Protein AF-A0A938KBR2-F1 (afdb_monomer)

Structure (mmCIF, N/CA/C/O backbone):
data_AF-A0A938KBR2-F1
#
_entry.id   AF-A0A938KBR2-F1
#
loop_
_atom_site.group_PDB
_atom_site.id
_atom_site.type_symbol
_atom_site.label_atom_id
_atom_site.label_alt_id
_atom_site.label_comp_id
_atom_site.label_asym_id
_atom_site.label_entity_id
_atom_site.label_seq_id
_atom_site.pdbx_PDB_ins_code
_atom_site.Cartn_x
_atom_site.Cartn_y
_atom_site.Cartn_z
_atom_site.occupancy
_atom_site.B_iso_or_equiv
_atom_site.auth_seq_id
_atom_site.auth_comp_id
_atom_site.auth_asym_id
_atom_site.auth_atom_id
_atom_site.pdbx_PDB_model_num
ATOM 1 N N . MET A 1 1 ? -11.190 -9.489 -4.290 1.00 81.94 1 MET A N 1
ATOM 2 C CA . MET A 1 1 ? -10.291 -8.836 -3.306 1.00 81.94 1 MET A CA 1
ATOM 3 C C . MET A 1 1 ? -9.855 -7.432 -3.728 1.00 81.94 1 MET A C 1
ATOM 5 O O . MET A 1 1 ? -10.262 -6.499 -3.055 1.00 81.94 1 MET A O 1
ATOM 9 N N . LYS A 1 2 ? -9.140 -7.229 -4.853 1.00 85.88 2 LYS A N 1
ATOM 10 C CA . LYS A 1 2 ? -8.720 -5.879 -5.318 1.00 85.88 2 LYS A CA 1
ATOM 11 C C . LYS A 1 2 ? -9.867 -4.854 -5.422 1.00 85.88 2 LYS A C 1
ATOM 13 O O . LYS A 1 2 ? -9.695 -3.704 -5.046 1.00 85.88 2 LYS A O 1
ATOM 18 N N . ALA A 1 3 ? -11.050 -5.271 -5.877 1.00 89.06 3 ALA A N 1
ATOM 19 C CA . ALA A 1 3 ? -12.226 -4.396 -5.931 1.00 89.06 3 ALA A CA 1
ATOM 20 C C . ALA A 1 3 ? -12.726 -3.950 -4.541 1.00 89.06 3 ALA A C 1
ATOM 22 O O . ALA A 1 3 ? -13.256 -2.853 -4.403 1.00 89.06 3 ALA A O 1
ATOM 23 N N . LEU A 1 4 ? -12.537 -4.774 -3.505 1.00 90.69 4 LEU A N 1
ATOM 24 C CA . LEU A 1 4 ? -13.002 -4.472 -2.149 1.00 90.69 4 LEU A CA 1
ATOM 25 C C . LEU A 1 4 ? -12.155 -3.380 -1.497 1.00 90.69 4 LEU A C 1
ATOM 27 O O . LEU A 1 4 ? -12.711 -2.442 -0.938 1.00 90.69 4 LEU A O 1
ATOM 31 N N . VAL A 1 5 ? -10.828 -3.463 -1.626 1.00 91.81 5 VAL A N 1
ATOM 32 C CA . VAL A 1 5 ? -9.897 -2.480 -1.039 1.00 91.81 5 VAL A CA 1
ATOM 33 C C . VAL A 1 5 ? -9.903 -1.127 -1.763 1.00 91.81 5 VAL A C 1
ATOM 35 O O . VAL A 1 5 ? -9.287 -0.176 -1.302 1.00 91.81 5 VAL A O 1
ATOM 38 N N . ARG A 1 6 ? -10.601 -1.036 -2.900 1.00 92.62 6 ARG A N 1
ATOM 39 C CA . ARG A 1 6 ? -10.798 0.196 -3.679 1.00 92.62 6 ARG A CA 1
ATOM 40 C C . ARG A 1 6 ? -12.183 0.814 -3.465 1.00 92.62 6 ARG A C 1
ATOM 42 O O . ARG A 1 6 ? -12.505 1.824 -4.086 1.00 92.62 6 ARG A O 1
ATOM 49 N N . ASN A 1 7 ? -13.025 0.202 -2.630 1.00 92.88 7 ASN A N 1
ATOM 50 C CA . ASN A 1 7 ? -14.381 0.676 -2.392 1.00 92.88 7 ASN A CA 1
ATOM 51 C C . ASN A 1 7 ? -14.413 1.700 -1.249 1.00 92.88 7 ASN A C 1
ATOM 53 O O . ASN A 1 7 ? -14.478 1.341 -0.076 1.00 92.88 7 ASN A O 1
ATOM 57 N N . PHE A 1 8 ? -14.414 2.978 -1.624 1.00 93.75 8 PHE A N 1
ATOM 58 C CA . PHE A 1 8 ? -14.500 4.119 -0.709 1.00 93.75 8 PHE A CA 1
ATOM 59 C C . PHE A 1 8 ? -15.910 4.725 -0.615 1.00 93.75 8 PHE A C 1
ATOM 61 O O . PHE A 1 8 ? -16.053 5.869 -0.187 1.00 93.75 8 PHE A O 1
ATOM 68 N N . ALA A 1 9 ? -16.950 4.005 -1.059 1.00 92.12 9 ALA A N 1
ATOM 69 C CA . ALA A 1 9 ? -18.306 4.550 -1.154 1.00 92.12 9 ALA A CA 1
ATOM 70 C C . ALA A 1 9 ? -18.891 4.912 0.220 1.00 92.12 9 ALA A C 1
ATOM 72 O O . ALA A 1 9 ? -19.486 5.976 0.371 1.00 92.12 9 ALA A O 1
ATOM 73 N N . THR A 1 10 ? -18.691 4.045 1.216 1.00 95.12 10 THR A N 1
ATOM 74 C CA . THR A 1 10 ? -19.177 4.270 2.585 1.00 95.12 10 THR A CA 1
ATOM 75 C C . THR A 1 10 ? -18.139 4.985 3.445 1.00 95.12 10 THR A C 1
ATOM 77 O O . THR A 1 10 ? -18.454 5.966 4.114 1.00 95.12 10 THR A O 1
ATOM 80 N N . ASN A 1 11 ? -16.885 4.527 3.396 1.00 95.38 11 ASN A N 1
ATOM 81 C CA . ASN A 1 11 ? -15.791 5.063 4.203 1.00 95.38 11 ASN A CA 1
ATOM 82 C C . ASN A 1 11 ? -14.730 5.687 3.273 1.00 95.38 11 ASN A C 1
ATOM 84 O O . ASN A 1 11 ? -14.099 4.959 2.503 1.00 95.38 11 ASN A O 1
ATOM 88 N N . PRO A 1 12 ? -14.505 7.015 3.313 1.00 93.50 12 PRO A N 1
ATOM 89 C CA . PRO A 1 12 ? -13.745 7.716 2.274 1.00 93.50 12 PRO A CA 1
ATOM 90 C C . PRO A 1 12 ? -12.225 7.495 2.329 1.00 93.50 12 PRO A C 1
ATOM 92 O O . PRO A 1 12 ? -11.551 7.765 1.335 1.00 93.50 12 PRO A O 1
ATOM 95 N N . LEU A 1 13 ? -11.693 7.005 3.455 1.00 94.44 13 LEU A N 1
ATOM 96 C CA . LEU A 1 13 ? -10.253 6.817 3.693 1.00 94.44 13 LEU A CA 1
ATOM 97 C C . LEU A 1 13 ? -9.847 5.378 4.030 1.00 94.44 13 LEU A C 1
ATOM 99 O O . LEU A 1 13 ? -8.670 5.045 4.004 1.00 94.44 13 LEU A O 1
ATOM 103 N N . MET A 1 14 ? -10.781 4.512 4.409 1.00 95.56 14 MET A N 1
ATOM 104 C CA . MET A 1 14 ? -10.458 3.126 4.737 1.00 95.56 14 MET A CA 1
ATOM 105 C C . MET A 1 14 ? -11.677 2.252 4.476 1.00 95.56 14 MET A C 1
ATOM 107 O O . MET A 1 14 ? -12.660 2.376 5.203 1.00 95.56 14 MET A O 1
ATOM 111 N N . PRO A 1 15 ? -11.641 1.362 3.472 1.00 96.69 15 PRO A N 1
ATOM 112 C CA . PRO A 1 15 ? -12.743 0.448 3.213 1.00 96.69 15 PRO A CA 1
ATOM 113 C C . PRO A 1 15 ? -13.053 -0.399 4.450 1.00 96.69 15 PRO A C 1
ATOM 115 O O . PRO A 1 15 ? -12.143 -0.847 5.154 1.00 96.69 15 PRO A O 1
ATOM 118 N N . GLY A 1 16 ? -14.337 -0.661 4.696 1.00 95.81 16 GLY A N 1
ATOM 119 C CA . GLY A 1 16 ? -14.774 -1.406 5.879 1.00 95.81 16 GLY A CA 1
ATOM 120 C C . GLY A 1 16 ? -14.168 -2.809 5.961 1.00 95.81 16 GLY A C 1
ATOM 121 O O . GLY A 1 16 ? -13.840 -3.280 7.044 1.00 95.81 16 GLY A O 1
ATOM 122 N N . CYS A 1 17 ? -13.910 -3.449 4.818 1.00 94.19 17 CYS A N 1
ATOM 123 C CA . CYS A 1 17 ? -13.224 -4.735 4.758 1.00 94.19 17 CYS A CA 1
ATOM 124 C C . CYS A 1 17 ? -11.788 -4.672 5.306 1.00 94.19 17 CYS A C 1
ATOM 126 O O . CYS A 1 17 ? -11.341 -5.613 5.961 1.00 94.19 17 CYS A O 1
ATOM 128 N N . VAL A 1 18 ? -11.069 -3.570 5.057 1.00 94.44 18 VAL A N 1
ATOM 129 C CA . VAL A 1 18 ? -9.707 -3.350 5.570 1.00 94.44 18 VAL A CA 1
ATOM 130 C C . VAL A 1 18 ? -9.764 -3.129 7.076 1.00 94.44 18 VAL A C 1
ATOM 132 O O . VAL A 1 18 ? -9.005 -3.764 7.801 1.00 94.44 18 VAL A O 1
ATOM 135 N N . LEU A 1 19 ? -10.709 -2.302 7.540 1.00 94.44 19 LEU A N 1
ATOM 136 C CA . LEU A 1 19 ? -10.930 -2.063 8.964 1.00 94.44 19 LEU A CA 1
ATOM 137 C C . LEU A 1 19 ? -11.244 -3.365 9.709 1.00 94.44 19 LEU A C 1
ATOM 139 O O . LEU A 1 19 ? -10.589 -3.672 10.694 1.00 94.44 19 LEU A O 1
ATOM 143 N N . ALA A 1 20 ? -12.189 -4.162 9.214 1.00 92.31 20 ALA A N 1
ATOM 144 C CA . ALA A 1 20 ? -12.547 -5.442 9.820 1.00 92.31 20 ALA A CA 1
ATOM 145 C C . ALA A 1 20 ? -11.363 -6.422 9.869 1.00 92.31 20 ALA A C 1
ATOM 147 O O . ALA A 1 20 ? -11.201 -7.150 10.843 1.00 92.31 20 ALA A O 1
ATOM 148 N N . SER A 1 21 ? -10.495 -6.403 8.852 1.00 90.38 21 SER A N 1
ATOM 149 C CA . SER A 1 21 ? -9.325 -7.289 8.789 1.00 90.38 21 SER A CA 1
ATOM 150 C C . SER A 1 21 ? -8.256 -6.962 9.833 1.00 90.38 21 SER A C 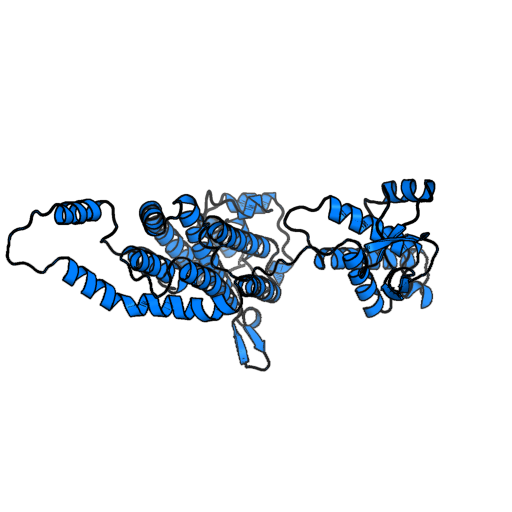1
ATOM 152 O O . SER A 1 21 ? -7.450 -7.828 10.158 1.00 90.38 21 SER A O 1
ATOM 154 N N . ILE A 1 22 ? -8.223 -5.732 10.353 1.00 89.19 22 ILE A N 1
ATOM 155 C CA . ILE A 1 22 ? -7.279 -5.333 11.404 1.00 89.19 22 ILE A CA 1
ATOM 156 C C . ILE A 1 22 ? -7.879 -5.410 12.812 1.00 89.19 22 ILE A C 1
ATOM 158 O O . ILE A 1 22 ? -7.191 -5.034 13.746 1.00 89.19 22 ILE A O 1
ATOM 162 N N . MET A 1 23 ? -9.115 -5.880 12.999 1.00 88.25 23 MET A N 1
ATOM 163 C CA . MET A 1 23 ? -9.754 -6.000 14.321 1.00 88.25 23 MET A CA 1
ATOM 164 C C . MET A 1 23 ? -9.470 -7.361 14.980 1.00 88.25 23 MET A C 1
ATOM 166 O O . MET A 1 23 ? -9.170 -8.333 14.296 1.00 88.25 23 MET A O 1
ATOM 170 N N . GLY A 1 24 ? -9.568 -7.462 16.312 1.00 76.06 24 GLY A N 1
ATOM 171 C CA . GLY A 1 24 ? -9.407 -8.731 17.055 1.00 76.06 24 GLY A CA 1
ATOM 172 C C . GLY A 1 24 ? -7.994 -9.002 17.564 1.00 76.06 24 GLY A C 1
ATOM 173 O O . GLY A 1 24 ? -7.214 -8.074 17.688 1.00 76.06 24 GLY A O 1
ATOM 174 N N . ASP A 1 25 ? -7.623 -10.240 17.880 1.00 73.31 25 ASP A N 1
ATOM 175 C CA . ASP A 1 25 ? -6.269 -10.531 18.381 1.00 73.31 25 ASP A CA 1
ATOM 176 C C . ASP A 1 25 ? -5.235 -10.555 17.230 1.00 73.31 25 ASP A C 1
ATOM 178 O O . ASP A 1 25 ? -5.401 -11.349 16.300 1.00 73.31 25 ASP A O 1
ATOM 182 N N . PRO A 1 26 ? -4.154 -9.751 17.274 1.00 70.00 26 PRO A N 1
ATOM 183 C CA . PRO A 1 26 ? -3.124 -9.700 16.232 1.00 70.00 26 PRO A CA 1
ATOM 184 C C . PRO A 1 26 ? -2.527 -11.049 15.822 1.00 70.00 26 PRO A C 1
ATOM 186 O O . PRO A 1 26 ? -2.170 -11.209 14.655 1.00 70.00 26 PRO A O 1
ATOM 189 N N . GLN A 1 27 ? -2.424 -12.022 16.737 1.00 65.88 27 GLN A N 1
ATOM 190 C CA . GLN A 1 27 ? -1.916 -13.354 16.392 1.00 65.88 27 GLN A CA 1
ATOM 191 C C . GLN A 1 27 ? -2.951 -14.161 15.597 1.00 65.88 27 GLN A C 1
ATOM 193 O O . GLN A 1 27 ? -2.607 -14.802 14.603 1.00 65.88 27 GLN A O 1
ATOM 198 N N . SER A 1 28 ? -4.226 -14.076 15.981 1.00 64.25 28 SER A N 1
ATOM 199 C CA . SER A 1 28 ? -5.342 -14.722 15.280 1.00 64.25 28 SER A CA 1
ATOM 200 C C . SER A 1 28 ? -5.707 -14.078 13.930 1.00 64.25 28 SER A C 1
ATOM 202 O O . SER A 1 28 ? -6.143 -14.786 13.020 1.00 64.25 28 SER A O 1
ATOM 204 N N . ARG A 1 29 ? -5.465 -12.768 13.744 1.00 71.56 29 ARG A N 1
ATOM 205 C CA . ARG A 1 29 ? -5.791 -12.016 12.507 1.00 71.56 29 ARG A CA 1
ATOM 206 C C . ARG A 1 29 ? -5.117 -12.575 11.249 1.00 71.56 29 ARG A C 1
ATOM 208 O O . ARG A 1 29 ? -5.659 -12.456 10.156 1.00 71.56 29 ARG A O 1
ATOM 215 N N . LEU A 1 30 ? -3.948 -13.200 11.393 1.00 65.00 30 LEU A N 1
ATOM 216 C CA . LEU A 1 30 ? -3.223 -13.855 10.296 1.00 65.00 30 LEU A CA 1
ATOM 217 C C . LEU A 1 30 ? -3.910 -15.126 9.789 1.00 65.00 30 LEU A C 1
ATOM 219 O O . LEU A 1 30 ? -3.816 -15.447 8.606 1.00 65.00 30 LEU A O 1
ATOM 223 N N . ALA A 1 31 ? -4.577 -15.849 10.689 1.00 60.66 31 ALA A N 1
ATOM 224 C CA . ALA A 1 31 ? -5.290 -17.086 10.388 1.00 60.66 31 ALA A CA 1
ATOM 225 C C . ALA A 1 31 ? -6.759 -16.836 10.012 1.00 60.66 31 ALA A C 1
ATOM 227 O O . ALA A 1 31 ? -7.436 -17.732 9.505 1.00 60.66 31 ALA A O 1
ATOM 228 N N . GLN A 1 32 ? -7.261 -15.623 10.257 1.00 63.75 32 GLN A N 1
ATOM 229 C CA . GLN A 1 32 ? -8.649 -15.267 10.020 1.00 63.75 32 GLN A CA 1
ATOM 230 C C . GLN A 1 32 ? -8.909 -15.095 8.518 1.00 63.75 32 GLN A C 1
ATOM 232 O O . GLN A 1 32 ? -8.565 -14.084 7.905 1.00 63.75 32 GLN A O 1
ATOM 237 N N . SER A 1 33 ? -9.526 -16.111 7.917 1.00 64.69 33 SER A N 1
ATOM 238 C CA . SER A 1 33 ? -9.989 -16.053 6.534 1.00 64.69 33 SER A CA 1
ATOM 239 C C . SER A 1 33 ? -11.448 -15.623 6.504 1.00 64.69 33 SER A C 1
ATOM 241 O O . SER A 1 33 ? -12.336 -16.352 6.942 1.00 64.69 33 SER A O 1
ATOM 243 N N . TRP A 1 34 ? -11.689 -14.414 6.008 1.00 82.00 34 TRP A N 1
ATOM 244 C CA . TRP A 1 34 ? -13.032 -13.913 5.749 1.00 82.00 34 TRP A CA 1
ATOM 245 C C . TRP A 1 34 ? -13.429 -14.251 4.317 1.00 82.00 34 TRP A C 1
ATOM 247 O O . TRP A 1 34 ? -12.655 -14.023 3.381 1.00 82.00 34 TRP A O 1
ATOM 257 N N . ASP A 1 35 ? -14.648 -14.750 4.129 1.00 88.56 35 ASP A N 1
ATOM 258 C CA . ASP A 1 35 ? -15.176 -14.931 2.785 1.00 88.56 35 ASP A CA 1
ATOM 259 C C . ASP A 1 35 ? -15.450 -13.577 2.100 1.00 88.56 35 ASP A C 1
ATOM 261 O O . ASP A 1 35 ? -15.535 -12.506 2.715 1.00 88.56 35 ASP A O 1
ATOM 265 N N . TYR A 1 36 ? -15.570 -13.613 0.773 1.00 89.75 36 TYR A N 1
ATOM 266 C CA . TYR A 1 36 ? -15.789 -12.401 -0.011 1.00 89.75 36 TYR A CA 1
ATOM 267 C C . TYR A 1 36 ? -17.094 -11.687 0.370 1.00 89.75 36 TYR A C 1
ATOM 269 O O . TYR A 1 36 ? -17.137 -10.456 0.375 1.00 89.75 36 TYR A O 1
ATOM 277 N N . ALA A 1 37 ? -18.153 -12.444 0.675 1.00 92.50 37 ALA A N 1
ATOM 278 C CA . ALA A 1 37 ? -19.470 -11.900 0.988 1.00 92.50 37 ALA A CA 1
ATOM 279 C C . ALA A 1 37 ? -19.444 -11.076 2.282 1.00 92.50 37 ALA A C 1
ATOM 281 O O . ALA A 1 37 ? -19.975 -9.966 2.314 1.00 92.50 37 ALA A O 1
ATOM 282 N N . THR A 1 38 ? -18.753 -11.572 3.305 1.00 91.81 38 THR A N 1
ATOM 283 C CA . THR A 1 38 ? -18.582 -10.905 4.595 1.00 91.81 38 THR A CA 1
ATOM 284 C C . THR A 1 38 ? -17.748 -9.637 4.450 1.00 91.81 38 THR A C 1
ATOM 286 O O . THR A 1 38 ? -18.146 -8.569 4.910 1.00 91.81 38 THR A O 1
ATOM 289 N N . LEU A 1 39 ? -16.637 -9.695 3.711 1.00 92.44 39 LEU A N 1
ATOM 290 C CA . LEU A 1 39 ? -15.830 -8.502 3.435 1.00 92.44 39 LEU A CA 1
ATOM 291 C C . LEU A 1 39 ? -16.607 -7.450 2.626 1.00 92.44 39 LEU A C 1
ATOM 293 O O . LEU A 1 39 ? -16.523 -6.252 2.901 1.00 92.44 39 LEU A O 1
ATOM 297 N N . ALA A 1 40 ? -17.396 -7.883 1.640 1.00 94.38 40 ALA A N 1
ATOM 298 C CA . ALA A 1 40 ? -18.270 -6.997 0.880 1.00 94.38 40 ALA A CA 1
ATOM 299 C C . ALA A 1 40 ? -19.386 -6.393 1.747 1.00 94.38 40 ALA A C 1
ATOM 301 O O . ALA A 1 40 ? -19.796 -5.259 1.497 1.00 94.38 40 ALA A O 1
ATOM 302 N N . HIS A 1 41 ? -19.862 -7.123 2.758 1.00 95.88 41 HIS A N 1
ATOM 303 C CA . HIS A 1 41 ? -20.823 -6.626 3.734 1.00 95.88 41 HIS A CA 1
ATOM 304 C C . HIS A 1 41 ? -20.215 -5.519 4.602 1.00 95.88 41 HIS A C 1
ATOM 306 O O . HIS A 1 41 ? -20.800 -4.441 4.685 1.00 95.88 41 HIS A O 1
ATOM 312 N N . PHE A 1 42 ? -19.008 -5.717 5.143 1.00 95.56 42 PHE A N 1
ATOM 313 C CA . PHE A 1 42 ? -18.311 -4.679 5.912 1.00 95.56 42 PHE A CA 1
ATOM 314 C C . PHE A 1 42 ? -18.077 -3.398 5.106 1.00 95.56 42 PHE A C 1
ATOM 316 O O . PHE A 1 42 ? -18.194 -2.302 5.640 1.00 95.56 42 PHE A O 1
ATOM 323 N N . ASN A 1 43 ? -17.830 -3.493 3.798 1.00 96.06 43 ASN A N 1
ATOM 324 C CA . ASN A 1 43 ? -17.706 -2.306 2.946 1.00 96.06 43 ASN A CA 1
ATOM 325 C C . ASN A 1 43 ? -18.981 -1.455 2.841 1.00 96.06 43 ASN A C 1
ATOM 327 O O . ASN A 1 43 ? -18.894 -0.309 2.410 1.00 96.06 43 ASN A O 1
ATOM 331 N N . LYS A 1 44 ? -20.147 -1.992 3.210 1.00 96.56 44 LYS A N 1
ATOM 332 C CA . LYS A 1 44 ? -21.418 -1.256 3.232 1.00 96.56 44 LYS A CA 1
ATOM 333 C C . LYS A 1 44 ? -21.709 -0.613 4.590 1.00 96.56 44 LYS A C 1
ATOM 335 O O . LYS A 1 44 ? -22.668 0.144 4.681 1.00 96.56 44 LYS A O 1
ATOM 340 N N . GLN A 1 45 ? -20.906 -0.898 5.611 1.00 96.94 45 GLN A N 1
ATOM 341 C CA . GLN A 1 45 ? -21.093 -0.417 6.977 1.00 96.94 45 GLN A CA 1
ATOM 342 C C . GLN A 1 45 ? -20.188 0.781 7.279 1.00 96.94 45 GLN A C 1
ATOM 344 O O . GLN A 1 45 ? -19.076 0.884 6.749 1.00 96.94 45 GLN A O 1
ATOM 349 N N . GLY A 1 46 ? -20.662 1.695 8.126 1.00 96.12 46 GLY A N 1
ATOM 350 C CA . GLY A 1 46 ? -19.834 2.793 8.621 1.00 96.12 46 GLY A CA 1
ATOM 351 C C . GLY A 1 46 ? -18.819 2.305 9.655 1.00 96.12 46 GLY A C 1
ATOM 352 O O . GLY A 1 46 ? -19.003 1.255 10.270 1.00 96.12 46 GLY A O 1
ATOM 353 N N . THR A 1 47 ? -17.763 3.088 9.892 1.00 95.44 47 THR A N 1
ATOM 354 C CA . THR A 1 47 ? -16.759 2.789 10.931 1.00 95.44 47 THR A CA 1
ATOM 355 C C . THR A 1 47 ? -17.395 2.470 12.287 1.00 95.44 47 THR A C 1
ATOM 357 O O . THR A 1 47 ? -16.974 1.516 12.934 1.00 95.44 47 THR A O 1
ATOM 360 N N . LEU A 1 48 ? -18.416 3.230 12.702 1.00 96.19 48 LEU A N 1
ATOM 361 C CA . LEU A 1 48 ? -19.098 3.027 13.983 1.00 96.19 48 LEU A CA 1
ATOM 362 C C . LEU A 1 48 ? -19.723 1.630 14.081 1.00 96.19 48 LEU A C 1
ATOM 364 O O . LEU A 1 48 ? -19.459 0.923 15.046 1.00 96.19 48 LEU A O 1
ATOM 368 N N . ASP A 1 49 ? -20.480 1.213 13.064 1.00 96.75 49 ASP A N 1
ATOM 369 C CA . ASP A 1 49 ? -21.165 -0.085 13.051 1.00 96.75 49 ASP A CA 1
ATOM 370 C C . ASP A 1 49 ? -20.163 -1.244 13.112 1.00 96.75 49 ASP A C 1
ATOM 372 O O . ASP A 1 49 ? -20.348 -2.205 13.861 1.00 96.75 49 ASP A O 1
ATOM 376 N N . ILE A 1 50 ? -19.065 -1.125 12.357 1.00 95.88 50 ILE A N 1
ATOM 377 C CA . ILE A 1 50 ? -17.990 -2.118 12.341 1.00 95.88 50 ILE A CA 1
ATOM 378 C C . ILE A 1 50 ? -17.345 -2.195 13.728 1.00 95.88 50 ILE A C 1
ATOM 380 O O . ILE A 1 50 ? -17.224 -3.279 14.291 1.00 95.88 50 ILE A O 1
ATOM 384 N N . VAL A 1 51 ? -16.958 -1.058 14.311 1.00 95.88 51 VAL A N 1
ATOM 385 C CA . VAL A 1 51 ? -16.333 -1.018 15.642 1.00 95.88 51 VAL A CA 1
ATOM 386 C C . VAL A 1 51 ? -17.270 -1.603 16.700 1.00 95.88 51 VAL A C 1
ATOM 388 O O . VAL A 1 51 ? -16.840 -2.456 17.474 1.00 95.88 51 VAL A O 1
ATOM 391 N N . SER A 1 52 ? -18.553 -1.233 16.694 1.00 95.50 52 SER A N 1
ATOM 392 C CA . SER A 1 52 ? -19.550 -1.776 17.622 1.00 95.50 52 SER A CA 1
ATOM 393 C C . SER A 1 52 ? -19.728 -3.287 17.475 1.00 95.50 52 SER A C 1
ATOM 395 O O . SER A 1 52 ? -19.841 -3.985 18.482 1.00 95.50 52 SER A O 1
ATOM 397 N N . HIS A 1 53 ? -19.690 -3.820 16.248 1.00 93.88 53 HIS A N 1
ATOM 398 C CA . HIS A 1 53 ? -19.721 -5.263 16.014 1.00 93.88 53 HIS A CA 1
ATOM 399 C C . HIS A 1 53 ? -18.554 -5.974 16.721 1.00 93.88 53 HIS A C 1
ATOM 401 O O . HIS A 1 53 ? -18.782 -6.892 17.510 1.00 93.88 53 HIS A O 1
ATOM 407 N N . PHE A 1 54 ? -17.316 -5.515 16.518 1.00 92.75 54 PHE A N 1
ATOM 408 C CA . PHE A 1 54 ? -16.132 -6.129 17.135 1.00 92.75 54 PHE A CA 1
ATOM 409 C C . PHE A 1 54 ? -16.054 -5.908 18.653 1.00 92.75 54 PHE A C 1
ATOM 411 O O . PHE A 1 54 ? -15.606 -6.796 19.379 1.00 92.75 54 PHE A O 1
ATOM 418 N N . GLN A 1 55 ? -16.534 -4.766 19.147 1.00 93.12 55 GLN A N 1
ATOM 419 C CA . GLN A 1 55 ? -16.640 -4.484 20.579 1.00 93.12 55 GLN A CA 1
ATOM 420 C C . GLN A 1 55 ? -17.641 -5.432 21.253 1.00 93.12 55 GLN A C 1
ATOM 422 O O . GLN A 1 55 ? -17.324 -6.041 22.271 1.00 93.12 55 GLN A O 1
ATOM 427 N N . SER A 1 56 ? -18.819 -5.637 20.649 1.00 93.06 56 SER A N 1
ATOM 428 C CA . SER A 1 56 ? -19.837 -6.564 21.171 1.00 93.06 56 SER A CA 1
ATOM 429 C C . SER A 1 56 ? -19.368 -8.023 21.198 1.00 93.06 56 SER A C 1
ATOM 431 O O . SER A 1 56 ? -19.790 -8.795 22.056 1.00 93.06 56 SER A O 1
ATOM 433 N N . ALA A 1 57 ? -18.451 -8.386 20.298 1.00 90.12 57 ALA A N 1
ATOM 434 C CA . ALA A 1 57 ? -17.816 -9.699 20.252 1.00 90.12 57 ALA A CA 1
ATOM 435 C C . ALA A 1 57 ? -16.662 -9.862 21.265 1.00 90.12 57 ALA A C 1
ATOM 437 O O . ALA A 1 57 ? -16.050 -10.927 21.315 1.00 90.12 57 ALA A O 1
ATOM 438 N N . GLY A 1 58 ? -16.331 -8.826 22.047 1.00 88.94 58 GLY A N 1
ATOM 439 C CA . GLY A 1 58 ? -15.222 -8.845 23.008 1.00 88.94 58 GLY A CA 1
ATOM 440 C C . GLY A 1 58 ? -13.833 -8.872 22.361 1.00 88.94 58 GLY A C 1
ATOM 441 O O . GLY A 1 58 ? -12.856 -9.228 23.013 1.00 88.94 58 GLY A O 1
ATOM 442 N N . LEU A 1 59 ? -13.739 -8.521 21.075 1.00 88.94 59 LEU A N 1
ATOM 443 C CA . LEU A 1 59 ? -12.502 -8.577 20.290 1.00 88.94 59 LEU A CA 1
ATOM 444 C C . LEU A 1 59 ? -11.655 -7.301 20.406 1.00 88.94 59 LEU A C 1
ATOM 446 O O . LEU A 1 59 ? -10.472 -7.319 20.068 1.00 88.94 59 LEU A O 1
ATOM 450 N N . ILE A 1 60 ? -12.258 -6.209 20.874 1.00 91.25 60 ILE A N 1
ATOM 451 C CA . ILE A 1 60 ? -11.606 -4.941 21.217 1.00 91.25 60 ILE A CA 1
ATOM 452 C C . ILE A 1 60 ? -12.245 -4.384 22.492 1.00 91.25 60 ILE A C 1
ATOM 454 O O . ILE A 1 60 ? -13.420 -4.639 22.757 1.00 91.25 60 ILE A O 1
ATOM 458 N N . ASN A 1 61 ? -11.484 -3.619 23.272 1.00 92.56 61 ASN A N 1
ATOM 459 C CA . ASN A 1 61 ? -11.996 -2.964 24.479 1.00 92.56 61 ASN A CA 1
ATOM 460 C C . ASN A 1 61 ? -12.551 -1.552 24.193 1.00 92.56 61 ASN A C 1
ATOM 462 O O . ASN A 1 61 ? -12.362 -0.999 23.106 1.00 92.56 61 ASN A O 1
ATOM 466 N N . ASP A 1 62 ? -13.216 -0.957 25.186 1.00 93.88 62 ASP A N 1
ATOM 467 C CA . ASP A 1 62 ? -13.853 0.364 25.067 1.00 93.88 62 ASP A CA 1
ATOM 468 C C . ASP A 1 62 ? -12.857 1.483 24.732 1.00 93.88 62 ASP A C 1
ATOM 470 O O . ASP A 1 62 ? -13.168 2.390 23.958 1.00 93.88 62 ASP A O 1
ATOM 474 N N . GLU A 1 63 ? -11.638 1.408 25.271 1.00 94.12 63 GLU A N 1
ATOM 475 C CA . GLU A 1 63 ? -10.584 2.389 25.006 1.00 94.12 63 GLU A CA 1
ATOM 476 C C . GLU A 1 63 ? -10.120 2.323 23.543 1.00 94.12 63 GLU A C 1
ATOM 478 O O . GLU A 1 63 ? -10.009 3.351 22.872 1.00 94.12 63 GLU A O 1
ATOM 483 N N . GLN A 1 64 ? -9.887 1.117 23.023 1.00 93.44 64 GLN A N 1
ATOM 484 C CA . GLN A 1 64 ? -9.524 0.886 21.627 1.00 93.44 64 GLN A CA 1
ATOM 485 C C . GLN A 1 64 ? -10.641 1.346 20.692 1.00 93.44 64 GLN A C 1
ATOM 487 O O . GLN A 1 64 ? -10.371 2.068 19.733 1.00 93.44 64 GLN A O 1
ATOM 492 N N . ALA A 1 65 ? -11.893 0.985 20.990 1.00 94.75 65 ALA A N 1
ATOM 493 C CA . ALA A 1 65 ? -13.054 1.404 20.213 1.00 94.75 65 ALA A CA 1
ATOM 494 C C . ALA A 1 65 ? -13.155 2.938 20.133 1.00 94.75 65 ALA A C 1
ATOM 496 O O . ALA A 1 65 ? -13.254 3.495 19.036 1.00 94.75 65 ALA A O 1
ATOM 497 N N . ALA A 1 66 ? -13.043 3.629 21.274 1.00 95.50 66 ALA A N 1
ATOM 498 C CA . ALA A 1 66 ? -13.085 5.087 21.336 1.00 95.50 66 ALA A CA 1
ATOM 499 C C . ALA A 1 66 ? -11.944 5.743 20.539 1.00 95.50 66 ALA A C 1
ATOM 501 O O . ALA A 1 66 ? -12.192 6.672 19.768 1.00 95.50 66 ALA A O 1
ATOM 502 N N . LYS A 1 67 ? -10.707 5.240 20.665 1.00 94.81 67 LYS A N 1
ATOM 503 C CA . LYS A 1 67 ? -9.549 5.758 19.915 1.00 94.81 67 LYS A CA 1
ATOM 504 C C . LYS A 1 67 ? -9.702 5.562 18.406 1.00 94.81 67 LYS A C 1
ATOM 506 O O . LYS A 1 67 ? -9.425 6.488 17.647 1.00 94.81 67 LYS A O 1
ATOM 511 N N . ILE A 1 68 ? -10.187 4.399 17.965 1.00 95.06 68 ILE A N 1
ATOM 512 C CA . ILE A 1 68 ? -10.398 4.104 16.539 1.00 95.06 68 ILE A CA 1
ATOM 513 C C . ILE A 1 68 ? -11.458 5.030 15.942 1.00 95.06 68 ILE A C 1
ATOM 515 O O . ILE A 1 68 ? -11.236 5.590 14.869 1.00 95.06 68 ILE A O 1
ATOM 519 N N . ILE A 1 69 ? -12.592 5.209 16.627 1.00 95.75 69 ILE A N 1
ATOM 520 C CA . ILE A 1 69 ? -13.670 6.103 16.177 1.00 95.75 69 ILE A CA 1
ATOM 521 C C . ILE A 1 69 ? -13.190 7.560 16.161 1.00 95.75 69 ILE A C 1
ATOM 523 O O . ILE A 1 69 ? -13.480 8.291 15.212 1.00 95.75 69 ILE A O 1
ATOM 527 N N . GLY A 1 70 ? -12.445 7.977 17.190 1.00 93.56 70 GLY A N 1
ATOM 528 C CA . GLY A 1 70 ? -11.874 9.318 17.295 1.00 93.56 70 GLY A CA 1
ATOM 529 C C . GLY A 1 70 ? -10.921 9.633 16.143 1.00 93.56 70 GLY A C 1
ATOM 530 O O . GLY A 1 70 ? -11.141 10.612 15.430 1.00 93.56 70 GLY A O 1
ATOM 531 N N . SER A 1 71 ? -9.929 8.766 15.914 1.00 91.69 71 SER A N 1
ATOM 532 C CA . SER A 1 71 ? -8.981 8.886 14.797 1.00 91.69 71 SER A CA 1
ATOM 533 C C . SER A 1 71 ? -9.713 8.894 13.447 1.00 91.69 71 SER A C 1
ATOM 535 O O . SER A 1 71 ? -9.540 9.813 12.648 1.00 91.69 71 SER A O 1
ATOM 537 N N . ASP A 1 72 ? -10.645 7.965 13.208 1.00 93.94 72 ASP A N 1
ATOM 538 C CA . ASP A 1 72 ? -11.410 7.928 11.954 1.00 93.94 72 ASP A CA 1
ATOM 539 C C . ASP A 1 72 ? -12.191 9.224 11.704 1.00 93.94 72 ASP A C 1
ATOM 541 O O . ASP A 1 72 ? -12.082 9.828 10.636 1.00 93.94 72 ASP A O 1
ATOM 545 N N . THR A 1 73 ? -12.910 9.709 12.718 1.00 93.12 73 THR A N 1
ATOM 546 C CA . THR A 1 73 ? -13.680 10.957 12.640 1.00 93.12 73 THR A CA 1
ATOM 547 C C . THR A 1 73 ? -12.776 12.140 12.323 1.00 93.12 73 THR A C 1
ATOM 549 O O . THR A 1 73 ? -13.102 12.963 11.462 1.00 93.12 73 THR A O 1
ATOM 552 N N . GLN A 1 74 ? -11.630 12.217 12.995 1.00 90.38 74 GLN A N 1
ATOM 553 C CA . GLN A 1 74 ? -10.657 13.284 12.838 1.00 90.38 74 GLN A CA 1
ATOM 554 C C . GLN A 1 74 ? -10.101 13.325 11.401 1.00 90.38 74 GLN A C 1
ATOM 556 O O . GLN A 1 74 ? -10.163 14.364 10.734 1.00 90.38 74 GLN A O 1
ATOM 561 N N . PHE A 1 75 ? -9.640 12.185 10.885 1.00 90.25 75 PHE A N 1
ATOM 562 C CA . PHE A 1 75 ? -9.079 12.071 9.537 1.00 90.25 75 PHE A CA 1
ATOM 563 C C . PHE A 1 75 ? -10.123 12.285 8.442 1.00 90.25 75 PHE A C 1
ATOM 565 O O . PHE A 1 75 ? -9.878 13.026 7.487 1.00 90.25 75 PHE A O 1
ATOM 572 N N . VAL A 1 76 ? -11.306 11.681 8.576 1.00 91.75 76 VAL A N 1
ATOM 573 C CA . VAL A 1 76 ? -12.394 11.825 7.600 1.00 91.75 76 VAL A CA 1
ATOM 574 C C . VAL A 1 76 ? -12.880 13.270 7.539 1.00 91.75 76 VAL A C 1
ATOM 576 O O . VAL A 1 76 ? -13.124 13.789 6.448 1.00 91.75 76 VAL A O 1
ATOM 579 N N . THR A 1 77 ? -12.998 13.942 8.686 1.00 89.69 77 THR A N 1
ATOM 580 C CA . THR A 1 77 ? -13.381 15.360 8.740 1.00 89.69 77 THR A CA 1
ATOM 581 C C . THR A 1 77 ? -12.346 16.227 8.036 1.00 89.69 77 THR A C 1
ATOM 583 O O . THR A 1 77 ? -12.708 17.042 7.187 1.00 89.69 77 THR A O 1
ATOM 586 N N . ALA A 1 78 ? -11.062 16.012 8.318 1.00 85.69 78 ALA A N 1
ATOM 587 C CA . ALA A 1 78 ? -9.992 16.761 7.678 1.00 85.69 78 ALA A CA 1
ATOM 588 C C . ALA A 1 78 ? -9.927 16.523 6.164 1.00 85.69 78 ALA A C 1
ATOM 590 O O . ALA A 1 78 ? -9.847 17.477 5.391 1.00 85.69 78 ALA A O 1
ATOM 5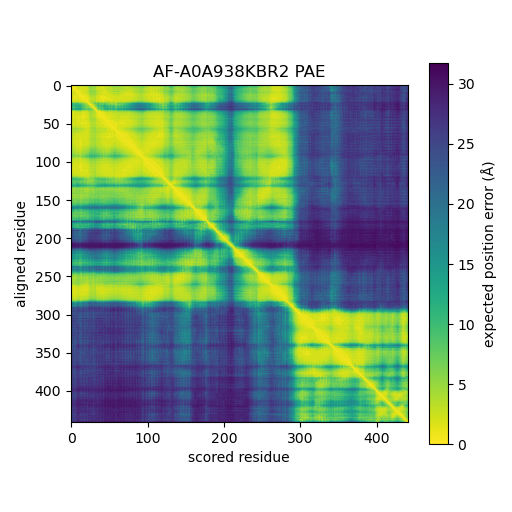91 N N . PHE A 1 79 ? -10.071 15.275 5.715 1.00 88.62 79 PHE A N 1
ATOM 592 C CA . PHE A 1 79 ? -10.128 14.966 4.288 1.00 88.62 79 PHE A CA 1
ATOM 593 C C . PHE A 1 79 ? -11.321 15.653 3.606 1.00 88.62 79 PHE A C 1
ATOM 595 O O . PHE A 1 79 ? -11.156 16.290 2.567 1.00 88.62 79 PHE A O 1
ATOM 602 N N . LYS A 1 80 ? -12.512 15.633 4.221 1.00 89.19 80 LYS A N 1
ATOM 603 C CA . LYS A 1 80 ? -13.698 16.346 3.707 1.00 89.19 80 LYS A CA 1
ATOM 604 C C . LYS A 1 80 ? -13.496 17.862 3.625 1.00 89.19 80 LYS A C 1
ATOM 606 O O . LYS A 1 80 ? -14.025 18.488 2.713 1.00 89.19 80 LYS A O 1
ATOM 611 N N . GLN A 1 81 ? -12.738 18.455 4.546 1.00 84.38 81 GLN A N 1
ATOM 612 C CA . GLN A 1 81 ? -12.394 19.882 4.510 1.00 84.38 81 GLN A CA 1
ATOM 613 C C . GLN A 1 81 ? -11.311 20.210 3.470 1.00 84.38 81 GLN A C 1
ATOM 615 O O . GLN A 1 81 ? -11.246 21.343 2.983 1.00 84.38 81 GLN A O 1
ATOM 620 N N . LEU A 1 82 ? -10.466 19.236 3.126 1.00 83.44 82 LEU A N 1
ATOM 621 C CA . LEU A 1 82 ? -9.441 19.365 2.097 1.00 83.44 82 LEU A CA 1
ATOM 622 C C . LEU A 1 82 ? -10.023 19.254 0.683 1.00 83.44 82 LEU A C 1
ATOM 624 O O . LEU A 1 82 ? -9.627 20.035 -0.178 1.00 83.44 82 LEU A O 1
ATOM 628 N N . VAL A 1 83 ? -10.969 18.338 0.444 1.00 86.56 83 VAL A N 1
ATOM 629 C CA . VAL A 1 83 ? -11.533 18.053 -0.893 1.00 86.56 83 VAL A CA 1
ATOM 630 C C . VAL A 1 83 ? -11.948 19.314 -1.675 1.00 86.56 83 VAL A C 1
ATOM 632 O O . VAL A 1 83 ? -11.513 19.464 -2.818 1.00 86.56 83 VAL A O 1
ATOM 635 N N . PRO A 1 84 ? -12.682 20.285 -1.095 1.00 85.50 84 PRO A N 1
ATOM 636 C CA . PRO A 1 84 ? -13.045 21.518 -1.799 1.00 85.50 84 PRO A CA 1
ATOM 637 C C . PRO A 1 84 ? -11.854 22.382 -2.244 1.00 85.50 84 PRO A C 1
ATOM 639 O O . PRO A 1 84 ? -12.007 23.210 -3.137 1.00 85.50 84 PRO A O 1
ATOM 642 N N . LYS A 1 85 ? -10.678 22.211 -1.626 1.00 80.56 85 LYS A N 1
ATOM 643 C CA . LYS A 1 85 ? -9.444 22.961 -1.919 1.00 80.56 85 LYS A CA 1
ATOM 644 C C . LYS A 1 85 ? -8.582 22.291 -2.992 1.00 80.56 85 LYS A C 1
ATOM 646 O O . LYS A 1 85 ? -7.682 22.928 -3.530 1.00 80.56 85 LYS A O 1
ATOM 651 N N . ILE A 1 86 ? -8.846 21.026 -3.324 1.00 83.50 86 ILE A N 1
ATOM 652 C CA . ILE A 1 86 ? -8.033 20.235 -4.259 1.00 83.50 86 ILE A CA 1
ATOM 653 C C . ILE A 1 86 ? -7.888 20.882 -5.646 1.00 83.50 86 ILE A C 1
ATOM 655 O O . ILE A 1 86 ? -6.776 20.859 -6.171 1.00 83.50 86 ILE A O 1
ATOM 659 N N . PRO A 1 87 ? -8.923 21.502 -6.251 1.00 83.75 87 PRO A N 1
ATOM 660 C CA . PRO A 1 87 ? -8.752 22.183 -7.535 1.00 83.75 87 PRO A CA 1
ATOM 661 C C . PRO A 1 87 ? -7.729 23.325 -7.487 1.00 83.75 87 PRO A C 1
ATOM 663 O O . PRO A 1 87 ? -6.974 23.513 -8.441 1.00 83.75 87 PRO A O 1
ATOM 666 N N . ASP A 1 88 ? -7.668 24.058 -6.371 1.00 74.38 88 ASP A N 1
ATOM 667 C CA . ASP A 1 88 ? -6.686 25.127 -6.173 1.00 74.38 88 ASP A CA 1
ATOM 668 C C . ASP A 1 88 ? -5.276 24.539 -5.990 1.00 74.38 88 ASP A C 1
ATOM 670 O O . ASP A 1 88 ? -4.316 25.060 -6.559 1.00 74.38 88 ASP A O 1
ATOM 674 N N . VAL A 1 89 ? -5.151 23.415 -5.270 1.00 73.75 89 VAL A N 1
ATOM 675 C CA . VAL A 1 89 ? -3.883 22.675 -5.128 1.00 73.75 89 VAL A CA 1
ATOM 676 C C . VAL A 1 89 ? -3.398 22.159 -6.483 1.00 73.75 89 VAL A C 1
ATOM 678 O O . VAL A 1 89 ? -2.236 22.364 -6.827 1.00 73.75 89 VAL A O 1
ATOM 681 N N . GLY A 1 90 ? -4.272 21.542 -7.282 1.00 75.50 90 GLY A N 1
ATOM 682 C CA . GLY A 1 90 ? -3.950 21.069 -8.631 1.00 75.50 90 GLY A CA 1
ATOM 683 C C . GLY A 1 90 ? -3.469 22.200 -9.536 1.00 75.50 90 GLY A C 1
ATOM 684 O O . GLY A 1 90 ? -2.408 22.106 -10.145 1.00 75.50 90 GLY A O 1
ATOM 685 N N . TYR A 1 91 ? -4.174 23.334 -9.527 1.00 74.31 91 TYR A N 1
ATOM 686 C CA . TYR A 1 91 ? -3.756 24.520 -10.274 1.00 74.31 91 TYR A CA 1
ATOM 687 C C . TYR A 1 91 ? -2.350 25.001 -9.885 1.00 74.31 91 TYR A C 1
ATOM 689 O O . TYR A 1 91 ? -1.534 25.290 -10.756 1.00 74.31 91 TYR A O 1
ATOM 697 N N . VAL A 1 92 ? -2.071 25.100 -8.582 1.00 67.06 92 VAL A N 1
ATOM 698 C CA . VAL A 1 92 ? -0.775 25.559 -8.058 1.00 67.06 92 VAL A CA 1
ATOM 699 C C . VAL A 1 92 ? 0.348 24.576 -8.386 1.00 67.06 92 VAL A C 1
ATOM 701 O O . VAL A 1 92 ? 1.461 24.990 -8.698 1.00 67.06 92 VAL A O 1
ATOM 704 N N . THR A 1 93 ? 0.053 23.281 -8.323 1.00 66.88 93 THR A N 1
ATOM 705 C CA . THR A 1 93 ? 1.031 22.210 -8.544 1.00 66.88 93 THR A CA 1
ATOM 706 C C . THR A 1 93 ? 1.205 21.828 -10.009 1.00 66.88 93 THR A C 1
ATOM 708 O O . THR A 1 93 ? 2.060 21.006 -10.322 1.00 66.88 93 THR A O 1
ATOM 711 N N . GLY A 1 94 ? 0.397 22.392 -10.912 1.00 72.31 94 GLY A N 1
ATOM 712 C CA . GLY A 1 94 ? 0.344 21.964 -12.310 1.00 72.31 94 GLY A CA 1
ATOM 713 C C . GLY A 1 94 ? -0.188 20.537 -12.494 1.00 72.31 94 GLY A C 1
ATOM 714 O O . GLY A 1 94 ? -0.068 19.984 -13.583 1.00 72.31 94 GLY A O 1
ATOM 715 N N . CYS A 1 95 ? -0.771 19.947 -11.449 1.00 75.69 95 CYS A N 1
ATOM 716 C CA . CYS A 1 95 ? -1.331 18.601 -11.452 1.00 75.69 95 CYS A CA 1
ATOM 717 C C . CYS A 1 95 ? -2.844 18.656 -11.699 1.00 75.69 95 CYS A C 1
ATOM 719 O O . CYS A 1 95 ? -3.530 19.587 -11.270 1.00 75.69 95 CYS A O 1
ATOM 721 N N . ASP A 1 96 ? -3.414 17.630 -12.330 1.00 84.38 96 ASP A N 1
ATOM 722 C CA . ASP A 1 96 ? -4.869 17.533 -12.400 1.00 84.38 96 ASP A CA 1
ATOM 723 C C . ASP A 1 96 ? -5.469 17.257 -11.009 1.00 84.38 96 ASP A C 1
ATOM 725 O O . ASP A 1 96 ? -4.905 16.536 -10.179 1.00 84.38 96 ASP A O 1
ATOM 729 N N . ALA A 1 97 ? -6.640 17.840 -10.749 1.00 85.50 97 ALA A N 1
ATOM 730 C CA . ALA A 1 97 ? -7.296 17.764 -9.445 1.00 85.50 97 ALA A CA 1
ATOM 731 C C . ALA A 1 97 ? -7.595 16.317 -9.014 1.00 85.50 97 ALA A C 1
ATOM 733 O O . ALA A 1 97 ? -7.505 15.998 -7.831 1.00 85.50 97 ALA A O 1
ATOM 734 N N . ALA A 1 98 ? -7.906 15.425 -9.960 1.00 89.06 98 ALA A N 1
ATOM 735 C CA . ALA A 1 98 ? -8.196 14.034 -9.640 1.00 89.06 98 ALA A CA 1
ATOM 736 C C . ALA A 1 98 ? -6.938 13.298 -9.156 1.00 89.06 98 ALA A C 1
ATOM 738 O O . ALA A 1 98 ? -7.020 12.511 -8.215 1.00 89.06 98 ALA A O 1
ATOM 739 N N . SER A 1 99 ? -5.773 13.553 -9.754 1.00 85.62 99 SER A N 1
ATOM 740 C CA . SER A 1 99 ? -4.493 12.996 -9.304 1.00 85.62 99 SER A CA 1
ATOM 741 C C . SER A 1 99 ? -4.098 13.510 -7.924 1.00 85.62 99 SER A C 1
ATOM 743 O O . SER A 1 99 ? -3.693 12.713 -7.076 1.00 85.62 99 SER A O 1
ATOM 745 N N . VAL A 1 100 ? -4.297 14.805 -7.655 1.00 84.00 100 VAL A N 1
ATOM 746 C CA . VAL A 1 100 ? -4.070 15.377 -6.318 1.00 84.00 100 VAL A CA 1
ATOM 747 C C . VAL A 1 100 ? -4.997 14.743 -5.279 1.00 84.00 100 VAL A C 1
ATOM 749 O O . VAL A 1 100 ? -4.539 14.390 -4.194 1.00 84.00 100 VAL A O 1
ATOM 752 N N . GLU A 1 101 ? -6.279 14.537 -5.596 1.00 89.56 101 GLU A N 1
ATOM 753 C CA . GLU A 1 101 ? -7.212 13.873 -4.679 1.00 89.56 101 GLU A CA 1
ATOM 754 C C . GLU A 1 101 ? -6.832 12.427 -4.391 1.00 89.56 101 GLU A C 1
ATOM 756 O O . GLU A 1 101 ? -6.882 12.003 -3.235 1.00 89.56 101 GLU A O 1
ATOM 761 N N . ARG A 1 102 ? -6.441 11.665 -5.418 1.00 89.75 102 ARG A N 1
ATOM 762 C CA . ARG A 1 102 ? -6.018 10.272 -5.241 1.00 89.75 102 ARG A CA 1
ATOM 763 C C . ARG A 1 102 ? -4.799 10.175 -4.333 1.00 89.75 102 ARG A C 1
A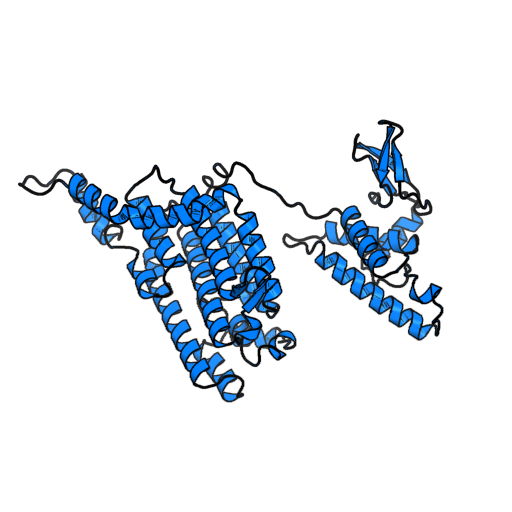TOM 765 O O . ARG A 1 102 ? -4.810 9.368 -3.405 1.00 89.75 102 ARG A O 1
ATOM 772 N N . LEU A 1 103 ? -3.806 11.044 -4.527 1.00 86.50 103 LEU A N 1
ATOM 773 C CA . LEU A 1 103 ? -2.631 11.081 -3.661 1.00 86.50 103 LEU A CA 1
ATOM 774 C C . LEU A 1 103 ? -2.978 11.533 -2.236 1.00 86.50 103 LEU A C 1
ATOM 776 O O . LEU A 1 103 ? -2.577 10.880 -1.274 1.00 86.50 103 LEU A O 1
ATOM 780 N N . ALA A 1 104 ? -3.777 12.592 -2.078 1.00 86.38 104 ALA A N 1
ATOM 781 C CA . ALA A 1 104 ? -4.241 13.033 -0.763 1.00 86.38 104 ALA A CA 1
ATOM 782 C C . ALA A 1 104 ? -4.965 11.900 -0.024 1.00 86.38 104 ALA A C 1
ATOM 784 O O . ALA A 1 104 ? -4.654 11.602 1.127 1.00 86.38 104 ALA A O 1
ATOM 785 N N . ARG A 1 105 ? -5.881 11.204 -0.707 1.00 91.50 105 ARG A N 1
ATOM 786 C CA . ARG A 1 105 ? -6.579 10.042 -0.155 1.00 91.50 105 ARG A CA 1
ATOM 787 C C . ARG A 1 105 ? -5.591 8.958 0.239 1.00 91.50 105 ARG A C 1
ATOM 789 O O . ARG A 1 105 ? -5.714 8.440 1.342 1.00 91.50 105 ARG A O 1
ATOM 796 N N . ALA A 1 106 ? -4.612 8.640 -0.608 1.00 89.56 106 ALA A N 1
ATOM 797 C CA . ALA A 1 106 ? -3.630 7.602 -0.324 1.00 89.56 106 ALA A CA 1
ATOM 798 C C . ALA A 1 106 ? -2.810 7.905 0.943 1.00 89.56 106 ALA A C 1
ATOM 800 O O . ALA A 1 106 ? -2.658 7.035 1.798 1.00 89.56 106 ALA A O 1
ATOM 801 N N . LEU A 1 107 ? -2.359 9.153 1.111 1.00 85.06 107 LEU A N 1
ATOM 802 C CA . LEU A 1 107 ? -1.587 9.587 2.281 1.00 85.06 107 LEU A CA 1
ATOM 803 C C . LEU A 1 107 ? -2.422 9.590 3.564 1.00 85.06 107 LEU A C 1
ATOM 805 O O . LEU A 1 107 ? -1.995 9.038 4.578 1.00 85.06 107 LEU A O 1
ATOM 809 N N . PHE A 1 108 ? -3.638 10.140 3.514 1.00 88.19 108 PHE A N 1
ATOM 810 C CA . PHE A 1 108 ? -4.561 10.108 4.653 1.00 88.19 108 PHE A CA 1
ATOM 811 C C . PHE A 1 108 ? -4.927 8.671 5.040 1.00 88.19 108 PHE A C 1
ATOM 813 O O . PHE A 1 108 ? -4.986 8.344 6.220 1.00 88.19 108 PHE A O 1
ATOM 820 N N . SER A 1 109 ? -5.138 7.804 4.049 1.00 91.56 109 SER A N 1
ATOM 821 C CA . SER A 1 109 ? -5.469 6.391 4.247 1.00 91.56 109 SER A CA 1
ATOM 822 C C . SER A 1 109 ? -4.325 5.610 4.887 1.00 91.56 109 SER A C 1
ATOM 824 O O . SER A 1 109 ? -4.560 4.841 5.817 1.00 91.56 109 SER A O 1
ATOM 826 N N . ALA A 1 110 ? -3.092 5.809 4.403 1.00 87.56 110 ALA A N 1
ATOM 827 C CA . ALA A 1 110 ? -1.896 5.177 4.956 1.00 87.56 110 ALA A CA 1
ATOM 828 C C . ALA A 1 110 ? -1.703 5.574 6.423 1.00 87.56 110 ALA A C 1
ATOM 830 O O . ALA A 1 110 ? -1.460 4.719 7.273 1.00 87.56 110 ALA A O 1
ATOM 831 N N . LYS A 1 111 ? -1.887 6.862 6.730 1.00 84.69 111 LYS A N 1
ATOM 832 C CA . LYS A 1 111 ? -1.738 7.387 8.084 1.00 84.69 111 LYS A CA 1
ATOM 833 C C . LYS A 1 111 ? -2.828 6.901 9.036 1.00 84.69 111 LYS A C 1
ATOM 835 O O . LYS A 1 111 ? -2.520 6.425 10.122 1.00 84.69 111 LYS A O 1
ATOM 840 N N . LEU A 1 112 ? -4.084 6.936 8.597 1.00 90.12 112 LEU A N 1
ATOM 841 C CA . LEU A 1 112 ? -5.203 6.396 9.366 1.00 90.12 112 LEU A CA 1
ATOM 842 C C . LEU A 1 112 ? -5.021 4.897 9.649 1.00 90.12 112 LEU A C 1
ATOM 844 O O . LEU A 1 112 ? -5.366 4.414 10.724 1.00 90.12 112 LEU A O 1
ATOM 848 N N . LEU A 1 113 ? -4.478 4.144 8.689 1.00 90.75 113 LEU A N 1
ATOM 849 C CA . LEU A 1 113 ? -4.149 2.737 8.893 1.00 90.75 113 LEU A CA 1
ATOM 850 C C . LEU A 1 113 ? -3.034 2.542 9.914 1.00 90.75 113 LEU A C 1
ATOM 852 O O . LEU A 1 113 ? -3.177 1.675 10.771 1.00 90.75 113 LEU A O 1
ATOM 856 N N . ALA A 1 114 ? -1.969 3.337 9.849 1.00 85.38 114 ALA A N 1
ATOM 857 C CA . ALA A 1 114 ? -0.888 3.281 10.825 1.00 85.38 114 ALA A CA 1
ATOM 858 C C . ALA A 1 114 ? -1.400 3.554 12.249 1.00 85.38 114 ALA A C 1
ATOM 860 O O . ALA A 1 114 ? -1.156 2.735 13.129 1.00 85.38 114 ALA A O 1
ATOM 861 N N . GLU A 1 115 ? -2.200 4.607 12.457 1.00 87.19 115 GLU A N 1
ATOM 862 C CA . GLU A 1 115 ? -2.775 4.916 13.778 1.00 87.19 115 GLU A CA 1
ATOM 863 C C . GLU A 1 115 ? -3.675 3.791 14.295 1.00 87.19 115 GLU A C 1
ATOM 865 O O . GLU A 1 115 ? -3.585 3.382 15.453 1.00 87.19 115 GLU A O 1
ATOM 870 N N . LYS A 1 116 ? -4.532 3.227 13.434 1.00 91.06 116 LYS A N 1
ATOM 871 C CA . LYS A 1 116 ? -5.379 2.098 13.837 1.00 91.06 116 LYS A CA 1
ATOM 872 C C . LYS A 1 116 ? -4.554 0.855 14.152 1.00 91.06 116 LYS A C 1
ATOM 874 O O . LYS A 1 116 ? -4.882 0.153 15.103 1.00 91.06 116 LYS A O 1
ATOM 879 N N . LEU A 1 117 ? -3.492 0.583 13.395 1.00 89.00 117 LEU A N 1
ATOM 880 C CA . LEU A 1 117 ? -2.571 -0.511 13.697 1.00 89.00 117 LEU A CA 1
ATOM 881 C C . LEU A 1 117 ? -1.843 -0.273 15.019 1.00 89.00 117 LEU A C 1
ATOM 883 O O . LEU A 1 117 ? -1.726 -1.222 15.779 1.00 89.00 117 LEU A O 1
ATOM 887 N N . GLU A 1 118 ? -1.426 0.950 15.332 1.00 86.94 118 GLU A N 1
ATOM 888 C CA . GLU A 1 118 ? -0.780 1.294 16.604 1.00 86.94 118 GLU A CA 1
ATOM 889 C C . GLU A 1 118 ? -1.716 1.067 17.803 1.00 86.94 118 GLU A C 1
ATOM 891 O O . GLU A 1 118 ? -1.320 0.470 18.801 1.00 86.94 118 GLU A O 1
ATOM 896 N N . ILE A 1 119 ? -2.997 1.435 17.680 1.00 89.38 119 ILE A N 1
ATOM 897 C CA . ILE A 1 119 ? -4.020 1.171 18.711 1.00 89.38 119 ILE A CA 1
ATOM 898 C C . ILE A 1 119 ? -4.240 -0.338 18.924 1.00 89.38 119 ILE A C 1
ATOM 900 O O . ILE A 1 119 ? -4.532 -0.802 20.032 1.00 89.38 119 ILE A O 1
ATOM 904 N N . LEU A 1 120 ? -4.164 -1.104 17.837 1.00 87.56 120 LEU A N 1
ATOM 905 C CA . LEU A 1 120 ? -4.598 -2.496 17.774 1.00 87.56 120 LEU A CA 1
ATOM 906 C C . LEU A 1 120 ? -3.453 -3.508 17.865 1.00 87.56 120 LEU A C 1
ATOM 908 O O . LEU A 1 120 ? -3.739 -4.705 17.942 1.00 87.56 120 LEU A O 1
ATOM 912 N N . THR A 1 121 ? -2.197 -3.067 17.818 1.00 82.25 121 THR A N 1
ATOM 913 C CA . THR A 1 121 ? -1.010 -3.927 17.750 1.00 82.25 121 THR A CA 1
ATOM 914 C C . THR A 1 121 ? -0.133 -3.686 18.974 1.00 82.25 121 THR A C 1
ATOM 916 O O . THR A 1 121 ? 0.305 -2.562 19.203 1.00 82.25 121 THR A O 1
ATOM 919 N N . PRO A 1 122 ? 0.159 -4.721 19.774 1.00 78.81 122 PRO A N 1
ATOM 920 C CA . PRO A 1 122 ? 1.017 -4.574 20.935 1.00 78.81 122 PRO A CA 1
ATOM 921 C C . PRO A 1 122 ? 2.471 -4.290 20.507 1.00 78.81 122 PRO A C 1
ATOM 923 O O . PRO A 1 122 ? 2.907 -4.796 19.465 1.00 78.81 122 PRO A O 1
ATOM 926 N N . PRO A 1 123 ? 3.264 -3.563 21.324 1.00 76.19 123 PRO A N 1
ATOM 927 C CA . PRO A 1 123 ? 4.634 -3.167 20.979 1.00 76.19 123 PRO A CA 1
ATOM 928 C C . PRO A 1 123 ? 5.543 -4.330 20.545 1.00 76.19 123 PRO A C 1
ATOM 930 O O . PRO A 1 123 ? 6.418 -4.196 19.700 1.00 76.19 123 PRO A O 1
ATOM 933 N N . GLN A 1 124 ? 5.332 -5.534 21.067 1.00 77.12 124 GLN A N 1
ATOM 934 C CA . GLN A 1 124 ? 6.152 -6.697 20.718 1.00 77.12 124 GLN A CA 1
ATOM 935 C C . GLN A 1 124 ? 6.019 -7.120 19.242 1.00 77.12 124 GLN A C 1
ATOM 937 O O . GLN A 1 124 ? 6.863 -7.870 18.757 1.00 77.12 124 GLN A O 1
ATOM 942 N N . LEU A 1 125 ? 4.968 -6.672 18.545 1.00 77.56 125 LEU A N 1
ATOM 943 C CA . LEU A 1 125 ? 4.708 -6.969 17.134 1.00 77.56 125 LEU A CA 1
ATOM 944 C C . LEU A 1 125 ? 4.981 -5.778 16.204 1.00 77.56 125 LEU A C 1
ATOM 946 O O . LEU A 1 125 ? 5.128 -5.982 15.001 1.00 77.56 125 LEU A O 1
ATOM 950 N N . SER A 1 126 ? 5.069 -4.557 16.740 1.00 79.75 126 SER A N 1
ATOM 951 C CA . SER A 1 126 ? 5.390 -3.346 15.974 1.00 79.75 126 SER A CA 1
ATOM 952 C C . SER A 1 126 ? 6.860 -2.924 16.074 1.00 79.75 126 SER A C 1
ATOM 954 O O . SER A 1 126 ? 7.297 -2.111 15.266 1.00 79.75 126 SER A O 1
ATOM 956 N N . TYR A 1 127 ? 7.646 -3.496 16.993 1.00 83.88 127 TYR A N 1
ATOM 957 C CA . TYR A 1 127 ? 9.071 -3.187 17.148 1.00 83.88 127 TYR A CA 1
ATOM 958 C C . TYR A 1 127 ? 9.982 -4.364 16.769 1.00 83.88 127 TYR A C 1
ATOM 960 O O . TYR A 1 127 ? 9.772 -5.506 17.178 1.00 83.88 127 TYR A O 1
ATOM 968 N N . GLU A 1 128 ? 11.062 -4.071 16.045 1.00 84.38 128 GLU A N 1
ATOM 969 C CA . GLU A 1 128 ? 12.108 -5.027 15.675 1.00 84.38 128 GLU A CA 1
ATOM 970 C C . GLU A 1 128 ? 13.412 -4.717 16.421 1.00 84.38 128 GLU A C 1
ATOM 972 O O . GLU A 1 128 ? 13.911 -3.591 16.407 1.00 84.38 128 GLU A O 1
ATOM 977 N N . LYS A 1 129 ? 14.015 -5.729 17.057 1.00 83.81 129 LYS A N 1
ATOM 978 C CA . LYS A 1 129 ? 15.361 -5.596 17.631 1.00 83.81 129 LYS A CA 1
ATOM 979 C C . LYS A 1 129 ? 16.408 -5.805 16.544 1.00 83.81 129 LYS A C 1
ATOM 981 O O . LYS A 1 129 ? 16.516 -6.893 15.986 1.00 83.81 129 LYS A O 1
ATOM 986 N N . THR A 1 130 ? 17.224 -4.787 16.301 1.00 82.94 130 THR A N 1
ATOM 987 C CA . THR A 1 130 ? 18.358 -4.841 15.372 1.00 82.94 130 THR A CA 1
ATOM 988 C C . THR A 1 130 ? 19.682 -4.667 16.125 1.00 82.94 130 THR A C 1
ATOM 990 O O . THR A 1 130 ? 19.687 -4.154 17.247 1.00 82.94 130 THR A O 1
ATOM 993 N N . PRO A 1 131 ? 20.837 -5.015 15.522 1.00 80.00 131 PRO A N 1
ATOM 994 C CA . PRO A 1 131 ? 22.147 -4.750 16.125 1.00 80.00 131 PRO A CA 1
ATOM 995 C C . PRO A 1 131 ? 22.413 -3.265 16.428 1.00 80.00 131 PRO A C 1
ATOM 997 O O . PRO A 1 131 ? 23.272 -2.956 17.246 1.00 80.00 131 PRO A O 1
ATOM 1000 N N . LYS A 1 132 ? 21.692 -2.347 15.765 1.00 79.25 132 LYS A N 1
ATOM 1001 C CA . LYS A 1 132 ? 21.824 -0.890 15.924 1.00 79.25 132 LYS A CA 1
ATOM 1002 C C . LYS A 1 132 ? 20.806 -0.282 16.899 1.00 79.25 132 LYS A C 1
ATOM 1004 O O . LYS A 1 132 ? 20.840 0.923 17.117 1.00 79.25 132 LYS A O 1
ATOM 1009 N N . GLY A 1 133 ? 19.914 -1.092 17.473 1.00 86.44 133 GLY A N 1
ATOM 1010 C CA . GLY A 1 133 ? 18.860 -0.644 18.383 1.00 86.44 133 GLY A CA 1
ATOM 1011 C C . GLY A 1 133 ? 17.485 -1.206 18.029 1.00 86.44 133 GLY A C 1
ATOM 1012 O O . GLY A 1 133 ? 17.344 -2.079 17.169 1.00 86.44 133 GLY A O 1
ATOM 1013 N N . THR A 1 134 ? 16.461 -0.706 18.713 1.00 85.38 134 THR A N 1
ATOM 1014 C CA . THR A 1 134 ? 15.064 -1.068 18.457 1.00 85.38 134 THR A CA 1
ATOM 1015 C C . THR A 1 134 ? 14.495 -0.166 17.367 1.00 85.38 134 THR A C 1
ATOM 1017 O O . THR A 1 134 ? 14.596 1.054 17.467 1.00 85.38 134 THR A O 1
ATOM 1020 N N . VAL A 1 135 ? 13.904 -0.766 16.340 1.00 85.44 135 VAL A N 1
ATOM 1021 C CA . VAL A 1 135 ? 13.279 -0.071 15.212 1.00 85.44 135 VAL A CA 1
ATOM 1022 C C . VAL A 1 135 ? 11.767 -0.182 15.341 1.00 85.44 135 VAL A C 1
ATOM 1024 O O . VAL A 1 135 ? 11.249 -1.284 15.511 1.00 85.44 135 VAL A O 1
ATOM 1027 N N . ASP A 1 136 ? 11.069 0.946 15.252 1.00 87.94 136 ASP A N 1
ATOM 1028 C CA . ASP A 1 136 ? 9.613 0.985 15.129 1.00 87.94 136 ASP A CA 1
ATOM 1029 C C . ASP A 1 136 ? 9.227 0.731 13.667 1.00 87.94 136 ASP A C 1
ATOM 1031 O O . ASP A 1 136 ? 9.575 1.506 12.770 1.00 87.94 136 ASP A O 1
ATOM 1035 N N . LEU A 1 137 ? 8.555 -0.387 13.406 1.00 85.94 137 LEU A N 1
ATOM 1036 C CA . LEU A 1 137 ? 8.157 -0.781 12.059 1.00 85.94 137 LEU A CA 1
ATOM 1037 C C . LEU A 1 137 ? 7.015 0.093 11.528 1.00 85.94 137 LEU A C 1
ATOM 1039 O O . LEU A 1 137 ? 6.972 0.343 10.326 1.00 85.94 137 LEU A O 1
ATOM 1043 N N . LEU A 1 138 ? 6.108 0.578 12.381 1.00 83.31 138 LEU A N 1
ATOM 1044 C CA . LEU A 1 138 ? 5.017 1.450 11.936 1.00 83.31 138 LEU A CA 1
ATOM 1045 C C . LEU A 1 138 ? 5.554 2.838 11.567 1.00 83.31 138 LEU A C 1
ATOM 1047 O O . LEU A 1 138 ? 5.202 3.353 10.504 1.00 83.31 138 LEU A O 1
ATOM 1051 N N . GLU A 1 139 ? 6.482 3.387 12.356 1.00 82.62 139 GLU A N 1
ATOM 1052 C CA . GLU A 1 139 ? 7.155 4.645 11.994 1.00 82.62 139 GLU A CA 1
ATOM 1053 C C . GLU A 1 139 ? 8.042 4.468 10.755 1.00 82.62 139 GLU A C 1
ATOM 1055 O O . GLU A 1 139 ? 8.034 5.314 9.867 1.00 82.62 139 GLU A O 1
ATOM 1060 N N . SER A 1 140 ? 8.735 3.330 10.614 1.00 83.62 140 SER A N 1
ATOM 1061 C CA . SER A 1 140 ? 9.536 3.039 9.412 1.00 83.62 140 SER A CA 1
ATOM 1062 C C . SER A 1 140 ? 8.684 3.007 8.139 1.00 83.62 140 SER A C 1
ATOM 1064 O O . SER A 1 140 ? 9.114 3.471 7.081 1.00 83.62 140 SER A O 1
ATOM 1066 N N . LEU A 1 141 ? 7.467 2.462 8.234 1.00 82.25 141 LEU A N 1
ATOM 1067 C CA . LEU A 1 141 ? 6.510 2.447 7.132 1.00 82.25 141 LEU A CA 1
ATOM 1068 C C . LEU A 1 141 ? 6.072 3.865 6.764 1.00 82.25 141 LEU A C 1
ATOM 1070 O O . LEU A 1 141 ? 5.998 4.216 5.586 1.00 82.25 141 LEU A O 1
ATOM 1074 N N . TYR A 1 142 ? 5.808 4.688 7.777 1.00 77.25 142 TYR A N 1
ATOM 1075 C CA . TYR A 1 142 ? 5.427 6.078 7.587 1.00 77.25 142 TYR A CA 1
ATOM 1076 C C . TYR A 1 142 ? 6.561 6.914 6.988 1.00 77.25 142 TYR A C 1
ATOM 1078 O O . TYR A 1 142 ? 6.339 7.675 6.045 1.00 77.25 142 TYR A O 1
ATOM 1086 N N . ASP A 1 143 ? 7.788 6.708 7.454 1.00 79.00 143 ASP A N 1
ATOM 1087 C CA . ASP A 1 143 ? 8.980 7.325 6.888 1.00 79.00 143 ASP A CA 1
ATOM 1088 C C . ASP A 1 143 ? 9.163 6.955 5.421 1.00 79.00 143 ASP A C 1
ATOM 1090 O O . ASP A 1 143 ? 9.484 7.823 4.613 1.00 79.00 143 ASP A O 1
ATOM 1094 N N . ALA A 1 144 ? 8.897 5.708 5.032 1.00 80.06 144 ALA A N 1
ATOM 1095 C CA . ALA A 1 144 ? 8.946 5.315 3.629 1.00 80.06 144 ALA A CA 1
ATOM 1096 C C . ALA A 1 144 ? 7.940 6.107 2.768 1.00 80.06 144 ALA A C 1
ATOM 1098 O O . ALA A 1 144 ? 8.299 6.611 1.701 1.00 80.06 144 ALA A O 1
ATOM 1099 N N . PHE A 1 145 ? 6.717 6.325 3.260 1.00 77.69 145 PHE A N 1
ATOM 1100 C CA . PHE A 1 145 ? 5.742 7.191 2.590 1.00 77.69 145 PHE A CA 1
ATOM 1101 C C . PHE A 1 145 ? 6.177 8.663 2.542 1.00 77.69 145 PHE A C 1
ATOM 1103 O O . PHE A 1 145 ? 6.063 9.298 1.489 1.00 77.69 145 PHE A O 1
ATOM 1110 N N . ARG A 1 146 ? 6.732 9.204 3.637 1.00 77.12 146 ARG A N 1
ATOM 1111 C CA . ARG A 1 146 ? 7.292 10.567 3.664 1.00 77.12 146 ARG A CA 1
ATOM 1112 C C . ARG A 1 146 ? 8.404 10.744 2.636 1.00 77.12 146 ARG A C 1
ATOM 1114 O O . ARG A 1 146 ? 8.413 11.752 1.933 1.00 77.12 146 ARG A O 1
ATOM 1121 N N . LYS A 1 147 ? 9.297 9.759 2.512 1.00 77.88 147 LYS A N 1
ATOM 1122 C CA . LYS A 1 147 ? 10.393 9.755 1.532 1.00 77.88 147 LYS A CA 1
ATOM 1123 C C . LYS A 1 147 ? 9.876 9.800 0.099 1.00 77.88 147 LYS A C 1
ATOM 1125 O O . LYS A 1 147 ? 10.410 10.562 -0.703 1.00 77.88 147 LYS A O 1
ATOM 1130 N N . ILE A 1 148 ? 8.828 9.036 -0.223 1.00 76.69 148 ILE A N 1
ATOM 1131 C CA . ILE A 1 148 ? 8.245 9.019 -1.575 1.00 76.69 148 ILE A CA 1
ATOM 1132 C C . ILE A 1 148 ? 7.736 10.408 -1.955 1.00 76.69 148 ILE A C 1
ATOM 1134 O O . ILE A 1 148 ? 8.099 10.945 -3.000 1.00 76.69 148 ILE A O 1
ATOM 1138 N N . VAL A 1 149 ? 6.928 11.021 -1.091 1.00 74.81 149 VAL A N 1
ATOM 1139 C CA . VAL A 1 149 ? 6.331 12.332 -1.375 1.00 74.81 149 VAL A CA 1
ATOM 1140 C C . VAL A 1 149 ? 7.367 13.450 -1.304 1.00 74.81 149 VAL A C 1
ATOM 1142 O O . VAL A 1 149 ? 7.347 14.330 -2.155 1.00 74.81 149 VAL A O 1
ATOM 1145 N N . GLY A 1 150 ? 8.279 13.432 -0.328 1.00 75.38 150 GLY A N 1
ATOM 1146 C CA . GLY A 1 150 ? 9.346 14.430 -0.201 1.00 75.38 150 GLY A CA 1
ATOM 1147 C C . GLY A 1 150 ? 10.310 14.386 -1.386 1.00 75.38 150 GLY A C 1
ATOM 1148 O O . GLY A 1 150 ? 10.608 15.419 -1.988 1.00 75.38 150 GLY A O 1
ATOM 1149 N N . GLY A 1 151 ? 10.719 13.179 -1.789 1.00 74.81 151 GLY A N 1
ATOM 1150 C CA . GLY A 1 151 ? 11.494 12.951 -3.005 1.00 74.81 151 GLY A CA 1
ATOM 1151 C C . GLY A 1 151 ? 10.749 13.459 -4.234 1.00 74.81 151 GLY A C 1
ATOM 1152 O O . GLY A 1 151 ? 11.303 14.244 -5.004 1.00 74.81 151 GLY A O 1
ATOM 1153 N N . ALA A 1 152 ? 9.467 13.110 -4.369 1.00 73.81 152 ALA A N 1
ATOM 1154 C CA . ALA A 1 152 ? 8.669 13.555 -5.497 1.00 73.81 152 ALA A CA 1
ATOM 1155 C C . ALA A 1 152 ? 8.517 15.084 -5.556 1.00 73.81 152 ALA A C 1
ATOM 1157 O O . ALA A 1 152 ? 8.705 15.710 -6.600 1.00 73.81 152 ALA A O 1
ATOM 1158 N N . TRP A 1 153 ? 8.236 15.700 -4.412 1.00 77.19 153 TRP A N 1
ATOM 1159 C CA . TRP A 1 153 ? 8.078 17.138 -4.284 1.00 77.19 153 TRP A CA 1
ATOM 1160 C C . TRP A 1 153 ? 9.358 17.897 -4.632 1.00 77.19 153 TRP A C 1
ATOM 1162 O O . TRP A 1 153 ? 9.309 18.838 -5.421 1.00 77.19 153 TRP A O 1
ATOM 1172 N N . SER A 1 154 ? 10.508 17.443 -4.122 1.00 73.44 154 SER A N 1
ATOM 1173 C CA . SER A 1 154 ? 11.808 18.064 -4.403 1.00 73.44 154 SER A CA 1
ATOM 1174 C C . SER A 1 154 ? 12.171 18.060 -5.893 1.00 73.44 154 SER A C 1
ATOM 1176 O O . SER A 1 154 ? 12.936 18.908 -6.356 1.00 73.44 154 SER A O 1
ATOM 1178 N N . VAL A 1 155 ? 11.595 17.123 -6.652 1.00 71.81 155 VAL A N 1
ATOM 1179 C CA . VAL A 1 155 ? 11.738 17.042 -8.105 1.00 71.81 155 VAL A CA 1
ATOM 1180 C C . VAL A 1 155 ? 10.791 17.992 -8.822 1.00 71.81 155 VAL A C 1
ATOM 1182 O O . VAL A 1 155 ? 11.209 18.604 -9.805 1.00 71.81 155 VAL A O 1
ATOM 1185 N N . PHE A 1 156 ? 9.554 18.162 -8.351 1.00 70.00 156 PHE A N 1
ATOM 1186 C CA . PHE A 1 156 ? 8.623 19.142 -8.919 1.00 70.00 156 PHE A CA 1
ATOM 1187 C C . PHE A 1 156 ? 9.079 20.580 -8.678 1.00 70.00 156 PHE A C 1
ATOM 1189 O O . PHE A 1 156 ? 9.037 21.395 -9.599 1.00 70.00 156 PHE A O 1
ATOM 1196 N N . PHE A 1 157 ? 9.595 20.863 -7.484 1.00 72.19 157 PHE A N 1
ATOM 1197 C CA . PHE A 1 157 ? 9.974 22.204 -7.058 1.00 72.19 157 PHE A CA 1
ATOM 1198 C C . PHE A 1 157 ? 11.410 22.208 -6.542 1.00 72.19 157 PHE A C 1
ATOM 1200 O O . PHE A 1 157 ? 11.622 21.868 -5.388 1.00 72.19 157 PHE A O 1
ATOM 1207 N N . PRO A 1 158 ? 12.416 22.551 -7.362 1.00 69.75 158 PRO A N 1
ATOM 1208 C CA . PRO A 1 158 ? 13.802 22.651 -6.914 1.00 69.75 158 PRO A CA 1
ATOM 1209 C C . PRO A 1 158 ? 13.999 23.791 -5.909 1.00 69.75 158 PRO A C 1
ATOM 1211 O O . PRO A 1 158 ? 13.345 24.823 -6.015 1.00 69.75 158 PRO A O 1
ATOM 1214 N N . LEU A 1 159 ? 15.020 23.682 -5.047 1.00 67.94 159 LEU A N 1
ATOM 1215 C CA . LEU A 1 159 ? 15.405 24.724 -4.071 1.00 67.94 159 LEU A CA 1
ATOM 1216 C C . LEU A 1 159 ? 15.639 26.111 -4.687 1.00 67.94 159 LEU A C 1
ATOM 1218 O O . LEU A 1 159 ? 15.597 27.117 -3.992 1.00 67.94 159 LEU A O 1
ATOM 1222 N N . GLN A 1 160 ? 15.956 26.161 -5.978 1.00 66.94 160 GLN A N 1
ATOM 1223 C CA . GLN A 1 160 ? 16.244 27.392 -6.713 1.00 66.94 160 GLN A CA 1
ATOM 1224 C C . GLN A 1 160 ? 14.962 28.096 -7.192 1.00 66.94 160 GLN A C 1
ATOM 1226 O O . GLN A 1 160 ? 15.018 29.257 -7.585 1.00 66.94 160 GLN A O 1
ATOM 1231 N N . ASP A 1 161 ? 13.817 27.408 -7.148 1.00 65.38 161 ASP A N 1
ATOM 1232 C CA . ASP A 1 161 ? 12.522 27.869 -7.644 1.00 65.38 161 ASP A CA 1
ATOM 1233 C C . ASP A 1 161 ? 11.593 28.250 -6.480 1.00 65.38 161 ASP A C 1
ATOM 1235 O O . ASP A 1 161 ? 10.568 27.618 -6.205 1.00 65.38 161 ASP A O 1
ATOM 1239 N N . PHE A 1 162 ? 11.988 29.289 -5.739 1.00 65.75 162 PHE A N 1
ATOM 1240 C CA . PHE A 1 162 ? 11.152 29.864 -4.688 1.00 65.75 162 PHE A CA 1
ATOM 1241 C C . PHE A 1 162 ? 10.070 30.744 -5.303 1.00 65.75 162 PHE A C 1
ATOM 1243 O O . PHE A 1 162 ? 10.301 31.892 -5.687 1.00 65.75 162 PHE A O 1
ATOM 1250 N N . SER A 1 163 ? 8.860 30.200 -5.354 1.00 65.69 163 SER A N 1
ATOM 1251 C CA . SER A 1 163 ? 7.678 30.906 -5.818 1.00 65.69 163 SER A CA 1
ATOM 1252 C C . SER A 1 163 ? 6.530 30.768 -4.824 1.00 65.69 163 SER A C 1
ATOM 1254 O O . SER A 1 163 ? 6.490 29.871 -3.982 1.00 65.69 163 SER A O 1
ATOM 1256 N N . LEU A 1 164 ? 5.543 31.646 -4.975 1.00 61.59 164 LEU A N 1
ATOM 1257 C CA . LEU A 1 164 ? 4.251 31.547 -4.301 1.00 61.59 164 LEU A CA 1
ATOM 1258 C C . LEU A 1 164 ? 3.582 30.175 -4.524 1.00 61.59 164 LEU A C 1
ATOM 1260 O O . LEU A 1 164 ? 2.966 29.632 -3.611 1.00 61.59 164 LEU A O 1
ATOM 1264 N N . ALA A 1 165 ? 3.737 29.590 -5.714 1.00 64.25 165 ALA A N 1
ATOM 1265 C CA . ALA A 1 165 ? 3.200 28.267 -6.011 1.00 64.25 165 ALA A CA 1
ATOM 1266 C C . ALA A 1 165 ? 3.977 27.149 -5.294 1.00 64.25 165 ALA A C 1
ATOM 1268 O O . ALA A 1 165 ? 3.375 26.231 -4.735 1.00 64.25 165 ALA A O 1
ATOM 1269 N N . THR A 1 166 ? 5.304 27.270 -5.254 1.00 67.62 166 THR A N 1
ATOM 1270 C CA . THR A 1 166 ? 6.196 26.358 -4.532 1.00 67.62 166 THR A CA 1
ATOM 1271 C C . THR A 1 166 ? 5.866 26.321 -3.042 1.00 67.62 166 THR A C 1
ATOM 1273 O O . THR A 1 166 ? 5.743 25.241 -2.472 1.00 67.62 166 THR A O 1
ATOM 1276 N N . ASP A 1 167 ? 5.649 27.481 -2.418 1.00 67.44 167 ASP A N 1
ATOM 1277 C CA . ASP A 1 167 ? 5.275 27.581 -1.004 1.00 67.44 167 ASP A CA 1
ATOM 1278 C C . ASP A 1 167 ? 3.878 27.009 -0.714 1.00 67.44 167 ASP A C 1
ATOM 1280 O O . ASP A 1 167 ? 3.722 26.186 0.186 1.00 67.44 167 ASP A O 1
ATOM 1284 N N . ALA A 1 168 ? 2.867 27.344 -1.518 1.00 66.31 168 ALA A N 1
ATOM 1285 C CA . ALA A 1 168 ? 1.528 26.772 -1.359 1.00 66.31 168 ALA A CA 1
ATOM 1286 C C . ALA A 1 168 ? 1.513 25.243 -1.533 1.00 66.31 168 ALA A C 1
ATOM 1288 O O . ALA A 1 168 ? 0.805 24.533 -0.813 1.00 66.31 168 ALA A O 1
ATOM 1289 N N . SER A 1 169 ? 2.325 24.719 -2.455 1.00 71.50 169 SER A N 1
ATOM 1290 C CA . SER A 1 169 ? 2.531 23.281 -2.588 1.00 71.50 169 SER A CA 1
ATOM 1291 C C . SER A 1 169 ? 3.259 22.699 -1.374 1.00 71.50 169 SER A C 1
ATOM 1293 O O . SER A 1 169 ? 2.799 21.697 -0.832 1.00 71.50 169 SER A O 1
ATOM 1295 N N . ALA A 1 170 ? 4.354 23.316 -0.924 1.00 70.00 170 ALA A N 1
ATOM 1296 C CA . ALA A 1 170 ? 5.117 22.876 0.243 1.00 70.00 170 ALA A CA 1
ATOM 1297 C C . ALA A 1 170 ? 4.233 22.803 1.489 1.00 70.00 170 ALA A C 1
ATOM 1299 O O . ALA A 1 170 ? 4.258 21.822 2.223 1.00 70.00 170 ALA A O 1
ATOM 1300 N N . GLN A 1 171 ? 3.390 23.810 1.696 1.00 68.69 171 GLN A N 1
ATOM 1301 C CA . GLN A 1 171 ? 2.423 23.849 2.780 1.00 68.69 171 GLN A CA 1
ATOM 1302 C C . GLN A 1 171 ? 1.443 22.675 2.732 1.00 68.69 171 GLN A C 1
ATOM 1304 O O . GLN A 1 171 ? 1.213 22.044 3.762 1.00 68.69 171 GLN A O 1
ATOM 1309 N N . PHE A 1 172 ? 0.911 22.350 1.551 1.00 73.50 172 PHE A N 1
ATOM 1310 C CA . PHE A 1 172 ? 0.026 21.203 1.350 1.00 73.50 172 PHE A CA 1
ATOM 1311 C C . PHE A 1 172 ? 0.721 19.859 1.631 1.00 73.50 172 PHE A C 1
ATOM 1313 O O . PHE A 1 172 ? 0.171 19.012 2.338 1.00 73.50 172 PHE A O 1
ATOM 1320 N N . TRP A 1 173 ? 1.943 19.662 1.130 1.00 72.75 173 TRP A N 1
ATOM 1321 C CA . TRP A 1 173 ? 2.683 18.419 1.356 1.00 72.75 173 TRP A CA 1
ATOM 1322 C C . TRP A 1 173 ? 3.185 18.291 2.790 1.00 72.75 173 TRP A C 1
ATOM 1324 O O . TRP A 1 173 ? 3.072 17.213 3.361 1.00 72.75 173 TRP A O 1
ATOM 1334 N N . MET A 1 174 ? 3.656 19.374 3.417 1.00 69.88 174 MET A N 1
ATOM 1335 C CA . MET A 1 174 ? 4.038 19.380 4.835 1.00 69.88 174 MET A CA 1
ATOM 1336 C C . MET A 1 174 ? 2.874 18.967 5.729 1.00 69.88 174 MET A C 1
ATOM 1338 O O . MET A 1 174 ? 3.047 18.145 6.628 1.00 69.88 174 MET A O 1
ATOM 1342 N N . ALA A 1 175 ? 1.692 19.510 5.437 1.00 67.00 175 ALA A N 1
ATOM 1343 C CA . ALA A 1 175 ? 0.432 19.096 6.030 1.00 67.00 175 ALA A CA 1
ATOM 1344 C C . ALA A 1 175 ? 0.239 17.579 5.887 1.00 67.00 175 ALA A C 1
ATOM 1346 O O . ALA A 1 175 ? 0.103 16.865 6.873 1.00 67.00 175 ALA A O 1
ATOM 1347 N N . CYS A 1 176 ? 0.308 17.050 4.666 1.00 67.94 176 CYS A N 1
ATOM 1348 C CA . CYS A 1 176 ? 0.102 15.620 4.441 1.00 67.94 176 CYS A CA 1
ATOM 1349 C C . CYS A 1 176 ? 1.184 14.723 5.082 1.00 67.94 176 CYS A C 1
ATOM 1351 O O . CYS A 1 176 ? 0.887 13.580 5.426 1.00 67.94 176 CYS A O 1
ATOM 1353 N N . LEU A 1 177 ? 2.417 15.218 5.250 1.00 65.62 177 LEU A N 1
ATOM 1354 C CA . LEU A 1 177 ? 3.589 14.415 5.615 1.00 65.62 177 LEU A CA 1
ATOM 1355 C C . LEU A 1 177 ? 4.017 14.473 7.079 1.00 65.62 177 LEU A C 1
ATOM 1357 O O . LEU A 1 177 ? 4.545 13.485 7.596 1.00 65.62 177 LEU A O 1
ATOM 1361 N N . TYR A 1 178 ? 3.827 15.591 7.773 1.00 61.81 178 TYR A N 1
ATOM 1362 C CA . TYR A 1 178 ? 4.466 15.792 9.081 1.00 61.81 178 TYR A CA 1
ATOM 1363 C C . TYR A 1 178 ? 3.498 15.950 10.237 1.00 61.81 178 TYR A C 1
ATOM 1365 O O . TYR A 1 178 ? 3.901 15.773 11.383 1.00 61.81 178 TYR A O 1
ATOM 1373 N N . THR A 1 179 ? 2.222 16.228 9.986 1.00 54.97 179 THR A N 1
ATOM 1374 C CA . THR A 1 179 ? 1.326 16.620 11.072 1.00 54.97 179 THR A CA 1
ATOM 1375 C C . THR A 1 179 ? 0.470 15.435 11.502 1.00 54.97 179 THR A C 1
ATOM 1377 O O . THR A 1 179 ? -0.426 15.017 10.775 1.00 54.97 179 THR A O 1
ATOM 1380 N N . GLY A 1 180 ? 0.716 14.867 12.692 1.00 53.84 180 GLY A N 1
A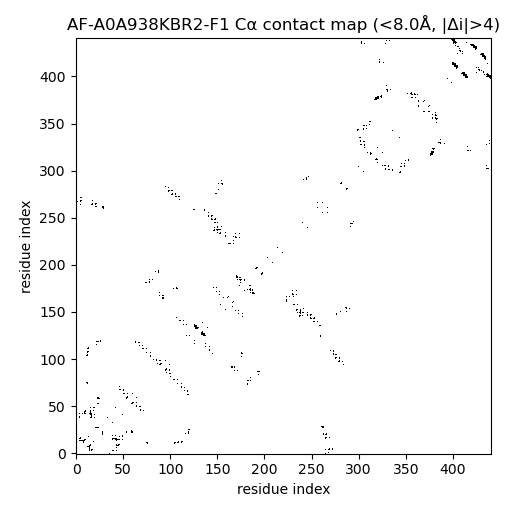TOM 1381 C CA . GLY A 1 180 ? -0.285 14.043 13.414 1.00 53.84 180 GLY A CA 1
ATOM 1382 C C . GLY A 1 180 ? -1.548 14.841 13.784 1.00 53.84 180 GLY A C 1
ATOM 1383 O O . GLY A 1 180 ? -2.568 14.301 14.188 1.00 53.84 180 GLY A O 1
ATOM 1384 N N . ARG A 1 181 ? -1.475 16.160 13.601 1.00 58.12 181 ARG A N 1
ATOM 1385 C CA . ARG A 1 181 ? -2.529 17.145 13.775 1.00 58.12 181 ARG A CA 1
ATOM 1386 C C . ARG A 1 181 ? -3.262 17.389 12.462 1.00 58.12 181 ARG A C 1
ATOM 1388 O O . ARG A 1 181 ? -2.759 18.040 11.550 1.00 58.12 181 ARG A O 1
ATOM 1395 N N . THR A 1 182 ? -4.458 16.833 12.348 1.00 60.09 182 THR A N 1
ATOM 1396 C CA . THR A 1 182 ? -5.298 16.927 11.145 1.00 60.09 182 THR A CA 1
ATOM 1397 C C . THR A 1 182 ? -5.789 18.344 10.835 1.00 60.09 182 THR A C 1
ATOM 1399 O O . THR A 1 182 ? -6.118 18.649 9.693 1.00 60.09 182 THR A O 1
ATOM 1402 N N . ASP A 1 183 ? -5.838 19.227 11.830 1.00 59.75 183 ASP A N 1
ATOM 1403 C CA . ASP A 1 183 ? -6.144 20.649 11.672 1.00 59.75 183 ASP A CA 1
ATOM 1404 C C . ASP A 1 183 ? -5.062 21.378 10.869 1.00 59.75 183 ASP A C 1
ATOM 1406 O O . ASP A 1 183 ? -5.386 22.188 10.001 1.00 59.75 183 ASP A O 1
ATOM 1410 N N . GLU A 1 184 ? -3.788 21.038 11.067 1.00 62.22 184 GLU A N 1
ATOM 1411 C CA . GLU A 1 184 ? -2.692 21.557 10.244 1.00 62.22 184 GLU A CA 1
ATOM 1412 C C . GLU A 1 184 ? -2.758 21.009 8.815 1.00 62.22 184 GLU A C 1
ATOM 1414 O O . GLU A 1 184 ? -2.446 21.739 7.875 1.00 62.22 184 GLU A O 1
ATOM 1419 N N . MET A 1 185 ? -3.262 19.781 8.626 1.00 61.09 185 MET A N 1
ATOM 1420 C CA . MET A 1 185 ? -3.474 19.208 7.289 1.00 61.09 185 MET A CA 1
ATOM 1421 C C . MET A 1 185 ? -4.460 20.033 6.453 1.00 61.09 185 MET A C 1
ATOM 1423 O O . MET A 1 185 ? -4.316 20.175 5.239 1.00 61.09 185 MET A O 1
ATOM 1427 N N . VAL A 1 186 ? -5.469 20.597 7.118 1.00 57.47 186 VAL A N 1
ATOM 1428 C CA . VAL A 1 186 ? -6.512 21.410 6.489 1.00 57.47 186 VAL A CA 1
ATOM 1429 C C . VAL A 1 186 ? -6.084 22.865 6.376 1.00 57.47 186 VAL A C 1
ATOM 1431 O O . VAL A 1 186 ? -6.312 23.495 5.340 1.00 57.47 186 VAL A O 1
ATOM 1434 N N . ASN A 1 187 ? -5.510 23.422 7.439 1.00 60.03 187 ASN A N 1
ATOM 1435 C CA . ASN A 1 187 ? -5.206 24.848 7.550 1.00 60.03 187 ASN A CA 1
ATOM 1436 C C . ASN A 1 187 ? -3.846 25.222 6.961 1.00 60.03 187 ASN A C 1
ATOM 1438 O O . ASN A 1 187 ? -3.622 26.399 6.688 1.00 60.03 187 ASN A O 1
ATOM 1442 N N . GLY A 1 188 ? -2.982 24.234 6.710 1.00 54.53 188 GLY A N 1
ATOM 1443 C CA . GLY A 1 188 ? -1.677 24.415 6.086 1.00 54.53 188 GLY A CA 1
ATOM 1444 C C . GLY A 1 188 ? -1.773 25.131 4.744 1.00 54.53 188 GLY A C 1
ATOM 1445 O O . GLY A 1 188 ? -0.945 25.982 4.479 1.00 54.53 188 GLY A O 1
ATOM 1446 N N . PHE A 1 189 ? -2.822 24.892 3.948 1.00 54.28 189 PHE A N 1
ATOM 1447 C CA . PHE A 1 189 ? -3.070 25.642 2.712 1.00 54.28 189 PHE A CA 1
ATOM 1448 C C . PHE A 1 189 ? -3.649 27.038 3.026 1.00 54.28 189 PHE A C 1
ATOM 1450 O O . PHE A 1 189 ? -4.874 27.226 3.097 1.00 54.28 189 PHE A O 1
ATOM 1457 N N . VAL A 1 190 ? -2.769 28.018 3.268 1.00 55.09 190 VAL A N 1
ATOM 1458 C CA . VAL A 1 190 ? -3.150 29.365 3.721 1.00 55.09 190 VAL A CA 1
ATOM 1459 C C . VAL A 1 190 ? -3.673 30.232 2.567 1.00 55.09 190 VAL A C 1
ATOM 1461 O O . VAL A 1 190 ? -2.946 30.631 1.664 1.00 55.09 190 VAL A O 1
ATOM 1464 N N . GLY A 1 191 ? -4.962 30.577 2.666 1.00 43.25 191 GLY A N 1
ATOM 1465 C CA . GLY A 1 191 ? -5.608 31.856 2.316 1.00 43.25 191 GLY A CA 1
ATOM 1466 C C . GLY A 1 191 ? -5.383 32.505 0.943 1.00 43.25 191 GLY A C 1
ATOM 1467 O O . GLY A 1 191 ? -6.346 32.707 0.208 1.00 43.25 191 GLY A O 1
ATOM 1468 N N . LEU A 1 192 ? -4.150 32.877 0.592 1.00 45.62 192 LEU A N 1
ATOM 1469 C CA . LEU A 1 192 ? -3.851 33.757 -0.552 1.00 45.62 192 LEU A CA 1
ATOM 1470 C C . LEU A 1 192 ? -4.225 33.147 -1.914 1.00 45.62 192 LEU A C 1
ATOM 1472 O O . LEU A 1 192 ? -4.474 33.882 -2.869 1.00 45.62 192 LEU A O 1
ATOM 1476 N N . PHE A 1 193 ? -4.322 31.818 -1.991 1.00 49.69 193 PHE A N 1
ATOM 1477 C CA . PHE A 1 193 ? -4.586 31.072 -3.227 1.00 49.69 193 PHE A CA 1
ATOM 1478 C C . PHE A 1 193 ? -6.028 30.602 -3.389 1.00 49.69 193 PHE A C 1
ATOM 1480 O O . PHE A 1 193 ? -6.361 30.050 -4.438 1.00 49.69 193 PHE A O 1
ATOM 1487 N N . ARG A 1 194 ? -6.904 30.851 -2.406 1.00 49.66 194 ARG A N 1
ATOM 1488 C CA . ARG A 1 194 ? -8.330 30.572 -2.592 1.00 49.66 194 ARG A CA 1
ATOM 1489 C C . ARG A 1 194 ? -8.893 31.493 -3.669 1.00 49.66 194 ARG A C 1
ATOM 1491 O O . ARG A 1 194 ? -8.535 32.673 -3.757 1.00 49.66 194 ARG A O 1
ATOM 1498 N N . ARG A 1 195 ? -9.820 30.965 -4.469 1.00 48.19 195 ARG A N 1
ATOM 1499 C CA . ARG A 1 195 ? -10.484 31.672 -5.584 1.00 48.19 195 ARG A CA 1
ATOM 1500 C C . ARG A 1 195 ? -10.997 33.077 -5.210 1.00 48.19 195 ARG A C 1
ATOM 1502 O O . ARG A 1 195 ? -10.939 33.987 -6.033 1.00 48.19 195 ARG A O 1
ATOM 1509 N N . GLU A 1 196 ? -11.423 33.261 -3.961 1.00 44.72 196 GLU A N 1
ATOM 1510 C CA . GLU A 1 196 ? -11.895 34.524 -3.369 1.00 44.72 196 GLU A CA 1
ATOM 1511 C C . GLU A 1 196 ? -10.789 35.589 -3.165 1.00 44.72 196 GLU A C 1
ATOM 1513 O O . GLU A 1 196 ? -11.016 36.773 -3.417 1.00 44.72 196 GLU A O 1
ATOM 1518 N N . HIS A 1 197 ? -9.559 35.193 -2.815 1.00 47.19 197 HIS A N 1
ATOM 1519 C CA . HIS A 1 197 ? -8.406 36.097 -2.658 1.00 47.19 197 HIS A CA 1
ATOM 1520 C C . HIS A 1 197 ? -7.695 36.381 -3.995 1.00 47.19 197 HIS A C 1
ATOM 1522 O O . HIS A 1 197 ? -7.090 37.443 -4.169 1.00 47.19 197 HIS A O 1
ATOM 1528 N N . ARG A 1 198 ? -7.844 35.480 -4.979 1.00 50.88 198 ARG A N 1
ATOM 1529 C CA . ARG A 1 198 ? -7.292 35.603 -6.340 1.00 50.88 198 ARG A CA 1
ATOM 1530 C C . ARG A 1 198 ? -7.786 36.857 -7.067 1.00 50.88 198 ARG A C 1
ATOM 1532 O O . ARG A 1 198 ? -6.994 37.525 -7.726 1.00 50.88 198 ARG A O 1
ATOM 1539 N N . VAL A 1 199 ? -9.073 37.197 -6.952 1.00 45.56 199 VAL A N 1
ATOM 1540 C CA . VAL A 1 199 ? -9.651 38.395 -7.596 1.00 45.56 199 VAL A CA 1
ATOM 1541 C C . VAL A 1 199 ? -9.027 39.671 -7.028 1.00 45.56 199 VAL A C 1
ATOM 1543 O O . VAL A 1 199 ? -8.708 40.586 -7.781 1.00 45.56 199 VAL A O 1
ATOM 1546 N N . ARG A 1 200 ? -8.774 39.700 -5.715 1.00 43.00 200 ARG A N 1
ATOM 1547 C CA . ARG A 1 200 ? -8.142 40.828 -5.020 1.00 43.00 200 ARG A CA 1
ATOM 1548 C C . ARG A 1 200 ? -6.669 40.990 -5.422 1.00 43.00 200 ARG A C 1
ATOM 1550 O O . ARG A 1 200 ? -6.244 42.101 -5.713 1.00 43.00 200 ARG A O 1
ATOM 1557 N N . LEU A 1 201 ? -5.926 39.886 -5.538 1.00 45.06 201 LEU A N 1
ATOM 1558 C CA . LEU A 1 201 ? -4.540 39.852 -6.037 1.00 45.06 201 LEU A CA 1
ATOM 1559 C C . LEU A 1 201 ? -4.422 40.249 -7.520 1.00 45.06 201 LEU A C 1
ATOM 1561 O O . LEU A 1 201 ? -3.553 41.038 -7.886 1.00 45.06 201 LEU A O 1
ATOM 1565 N N . LEU A 1 202 ? -5.319 39.757 -8.381 1.00 43.75 202 LEU A N 1
ATOM 1566 C CA . LEU A 1 202 ? -5.355 40.117 -9.804 1.00 43.75 202 LEU A CA 1
ATOM 1567 C C . LEU A 1 202 ? -5.785 41.574 -10.030 1.00 43.75 202 LEU A C 1
ATOM 1569 O O . LEU A 1 202 ? -5.274 42.215 -10.946 1.00 43.75 202 LEU A O 1
ATOM 1573 N N . ALA A 1 203 ? -6.690 42.108 -9.204 1.00 42.44 203 ALA A N 1
ATOM 1574 C CA . ALA A 1 203 ? -7.082 43.517 -9.239 1.00 42.44 203 ALA A CA 1
ATOM 1575 C C . ALA A 1 203 ? -5.922 44.450 -8.842 1.00 42.44 203 ALA A C 1
ATOM 1577 O O . ALA A 1 203 ? -5.734 45.486 -9.477 1.00 42.44 203 ALA A O 1
ATOM 1578 N N . LEU A 1 204 ? -5.094 44.050 -7.870 1.00 40.88 204 LEU A N 1
ATOM 1579 C CA . LEU A 1 204 ? -3.883 44.780 -7.471 1.00 40.88 204 LEU A CA 1
ATOM 1580 C C . LEU A 1 204 ? -2.800 44.774 -8.571 1.00 40.88 204 LEU A C 1
ATOM 1582 O O . LEU A 1 204 ? -2.151 45.793 -8.796 1.00 40.88 204 LEU A O 1
ATOM 1586 N N . ASN A 1 205 ? -2.664 43.677 -9.328 1.00 39.59 205 ASN A N 1
ATOM 1587 C CA . ASN A 1 205 ? -1.758 43.586 -10.486 1.00 39.59 205 ASN A CA 1
ATOM 1588 C C . ASN A 1 205 ? -2.193 44.438 -11.698 1.00 39.59 205 ASN A C 1
ATOM 1590 O O . ASN A 1 205 ? -1.385 44.683 -12.590 1.00 39.59 205 ASN A O 1
ATOM 1594 N N . ARG A 1 206 ? -3.446 44.918 -11.746 1.00 40.12 206 ARG A N 1
ATOM 1595 C CA . ARG A 1 206 ? -3.958 45.813 -12.808 1.00 40.12 206 ARG A CA 1
ATOM 1596 C C . ARG A 1 206 ? -3.686 47.304 -12.545 1.00 40.12 206 ARG A C 1
ATOM 1598 O O . ARG A 1 206 ? -4.259 48.163 -13.210 1.00 40.12 206 ARG A O 1
ATOM 1605 N N . GLY A 1 207 ? -2.795 47.624 -11.604 1.00 39.16 207 GLY A N 1
ATOM 1606 C CA . GLY A 1 207 ? -2.193 48.955 -11.488 1.00 39.16 207 GLY A CA 1
ATOM 1607 C C . GLY A 1 207 ? -3.063 50.039 -10.845 1.00 39.16 207 GLY A C 1
ATOM 1608 O O . GLY A 1 207 ? -2.768 51.217 -11.016 1.00 39.16 207 GLY A O 1
ATOM 1609 N N . HIS A 1 208 ? -4.113 49.687 -10.100 1.00 43.41 208 HIS A N 1
ATOM 1610 C CA . HIS A 1 208 ? -4.900 50.661 -9.335 1.00 43.41 208 HIS A CA 1
ATOM 1611 C C . HIS A 1 208 ? -4.742 50.453 -7.831 1.00 43.41 208 HIS A C 1
ATOM 1613 O O . HIS A 1 208 ? -5.626 49.894 -7.198 1.00 43.41 208 HIS A O 1
ATOM 1619 N N . VAL A 1 209 ? -3.636 50.958 -7.272 1.00 44.06 209 VAL A N 1
ATOM 1620 C CA . VAL A 1 209 ? -3.650 51.727 -6.014 1.00 44.06 209 VAL A CA 1
ATOM 1621 C C . VAL A 1 209 ? -2.527 52.766 -6.100 1.00 44.06 209 VAL A C 1
ATOM 1623 O O . VAL A 1 209 ? -1.351 52.454 -5.933 1.00 44.06 209 VAL A O 1
ATOM 1626 N N . LYS A 1 210 ? -2.892 54.019 -6.388 1.00 48.47 210 LYS A N 1
ATOM 1627 C CA . LYS A 1 210 ? -2.107 55.181 -5.966 1.00 48.47 210 LYS A CA 1
ATOM 1628 C C . LYS A 1 210 ? -2.512 55.456 -4.525 1.00 48.47 210 LYS A C 1
ATOM 1630 O O . LYS A 1 210 ? -3.602 55.967 -4.330 1.00 48.47 210 LYS A O 1
ATOM 1635 N N . GLU A 1 211 ? -1.664 55.121 -3.561 1.00 44.19 211 GLU A N 1
ATOM 1636 C CA . GLU A 1 211 ? -1.536 55.819 -2.274 1.00 44.19 211 GLU A CA 1
ATOM 1637 C C . GLU A 1 211 ? -0.411 55.178 -1.456 1.00 44.19 211 GLU A C 1
ATOM 1639 O O . GLU A 1 211 ? -0.099 54.005 -1.639 1.00 44.19 211 GLU A O 1
ATOM 1644 N N . LYS A 1 212 ? 0.239 55.979 -0.603 1.00 50.06 212 LYS A N 1
ATOM 1645 C CA . LYS A 1 212 ? 1.363 55.585 0.260 1.00 50.06 212 LYS A CA 1
ATOM 1646 C C . LYS A 1 212 ? 1.030 54.296 1.027 1.00 50.06 212 LYS A C 1
ATOM 1648 O O . LYS A 1 212 ? 0.329 54.337 2.031 1.00 50.06 212 LYS A O 1
ATOM 1653 N N . GLY A 1 213 ? 1.541 53.166 0.560 1.00 49.50 213 GLY A N 1
ATOM 1654 C CA . GLY A 1 213 ? 1.269 51.846 1.112 1.00 49.50 213 GLY A CA 1
ATOM 1655 C C . GLY A 1 213 ? 2.298 50.850 0.595 1.00 49.50 213 GLY A C 1
ATOM 1656 O O . GLY A 1 213 ? 2.792 50.995 -0.522 1.00 49.50 213 GLY A O 1
ATOM 1657 N N . ILE A 1 214 ? 2.656 49.896 1.454 1.00 46.00 214 ILE A N 1
ATOM 1658 C CA . ILE A 1 214 ? 3.727 48.908 1.270 1.00 46.00 214 ILE A CA 1
ATOM 1659 C C . ILE A 1 214 ? 3.642 48.286 -0.134 1.00 46.00 214 ILE A C 1
ATOM 1661 O O . ILE A 1 214 ? 2.575 47.818 -0.542 1.00 46.00 214 ILE A O 1
ATOM 1665 N N . HIS A 1 215 ? 4.747 48.288 -0.888 1.00 50.59 215 HIS A N 1
ATOM 1666 C CA . HIS A 1 215 ? 4.773 47.670 -2.211 1.00 50.59 215 HIS A CA 1
ATOM 1667 C C . HIS A 1 215 ? 4.471 46.173 -2.072 1.00 50.59 215 HIS A C 1
ATOM 1669 O O . HIS A 1 215 ? 5.122 45.457 -1.319 1.00 50.59 215 HIS A O 1
ATOM 1675 N N . LEU A 1 216 ? 3.494 45.676 -2.834 1.00 48.50 216 LEU A N 1
ATOM 1676 C CA . LEU A 1 216 ? 3.050 44.275 -2.796 1.00 48.50 216 LEU A CA 1
ATOM 1677 C C . LEU A 1 216 ? 4.201 43.268 -2.974 1.00 48.50 216 LEU A C 1
ATOM 1679 O O . LEU A 1 216 ? 4.175 42.187 -2.394 1.00 48.50 216 LEU A O 1
ATOM 1683 N N . ARG A 1 217 ? 5.218 43.635 -3.763 1.00 51.19 217 ARG A N 1
ATOM 1684 C CA . ARG A 1 217 ? 6.434 42.835 -3.944 1.00 51.19 217 ARG A CA 1
ATOM 1685 C C . ARG A 1 217 ? 7.171 42.624 -2.620 1.00 51.19 217 ARG A C 1
ATOM 1687 O O . ARG A 1 217 ? 7.621 41.512 -2.373 1.00 51.19 217 ARG A O 1
ATOM 1694 N N . ASP A 1 218 ? 7.241 43.645 -1.778 1.00 51.28 218 ASP A N 1
ATOM 1695 C CA . ASP A 1 218 ? 7.961 43.601 -0.507 1.00 51.28 218 ASP A CA 1
ATOM 1696 C C . ASP A 1 218 ? 7.217 42.706 0.494 1.00 51.28 218 ASP A C 1
ATOM 1698 O O . ASP A 1 218 ? 7.832 41.845 1.110 1.00 51.28 218 ASP A O 1
ATOM 1702 N N . VAL A 1 219 ? 5.879 42.793 0.542 1.00 52.16 219 VAL A N 1
ATOM 1703 C CA . VAL A 1 219 ? 5.030 41.908 1.371 1.00 52.16 219 VAL A CA 1
ATOM 1704 C C . VAL A 1 219 ? 5.142 40.442 0.944 1.00 52.16 219 VAL A C 1
ATOM 1706 O O . VAL A 1 219 ? 5.234 39.550 1.784 1.00 52.16 219 VAL A O 1
ATOM 1709 N N . ILE A 1 220 ? 5.128 40.172 -0.366 1.00 54.25 220 ILE A N 1
ATOM 1710 C CA . ILE A 1 220 ? 5.289 38.808 -0.892 1.00 54.25 220 ILE A CA 1
ATOM 1711 C C . ILE A 1 220 ? 6.693 38.278 -0.582 1.00 54.25 220 ILE A C 1
ATOM 1713 O O . ILE A 1 220 ? 6.829 37.115 -0.213 1.00 54.25 220 ILE A O 1
ATOM 1717 N N . THR A 1 221 ? 7.720 39.120 -0.710 1.00 57.81 221 THR A N 1
ATOM 1718 C CA . THR A 1 221 ? 9.110 38.737 -0.427 1.00 57.81 221 THR A CA 1
ATOM 1719 C C . THR A 1 221 ? 9.289 38.410 1.055 1.00 57.81 221 THR A C 1
ATOM 1721 O O . THR A 1 221 ? 9.773 37.330 1.370 1.00 57.81 221 THR A O 1
A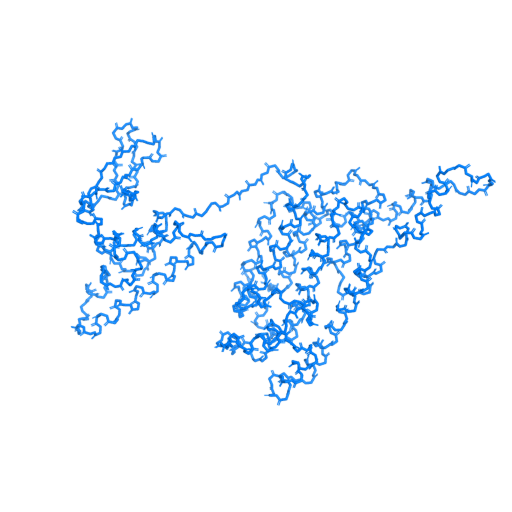TOM 1724 N N . GLU A 1 222 ? 8.794 39.260 1.960 1.00 56.12 222 GLU A N 1
ATOM 1725 C CA . GLU A 1 222 ? 8.823 39.026 3.411 1.00 56.12 222 GLU A CA 1
ATOM 1726 C C . GLU A 1 222 ? 8.064 37.745 3.811 1.00 56.12 222 GLU A C 1
ATOM 1728 O O . GLU A 1 222 ? 8.538 36.951 4.624 1.00 56.12 222 GLU A O 1
ATOM 1733 N N . TYR A 1 223 ? 6.899 37.489 3.208 1.00 60.44 223 TYR A N 1
ATOM 1734 C CA . TYR A 1 223 ? 6.134 36.259 3.439 1.00 60.44 223 TYR A CA 1
ATOM 1735 C C . TYR A 1 223 ? 6.879 34.994 2.981 1.00 60.44 223 TYR A C 1
ATOM 1737 O O . TYR A 1 223 ? 6.922 33.996 3.710 1.00 60.44 223 TYR A O 1
ATOM 1745 N N . LEU A 1 224 ? 7.460 35.026 1.778 1.00 60.78 224 LEU A N 1
ATOM 1746 C CA . LEU A 1 224 ? 8.227 33.904 1.237 1.00 60.78 224 LEU A CA 1
ATOM 1747 C C . LEU A 1 224 ? 9.502 33.663 2.048 1.00 60.78 224 LEU A C 1
ATOM 1749 O O . LEU A 1 224 ? 9.831 32.509 2.320 1.00 60.78 224 LEU A O 1
ATOM 1753 N N . ASP A 1 225 ? 10.175 34.726 2.492 1.00 65.00 225 ASP A N 1
ATOM 1754 C CA . ASP A 1 225 ? 11.357 34.637 3.348 1.00 65.00 225 ASP A CA 1
ATOM 1755 C C . ASP A 1 225 ? 11.042 33.947 4.680 1.00 65.00 225 ASP A C 1
ATOM 1757 O O . ASP A 1 225 ? 11.767 33.039 5.083 1.00 65.00 225 ASP A O 1
ATOM 1761 N N . ASN A 1 226 ? 9.904 34.272 5.299 1.00 63.94 226 ASN A N 1
ATOM 1762 C CA . ASN A 1 226 ? 9.428 33.607 6.518 1.00 63.94 226 ASN A CA 1
ATOM 1763 C C . ASN A 1 226 ? 8.987 32.146 6.298 1.00 63.94 226 ASN A C 1
ATOM 1765 O O . ASN A 1 226 ? 8.836 31.388 7.257 1.00 63.94 226 ASN A O 1
ATOM 1769 N N . SER A 1 227 ? 8.768 31.735 5.047 1.00 64.25 227 SER A N 1
ATOM 1770 C CA . SER A 1 227 ? 8.336 30.376 4.693 1.00 64.25 227 SER A CA 1
ATOM 1771 C C . SER A 1 227 ? 9.491 29.470 4.241 1.00 64.25 227 SER A C 1
ATOM 1773 O O . SER A 1 227 ? 9.293 28.262 4.074 1.00 64.25 227 SER A O 1
ATOM 1775 N N . LYS A 1 228 ? 10.713 30.014 4.117 1.00 67.56 228 LYS A N 1
ATOM 1776 C CA . LYS A 1 228 ? 11.923 29.283 3.696 1.00 67.56 228 LYS A CA 1
ATOM 1777 C C . LYS A 1 228 ? 12.202 28.039 4.528 1.00 67.56 228 LYS A C 1
ATOM 1779 O O . LYS A 1 228 ? 12.440 26.988 3.946 1.00 67.56 228 LYS A O 1
ATOM 1784 N N . ASP A 1 229 ? 12.082 28.109 5.851 1.00 68.81 229 ASP A N 1
ATOM 1785 C CA . ASP A 1 229 ? 12.363 26.968 6.735 1.00 68.81 229 ASP A CA 1
ATOM 1786 C C . ASP A 1 229 ? 11.491 25.740 6.433 1.00 68.81 229 ASP A C 1
ATOM 1788 O O . ASP A 1 229 ? 11.950 24.602 6.542 1.00 68.81 229 ASP A O 1
ATOM 1792 N N . LYS A 1 230 ? 10.229 25.945 6.030 1.00 66.44 230 LYS A N 1
ATOM 1793 C CA . LYS A 1 230 ? 9.317 24.844 5.672 1.00 66.44 230 LYS A CA 1
ATOM 1794 C C . LYS A 1 230 ? 9.752 24.168 4.376 1.00 66.44 230 LYS A C 1
ATOM 1796 O O . LYS A 1 230 ? 9.755 22.943 4.290 1.00 66.44 230 LYS A O 1
ATOM 1801 N N . ILE A 1 231 ? 10.129 24.976 3.389 1.00 70.06 231 ILE A N 1
ATOM 1802 C CA . ILE A 1 231 ? 10.601 24.511 2.085 1.00 70.06 231 ILE A CA 1
ATOM 1803 C C . ILE A 1 231 ? 11.940 23.782 2.229 1.00 70.06 231 ILE A C 1
ATOM 1805 O O . ILE A 1 231 ? 12.109 22.694 1.679 1.00 70.06 231 ILE A O 1
ATOM 1809 N N . THR A 1 232 ? 12.861 24.322 3.029 1.00 73.69 232 THR A N 1
ATOM 1810 C CA . THR A 1 232 ? 14.150 23.687 3.317 1.00 73.69 232 THR A CA 1
ATOM 1811 C C . THR A 1 232 ? 13.961 22.320 3.968 1.00 73.69 232 THR A C 1
ATOM 1813 O O . THR A 1 232 ? 14.539 21.355 3.484 1.00 73.69 232 THR A O 1
ATOM 1816 N N . LYS A 1 233 ? 13.080 22.183 4.971 1.00 71.50 233 LYS A N 1
ATOM 1817 C CA . LYS A 1 233 ? 12.783 20.881 5.603 1.00 71.50 233 LYS A CA 1
ATOM 1818 C C . LYS A 1 233 ? 12.257 19.836 4.617 1.00 71.50 233 LYS A C 1
ATOM 1820 O O . LYS A 1 233 ? 12.675 18.683 4.653 1.00 71.50 233 LYS A O 1
ATOM 1825 N N . LEU A 1 234 ? 11.355 20.223 3.714 1.00 69.44 234 LEU A N 1
ATOM 1826 C CA . LEU A 1 234 ? 10.874 19.335 2.647 1.00 69.44 234 LEU A CA 1
ATOM 1827 C C . LEU A 1 234 ? 12.007 18.886 1.724 1.00 69.44 234 LEU A C 1
ATOM 1829 O O . LEU A 1 234 ? 12.070 17.719 1.342 1.00 69.44 234 LEU A O 1
ATOM 1833 N N . HIS A 1 235 ? 12.910 19.803 1.385 1.00 71.44 235 HIS A N 1
ATOM 1834 C CA . HIS A 1 235 ? 14.076 19.508 0.566 1.00 71.44 235 HIS A CA 1
ATOM 1835 C C . HIS A 1 235 ? 15.134 18.674 1.271 1.00 71.44 235 HIS A C 1
ATOM 1837 O O . HIS A 1 235 ? 15.748 17.845 0.612 1.00 71.44 235 HIS A O 1
ATOM 1843 N N . GLU A 1 236 ? 15.342 18.841 2.573 1.00 71.44 236 GLU A N 1
ATOM 1844 C CA . GLU A 1 236 ? 16.204 17.967 3.373 1.00 71.44 236 GLU A CA 1
ATOM 1845 C C . GLU A 1 236 ? 15.662 16.535 3.350 1.00 71.44 236 GLU A C 1
ATOM 1847 O O . GLU A 1 236 ? 16.404 15.593 3.079 1.00 71.44 236 GLU A O 1
ATOM 1852 N N . VAL A 1 237 ? 14.343 16.375 3.502 1.00 65.19 237 VAL A N 1
ATOM 1853 C CA . VAL A 1 237 ? 13.696 15.058 3.419 1.00 65.19 237 VAL A CA 1
ATOM 1854 C C . VAL A 1 237 ? 13.541 14.543 1.987 1.00 65.19 237 VAL A C 1
ATOM 1856 O O . VAL A 1 237 ? 13.284 13.364 1.803 1.00 65.19 237 VAL A O 1
ATOM 1859 N N . GLY A 1 238 ? 13.733 15.358 0.951 1.00 60.91 238 GLY A N 1
ATOM 1860 C CA . GLY A 1 238 ? 13.822 14.885 -0.438 1.00 60.91 238 GLY A CA 1
ATOM 1861 C C . GLY A 1 238 ? 15.258 14.605 -0.903 1.00 60.91 238 GLY A C 1
ATOM 1862 O O . GLY A 1 238 ? 15.502 13.671 -1.667 1.00 60.91 238 GLY A O 1
ATOM 1863 N N . GLY A 1 239 ? 16.226 15.393 -0.434 1.00 59.25 239 GLY A N 1
ATOM 1864 C CA . GLY A 1 239 ? 17.556 15.548 -1.025 1.00 59.25 239 GLY A CA 1
ATOM 1865 C C . GLY A 1 239 ? 18.469 14.333 -0.885 1.00 59.25 239 GLY A C 1
ATOM 1866 O O . GLY A 1 239 ? 19.189 14.003 -1.830 1.00 59.25 239 GLY A O 1
ATOM 1867 N N . ASP A 1 240 ? 18.405 13.626 0.243 1.00 57.81 240 ASP A N 1
ATOM 1868 C CA . ASP A 1 240 ? 19.153 12.375 0.423 1.00 57.81 240 ASP A CA 1
ATOM 1869 C C . ASP A 1 240 ? 18.584 11.229 -0.429 1.00 57.81 240 ASP A C 1
ATOM 1871 O O . ASP A 1 240 ? 19.318 10.330 -0.843 1.00 57.81 240 ASP A O 1
ATOM 1875 N N . TYR A 1 241 ? 17.296 11.293 -0.775 1.00 59.44 241 TYR A N 1
ATOM 1876 C CA . TYR A 1 241 ? 16.579 10.203 -1.439 1.00 59.44 241 TYR A CA 1
ATOM 1877 C C . TYR A 1 241 ? 16.522 10.354 -2.951 1.00 59.44 241 TYR A C 1
ATOM 1879 O O . TYR A 1 241 ? 16.578 9.348 -3.650 1.00 59.44 241 TYR A O 1
ATOM 1887 N N . VAL A 1 242 ? 16.533 11.582 -3.483 1.00 56.84 242 VAL A N 1
ATOM 1888 C CA . VAL A 1 242 ? 16.774 11.806 -4.922 1.00 56.84 242 VAL A CA 1
ATOM 1889 C C . VAL A 1 242 ? 18.107 11.173 -5.354 1.00 56.84 242 VAL A C 1
ATOM 1891 O O . VAL A 1 242 ? 18.220 10.696 -6.480 1.00 56.84 242 VAL A O 1
ATOM 1894 N N . ARG A 1 243 ? 19.104 11.092 -4.455 1.00 53.09 243 ARG A N 1
ATOM 1895 C CA . ARG A 1 243 ? 20.384 10.409 -4.724 1.00 53.09 243 ARG A CA 1
ATOM 1896 C C . ARG A 1 243 ? 20.300 8.882 -4.686 1.00 53.09 243 ARG A C 1
ATOM 1898 O O . ARG A 1 243 ? 21.093 8.237 -5.367 1.00 53.09 243 ARG A O 1
ATOM 1905 N N . GLN A 1 244 ? 19.402 8.314 -3.880 1.00 58.00 244 GLN A N 1
ATOM 1906 C CA . GLN A 1 244 ? 19.246 6.862 -3.728 1.00 58.00 244 GLN A CA 1
ATOM 1907 C C . GLN A 1 244 ? 18.245 6.281 -4.741 1.00 58.00 244 GLN A C 1
ATOM 1909 O O . GLN A 1 244 ? 18.453 5.173 -5.213 1.00 58.00 244 GLN A O 1
ATOM 1914 N N . GLY A 1 245 ? 17.228 7.046 -5.145 1.00 64.06 245 GLY A N 1
ATOM 1915 C CA . GLY A 1 245 ? 16.142 6.614 -6.029 1.00 64.06 245 GLY A CA 1
ATOM 1916 C C . GLY A 1 245 ? 14.877 6.243 -5.247 1.00 64.06 245 GLY A C 1
ATOM 1917 O O . GLY A 1 245 ? 14.948 5.668 -4.161 1.00 64.06 245 GLY A O 1
ATOM 1918 N N . LEU A 1 246 ? 13.703 6.577 -5.797 1.00 69.19 246 LEU A N 1
ATOM 1919 C CA . LEU A 1 246 ? 12.399 6.322 -5.158 1.00 69.19 246 LEU A CA 1
ATOM 1920 C C . LEU A 1 246 ? 12.093 4.831 -4.979 1.00 69.19 246 LEU A C 1
ATOM 1922 O O . LEU A 1 246 ? 11.396 4.460 -4.035 1.00 69.19 246 LEU A O 1
ATOM 1926 N N . ASP A 1 247 ? 12.684 3.979 -5.817 1.00 71.00 247 ASP A N 1
ATOM 1927 C CA . ASP A 1 247 ? 12.561 2.520 -5.753 1.00 71.00 247 ASP A CA 1
ATOM 1928 C C . ASP A 1 247 ? 12.987 1.961 -4.389 1.00 71.00 247 ASP A C 1
ATOM 1930 O O . ASP A 1 247 ? 12.422 0.980 -3.905 1.00 71.00 247 ASP A O 1
ATOM 1934 N N . HIS A 1 248 ? 13.941 2.608 -3.709 1.00 75.25 248 HIS A N 1
ATOM 1935 C CA . HIS A 1 248 ? 14.330 2.213 -2.356 1.00 75.25 248 HIS A CA 1
ATOM 1936 C C . HIS A 1 248 ? 13.213 2.435 -1.339 1.00 75.25 248 HIS A C 1
ATOM 1938 O O . HIS A 1 248 ? 12.962 1.552 -0.526 1.00 75.25 248 HIS A O 1
ATOM 1944 N N . ALA A 1 249 ? 12.498 3.559 -1.405 1.00 76.75 249 ALA A N 1
ATOM 1945 C CA . ALA A 1 249 ? 11.403 3.831 -0.479 1.00 76.75 249 ALA A CA 1
ATOM 1946 C C . ALA A 1 249 ? 10.209 2.888 -0.719 1.00 76.75 249 ALA A C 1
ATOM 1948 O O . ALA A 1 249 ? 9.578 2.426 0.231 1.00 76.75 249 ALA A O 1
ATOM 1949 N N . PHE A 1 250 ? 9.940 2.523 -1.976 1.00 78.62 250 PHE A N 1
ATOM 1950 C CA . PHE A 1 250 ? 8.956 1.487 -2.297 1.00 78.62 250 PHE A CA 1
ATOM 1951 C C . PHE A 1 250 ? 9.369 0.107 -1.766 1.00 78.62 250 PHE A C 1
ATOM 1953 O O . PHE A 1 250 ? 8.553 -0.608 -1.182 1.00 78.62 250 PHE A O 1
ATOM 1960 N N . ASN A 1 251 ? 10.646 -0.252 -1.901 1.00 81.12 251 ASN A N 1
ATOM 1961 C CA . ASN A 1 251 ? 11.179 -1.492 -1.343 1.00 81.12 251 ASN A CA 1
ATOM 1962 C C . ASN A 1 251 ? 11.136 -1.511 0.193 1.00 81.12 251 ASN A C 1
ATOM 1964 O O . ASN A 1 251 ? 10.802 -2.550 0.766 1.00 81.12 251 ASN A O 1
ATOM 1968 N N . ASP A 1 252 ? 11.404 -0.383 0.857 1.00 83.44 252 ASP A N 1
ATOM 1969 C CA . ASP A 1 252 ? 11.284 -0.242 2.313 1.00 83.44 252 ASP A CA 1
ATOM 1970 C C . ASP A 1 252 ? 9.856 -0.579 2.773 1.00 83.44 252 ASP A C 1
ATOM 1972 O O . ASP A 1 252 ? 9.686 -1.376 3.697 1.00 83.44 252 ASP A O 1
ATOM 1976 N N . ILE A 1 253 ? 8.824 -0.070 2.081 1.00 83.50 253 ILE A N 1
ATOM 1977 C CA . ILE A 1 253 ? 7.415 -0.412 2.358 1.00 83.50 253 ILE A CA 1
ATOM 1978 C C . ILE A 1 253 ? 7.209 -1.925 2.282 1.00 83.50 253 ILE A C 1
ATOM 1980 O O . ILE A 1 253 ? 6.673 -2.521 3.215 1.00 83.50 253 ILE A O 1
ATOM 1984 N N . VAL A 1 254 ? 7.650 -2.564 1.195 1.00 81.88 254 VAL A N 1
ATOM 1985 C CA . VAL A 1 254 ? 7.475 -4.013 0.996 1.00 81.88 254 VAL A CA 1
ATOM 1986 C C . VAL A 1 254 ? 8.168 -4.811 2.101 1.00 81.88 254 VAL A C 1
ATOM 1988 O O . VAL A 1 254 ? 7.592 -5.771 2.622 1.00 81.88 254 VAL A O 1
ATOM 1991 N N . GLN A 1 255 ? 9.382 -4.416 2.490 1.00 84.12 255 GLN A N 1
ATOM 1992 C CA . GLN A 1 255 ? 10.121 -5.076 3.563 1.00 84.12 255 GLN A CA 1
ATOM 1993 C C . GLN A 1 255 ? 9.427 -4.912 4.915 1.00 84.12 255 GLN A C 1
ATOM 1995 O O . GLN A 1 255 ? 9.232 -5.899 5.626 1.00 84.12 255 GLN A O 1
ATOM 2000 N N . VAL A 1 256 ? 9.027 -3.689 5.265 1.00 84.31 256 VAL A N 1
ATOM 2001 C CA . VAL A 1 256 ? 8.378 -3.378 6.542 1.00 84.31 256 VAL A CA 1
ATOM 2002 C C . VAL A 1 256 ? 7.016 -4.068 6.649 1.00 84.31 256 VAL A C 1
ATOM 2004 O O . VAL A 1 256 ? 6.745 -4.740 7.644 1.00 84.31 256 VAL A O 1
ATOM 2007 N N . VAL A 1 257 ? 6.191 -4.009 5.599 1.00 83.31 257 VAL A N 1
ATOM 2008 C CA . VAL A 1 257 ? 4.904 -4.725 5.527 1.00 83.31 257 VAL A CA 1
ATOM 2009 C C . VAL A 1 257 ? 5.104 -6.237 5.670 1.00 83.31 257 VAL A C 1
ATOM 2011 O O . VAL A 1 257 ? 4.332 -6.897 6.366 1.00 83.31 257 VAL A O 1
ATOM 2014 N N . GLY A 1 258 ? 6.164 -6.790 5.070 1.00 80.31 258 GLY A N 1
ATOM 2015 C CA . GLY A 1 258 ? 6.531 -8.199 5.228 1.00 80.31 258 GLY A CA 1
ATOM 2016 C C . GLY A 1 258 ? 6.897 -8.582 6.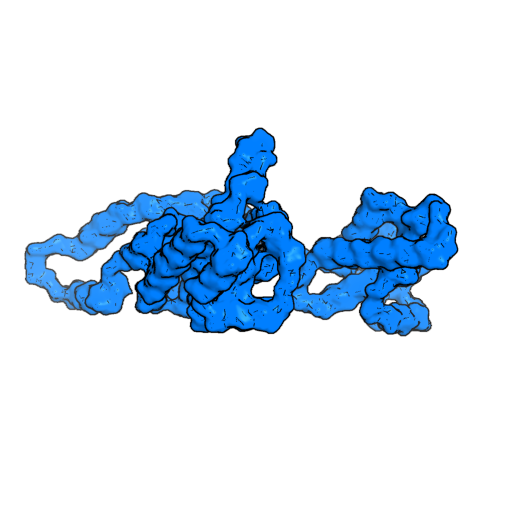668 1.00 80.31 258 GLY A C 1
ATOM 2017 O O . GLY A 1 258 ? 6.596 -9.696 7.098 1.00 80.31 258 GLY A O 1
ATOM 2018 N N . LYS A 1 259 ? 7.502 -7.664 7.431 1.00 83.69 259 LYS A N 1
ATOM 2019 C CA . LYS A 1 259 ? 7.872 -7.872 8.842 1.00 83.69 259 LYS A CA 1
ATOM 2020 C C . LYS A 1 259 ? 6.690 -7.749 9.799 1.00 83.69 259 LYS A C 1
ATOM 2022 O O . LYS A 1 259 ? 6.623 -8.508 10.761 1.00 83.69 259 LYS A O 1
ATOM 2027 N N . LEU A 1 260 ? 5.743 -6.856 9.509 1.00 79.88 260 LEU A N 1
ATOM 2028 C CA . LEU A 1 260 ? 4.556 -6.607 10.338 1.00 79.88 260 LEU A CA 1
ATOM 2029 C C . LEU A 1 260 ? 3.550 -7.773 10.357 1.00 79.88 260 LEU A C 1
ATOM 2031 O O . LEU A 1 260 ? 2.579 -7.714 11.106 1.00 79.88 260 LEU A O 1
ATOM 2035 N N . LYS A 1 261 ? 3.762 -8.824 9.544 1.00 78.56 261 LYS A N 1
ATOM 2036 C CA . LYS A 1 261 ? 2.879 -10.001 9.427 1.00 78.56 261 LYS A CA 1
ATOM 2037 C C . LYS A 1 261 ? 1.398 -9.594 9.360 1.00 78.56 261 LYS A C 1
ATOM 2039 O O . LYS A 1 261 ? 0.574 -10.017 10.167 1.00 78.56 261 LYS A O 1
ATOM 2044 N N . LEU A 1 262 ? 1.075 -8.723 8.408 1.00 83.19 262 LEU A N 1
ATOM 2045 C CA . LEU A 1 262 ? -0.275 -8.192 8.243 1.00 83.19 262 LEU A CA 1
ATOM 2046 C C . LEU A 1 262 ? -1.175 -9.157 7.451 1.00 83.19 262 LEU A C 1
ATOM 2048 O O . LEU A 1 262 ? -0.678 -9.902 6.600 1.00 83.19 262 LEU A O 1
ATOM 2052 N N . PRO A 1 263 ? -2.505 -9.115 7.659 1.00 85.06 263 PRO A N 1
ATOM 2053 C CA . PRO A 1 263 ? -3.451 -9.888 6.861 1.00 85.06 263 PRO A CA 1
ATOM 2054 C C . PRO A 1 263 ? -3.330 -9.583 5.356 1.00 85.06 263 PRO A C 1
ATOM 2056 O O . PRO A 1 263 ? -3.104 -8.424 4.985 1.00 85.06 263 PRO A O 1
ATOM 2059 N N . PRO A 1 264 ? -3.569 -10.561 4.459 1.00 85.06 264 PRO A N 1
ATOM 2060 C CA . PRO A 1 264 ? -3.406 -10.378 3.012 1.00 85.06 264 PRO A CA 1
ATOM 2061 C C . PRO A 1 264 ? -4.182 -9.189 2.430 1.00 85.06 264 PRO A C 1
ATOM 2063 O O . PRO A 1 264 ? -3.710 -8.527 1.508 1.00 85.06 264 PRO A O 1
ATOM 2066 N N . LEU A 1 265 ? -5.366 -8.885 2.973 1.00 88.19 265 LEU A N 1
ATOM 2067 C CA . LEU A 1 265 ? -6.176 -7.754 2.519 1.00 88.19 265 LEU A CA 1
ATOM 2068 C C . LEU A 1 265 ? -5.530 -6.398 2.845 1.00 88.19 265 LEU A C 1
ATOM 2070 O O . LEU A 1 265 ? -5.643 -5.464 2.056 1.00 88.19 265 LEU A O 1
ATOM 2074 N N . VAL A 1 266 ? -4.830 -6.300 3.976 1.00 88.81 266 VAL A N 1
ATOM 2075 C CA . VAL A 1 266 ? -4.110 -5.091 4.398 1.00 88.81 266 VAL A CA 1
ATOM 2076 C C . VAL A 1 266 ? -2.865 -4.897 3.536 1.00 88.81 266 VAL A C 1
ATOM 2078 O O . VAL A 1 266 ? -2.590 -3.782 3.105 1.00 88.81 266 VAL A O 1
ATOM 2081 N N . VAL A 1 267 ? -2.162 -5.984 3.200 1.00 87.88 267 VAL A N 1
ATOM 2082 C CA . VAL A 1 267 ? -1.041 -5.955 2.244 1.00 87.88 267 VAL A CA 1
ATOM 2083 C C . VAL A 1 267 ? -1.512 -5.470 0.869 1.00 87.88 267 VAL A C 1
ATOM 2085 O O . VAL A 1 267 ? -0.907 -4.565 0.301 1.00 87.88 267 VAL A O 1
ATOM 2088 N N . LEU A 1 268 ? -2.631 -6.005 0.365 1.00 89.38 268 LEU A N 1
ATOM 2089 C CA . LEU A 1 268 ? -3.248 -5.546 -0.888 1.00 89.38 268 LEU A CA 1
ATOM 2090 C C . LEU A 1 268 ? -3.676 -4.076 -0.831 1.00 89.38 268 LEU A C 1
ATOM 2092 O O . LEU A 1 268 ? -3.664 -3.390 -1.852 1.00 89.38 268 LEU A O 1
ATOM 2096 N N . TYR A 1 269 ? -4.092 -3.598 0.341 1.00 91.75 269 TYR A N 1
ATOM 2097 C CA . TYR A 1 269 ? -4.439 -2.198 0.523 1.00 91.75 269 TYR A CA 1
ATOM 2098 C C . TYR A 1 269 ? -3.200 -1.304 0.482 1.00 91.75 269 TYR A C 1
ATOM 2100 O O . TYR A 1 269 ? -3.207 -0.335 -0.266 1.00 91.75 269 TYR A O 1
ATOM 2108 N N . TYR A 1 270 ? -2.117 -1.662 1.181 1.00 88.69 270 TYR A N 1
ATOM 2109 C CA . TYR A 1 270 ? -0.842 -0.948 1.075 1.00 88.69 270 TYR A CA 1
ATOM 2110 C C . TYR A 1 270 ? -0.331 -0.906 -0.365 1.00 88.69 270 TYR A C 1
ATOM 2112 O O . TYR A 1 270 ? 0.009 0.167 -0.846 1.00 88.69 270 TYR A O 1
ATOM 2120 N N . GLU A 1 271 ? -0.376 -2.030 -1.083 1.00 86.19 271 GLU A N 1
ATOM 2121 C CA . GLU A 1 271 ? -0.014 -2.090 -2.504 1.00 86.19 271 GLU A CA 1
ATOM 2122 C C . GLU A 1 271 ? -0.845 -1.109 -3.349 1.00 86.19 271 GLU A C 1
ATOM 2124 O O . GLU A 1 271 ? -0.308 -0.403 -4.200 1.00 86.19 271 GLU A O 1
ATOM 2129 N N . PHE A 1 272 ? -2.154 -1.018 -3.093 1.00 90.50 272 PHE A N 1
ATOM 2130 C CA . PHE A 1 272 ? -3.017 -0.042 -3.755 1.00 90.50 272 PHE A CA 1
ATOM 2131 C C . PHE A 1 272 ? -2.621 1.407 -3.426 1.00 90.50 272 PHE A C 1
ATOM 2133 O O . PHE A 1 272 ? -2.522 2.222 -4.341 1.00 90.50 272 PHE A O 1
ATOM 2140 N N . LEU A 1 273 ? -2.373 1.734 -2.154 1.00 89.38 273 LEU A N 1
ATOM 2141 C CA . LEU A 1 273 ? -1.953 3.081 -1.747 1.00 89.38 273 LEU A CA 1
ATOM 2142 C C . LEU A 1 273 ? -0.634 3.470 -2.421 1.00 89.38 273 LEU A C 1
ATOM 2144 O O . LEU A 1 273 ? -0.512 4.574 -2.946 1.00 89.38 273 LEU A O 1
ATOM 2148 N N . THR A 1 274 ? 0.317 2.540 -2.468 1.00 85.50 274 THR A N 1
ATOM 2149 C CA . THR A 1 274 ? 1.600 2.691 -3.152 1.00 85.50 274 THR A CA 1
ATOM 2150 C C . THR A 1 274 ? 1.426 2.947 -4.653 1.00 85.50 274 THR A C 1
ATOM 2152 O O . THR A 1 274 ? 2.018 3.889 -5.178 1.00 85.50 274 THR A O 1
ATOM 2155 N N . GLN A 1 275 ? 0.556 2.188 -5.330 1.00 86.62 275 GLN A N 1
ATOM 2156 C CA . GLN A 1 275 ? 0.234 2.392 -6.750 1.00 86.62 275 GLN A CA 1
ATOM 2157 C C . GLN A 1 275 ? -0.369 3.777 -7.022 1.00 86.62 275 GLN A C 1
ATOM 2159 O O . GLN A 1 275 ? -0.091 4.373 -8.058 1.00 86.62 275 GLN A O 1
ATOM 2164 N N . GLU A 1 276 ? -1.190 4.320 -6.119 1.00 87.88 276 GLU A N 1
ATOM 2165 C CA . GLU A 1 276 ? -1.736 5.674 -6.290 1.00 87.88 276 GLU A CA 1
ATOM 2166 C C . GLU A 1 276 ? -0.652 6.758 -6.192 1.00 87.88 276 GLU A C 1
ATOM 2168 O O . GLU A 1 276 ? -0.706 7.746 -6.927 1.00 87.88 276 GLU A O 1
ATOM 2173 N N . MET A 1 277 ? 0.366 6.554 -5.351 1.00 83.56 277 MET A N 1
ATOM 2174 C CA . MET A 1 277 ? 1.518 7.460 -5.267 1.00 83.56 277 MET A CA 1
ATOM 2175 C C . MET A 1 277 ? 2.392 7.379 -6.518 1.00 83.56 277 MET A C 1
ATOM 2177 O O . MET A 1 277 ? 2.765 8.410 -7.073 1.00 83.56 277 MET A O 1
ATOM 2181 N N . GLU A 1 278 ? 2.656 6.168 -7.005 1.00 80.88 278 GLU A N 1
ATOM 2182 C CA . GLU A 1 278 ? 3.392 5.935 -8.249 1.00 80.88 278 GLU A CA 1
ATOM 2183 C C . GLU A 1 278 ? 2.669 6.543 -9.463 1.00 80.88 278 GLU A C 1
ATOM 2185 O O . GLU A 1 278 ? 3.276 7.218 -10.292 1.00 80.88 278 GLU A O 1
ATOM 2190 N N . ARG A 1 279 ? 1.342 6.394 -9.543 1.00 83.31 279 ARG A N 1
ATOM 2191 C CA . ARG A 1 279 ? 0.525 7.016 -10.598 1.00 83.31 279 ARG A CA 1
ATOM 2192 C C . ARG A 1 279 ? 0.623 8.534 -10.592 1.00 83.31 279 ARG A C 1
ATOM 2194 O O . ARG A 1 279 ? 0.718 9.123 -11.663 1.00 83.31 279 ARG A O 1
ATOM 2201 N N . PHE A 1 280 ? 0.584 9.161 -9.417 1.00 79.94 280 PHE A N 1
ATOM 2202 C CA . PHE A 1 280 ? 0.737 10.613 -9.292 1.00 79.94 280 PHE A CA 1
ATOM 2203 C C . PHE A 1 280 ? 2.122 11.087 -9.753 1.00 79.94 280 PHE A C 1
ATOM 2205 O O . PHE A 1 280 ? 2.269 12.108 -10.428 1.00 79.94 280 PHE A O 1
ATOM 2212 N N . ILE A 1 281 ? 3.146 10.321 -9.395 1.00 75.69 281 ILE A N 1
ATOM 2213 C CA . ILE A 1 281 ? 4.523 10.536 -9.825 1.00 75.69 281 ILE A CA 1
ATOM 2214 C C . ILE A 1 281 ? 4.620 10.477 -11.361 1.00 75.69 281 ILE A C 1
ATOM 2216 O O . ILE A 1 281 ? 5.094 11.426 -11.988 1.00 75.69 281 ILE A O 1
ATOM 2220 N N . ASN A 1 282 ? 4.081 9.419 -11.970 1.00 74.50 282 ASN A N 1
ATOM 2221 C CA . ASN A 1 282 ? 4.159 9.176 -13.412 1.00 74.50 282 ASN A CA 1
ATOM 2222 C C . ASN A 1 282 ? 3.243 10.096 -14.239 1.00 74.50 282 ASN A C 1
ATOM 2224 O O . ASN A 1 282 ? 3.504 10.326 -15.419 1.00 74.50 282 ASN A O 1
ATOM 2228 N N . SER A 1 283 ? 2.180 10.663 -13.652 1.00 71.19 283 SER A N 1
ATOM 2229 C CA . SER A 1 283 ? 1.279 11.587 -14.361 1.00 71.19 283 SER A CA 1
ATOM 2230 C C . SER A 1 283 ? 1.918 12.936 -14.699 1.00 71.19 283 SER A C 1
ATOM 2232 O O . SER A 1 283 ? 1.355 13.700 -15.481 1.00 71.19 283 SER A O 1
ATOM 2234 N N . ASN A 1 284 ? 3.088 13.243 -14.133 1.00 65.19 284 ASN A N 1
ATOM 2235 C CA . ASN A 1 284 ? 3.761 14.517 -14.326 1.00 65.19 284 ASN A CA 1
ATOM 2236 C C . ASN A 1 284 ? 5.038 14.346 -15.176 1.00 65.19 284 ASN A C 1
ATOM 2238 O O . ASN A 1 284 ? 6.058 13.877 -14.668 1.00 65.19 284 ASN A O 1
ATOM 2242 N N . PRO A 1 285 ? 5.054 14.774 -16.454 1.00 56.12 285 PRO A N 1
ATOM 2243 C CA . PRO A 1 285 ? 6.168 14.509 -17.377 1.00 56.12 285 PRO A CA 1
ATOM 2244 C C . PRO A 1 285 ? 7.511 15.128 -16.946 1.00 56.12 285 PRO A C 1
ATOM 2246 O O . PRO A 1 285 ? 8.573 14.620 -17.307 1.00 56.12 285 PRO A O 1
ATOM 2249 N N . GLY A 1 286 ? 7.487 16.186 -16.122 1.00 57.41 286 GLY A N 1
ATOM 2250 C CA . GLY A 1 286 ? 8.691 16.787 -15.534 1.00 57.41 286 GLY A CA 1
ATOM 2251 C C . GLY A 1 286 ? 9.452 15.848 -14.590 1.00 57.41 286 GLY A C 1
ATOM 2252 O O . GLY A 1 286 ? 10.659 16.009 -14.412 1.00 57.41 286 GLY A O 1
ATOM 2253 N N . PHE A 1 287 ? 8.777 14.836 -14.045 1.00 57.34 287 PHE A N 1
ATOM 2254 C CA . PHE A 1 287 ? 9.350 13.875 -13.114 1.00 57.34 287 PHE A CA 1
ATOM 2255 C C . PHE A 1 287 ? 10.367 12.955 -13.786 1.00 57.34 287 PHE A C 1
ATOM 2257 O O . PHE A 1 287 ? 11.539 12.948 -13.414 1.00 57.34 287 PHE A O 1
ATOM 2264 N N . HIS A 1 288 ? 9.955 12.260 -14.853 1.00 52.88 288 HIS A N 1
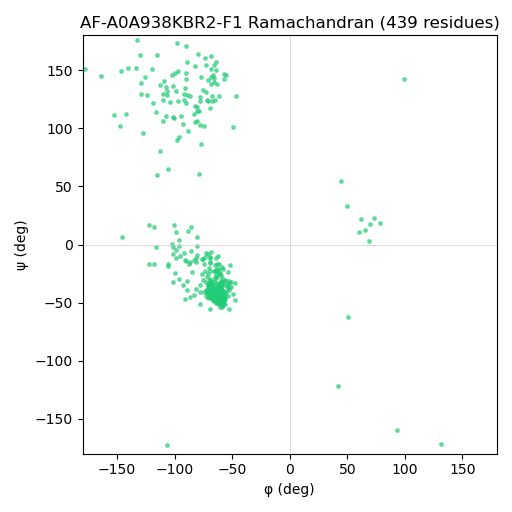ATOM 2265 C CA . HIS A 1 288 ? 10.820 11.330 -15.585 1.00 52.88 288 HIS A CA 1
ATOM 2266 C C . HIS A 1 288 ? 12.061 12.001 -16.177 1.00 52.88 288 HIS A C 1
ATOM 2268 O O . HIS A 1 288 ? 13.121 11.390 -16.238 1.00 52.88 288 HIS A O 1
ATOM 2274 N N . SER A 1 289 ? 11.960 13.279 -16.550 1.00 53.34 289 SER A N 1
ATOM 2275 C CA . SER A 1 289 ? 13.093 14.044 -17.084 1.00 53.34 289 SER A CA 1
ATOM 2276 C C . SER A 1 289 ? 14.184 14.370 -16.051 1.00 53.34 289 SER A C 1
ATOM 2278 O O . SER A 1 289 ? 15.313 14.673 -16.432 1.00 53.34 289 SER A O 1
ATOM 2280 N N . ARG A 1 290 ? 13.859 14.330 -14.749 1.00 53.75 290 ARG A N 1
ATOM 2281 C CA . ARG A 1 290 ? 14.736 14.773 -13.649 1.00 53.75 290 ARG A CA 1
ATOM 2282 C C . ARG A 1 290 ? 15.344 13.626 -12.841 1.00 53.75 290 ARG A C 1
ATOM 2284 O O . ARG A 1 290 ? 16.374 13.832 -12.200 1.00 53.75 290 ARG A O 1
ATOM 2291 N N . PHE A 1 291 ? 14.780 12.420 -12.911 1.00 48.34 291 PHE A N 1
ATOM 2292 C CA . PHE A 1 291 ? 15.461 11.214 -12.442 1.00 48.34 291 PHE A CA 1
ATOM 2293 C C . PHE A 1 291 ? 16.437 10.747 -13.520 1.00 48.34 291 PHE A C 1
ATOM 2295 O O . PHE A 1 291 ? 16.058 10.225 -14.560 1.00 48.34 291 PHE A O 1
ATOM 2302 N N . THR A 1 292 ? 17.728 10.952 -13.271 1.00 41.09 292 THR A N 1
ATOM 2303 C CA . THR A 1 292 ? 18.799 10.557 -14.201 1.00 41.09 292 THR A CA 1
ATOM 2304 C C . THR A 1 292 ? 19.041 9.047 -14.236 1.00 41.09 292 THR A C 1
ATOM 2306 O O . THR A 1 292 ? 19.782 8.571 -15.095 1.00 41.09 292 THR A O 1
ATOM 2309 N N . ARG A 1 293 ? 18.445 8.282 -13.310 1.00 40.53 293 ARG A N 1
ATOM 2310 C CA . ARG A 1 293 ? 18.572 6.825 -13.221 1.00 40.53 293 ARG A CA 1
ATOM 2311 C C . ARG A 1 293 ? 17.246 6.207 -12.800 1.00 40.53 293 ARG A C 1
ATOM 2313 O O . ARG A 1 293 ? 16.827 6.373 -11.661 1.00 40.53 293 ARG A O 1
ATOM 2320 N N . PHE A 1 294 ? 16.637 5.478 -13.723 1.00 40.50 294 PHE A N 1
ATOM 2321 C CA . PHE A 1 294 ? 15.614 4.483 -13.431 1.00 40.50 294 PHE A CA 1
ATOM 2322 C C . PHE A 1 294 ? 16.319 3.132 -13.389 1.00 40.50 294 PHE A C 1
ATOM 2324 O O . PHE A 1 294 ? 17.015 2.779 -14.343 1.00 40.50 294 PHE A O 1
ATOM 2331 N N . ILE A 1 295 ? 16.206 2.410 -12.276 1.00 42.09 295 ILE A N 1
ATOM 2332 C CA . ILE A 1 295 ? 16.643 1.016 -12.220 1.00 42.09 295 ILE A CA 1
ATOM 2333 C C . ILE A 1 295 ? 15.384 0.189 -12.432 1.00 42.09 295 ILE A C 1
ATOM 2335 O O . ILE A 1 295 ? 14.667 -0.132 -11.491 1.00 42.09 295 ILE A O 1
ATOM 2339 N N . GLU A 1 296 ? 15.087 -0.117 -13.692 1.00 42.41 296 GLU A N 1
ATOM 2340 C CA . GLU A 1 296 ? 14.034 -1.077 -13.999 1.00 42.41 296 GLU A CA 1
ATOM 2341 C C . GLU A 1 296 ? 14.464 -2.450 -13.477 1.00 42.41 296 GLU A C 1
ATOM 2343 O O . GLU A 1 296 ? 15.535 -2.956 -13.820 1.00 42.41 296 GLU A O 1
ATOM 2348 N N . PHE A 1 297 ? 13.627 -3.048 -12.633 1.00 52.12 297 PHE A N 1
ATOM 2349 C CA . PHE A 1 297 ? 13.769 -4.436 -12.214 1.00 52.12 297 PHE A CA 1
ATOM 2350 C C . PHE A 1 297 ? 12.855 -5.286 -13.098 1.00 52.12 297 PHE A C 1
ATOM 2352 O O . PHE A 1 297 ? 11.669 -5.410 -12.785 1.00 52.12 297 PHE A O 1
ATOM 2359 N N . PRO A 1 298 ? 13.353 -5.834 -14.222 1.00 59.59 298 PRO A N 1
ATOM 2360 C CA . PRO A 1 298 ? 12.533 -6.687 -15.065 1.00 59.59 298 PRO A CA 1
ATOM 2361 C C . PRO A 1 298 ? 12.132 -7.956 -14.308 1.00 59.59 298 PRO A C 1
ATOM 2363 O O . PRO A 1 298 ? 12.873 -8.455 -13.456 1.00 59.59 298 PRO A O 1
ATOM 2366 N N . ASP A 1 299 ? 10.968 -8.500 -14.660 1.00 68.38 299 ASP A N 1
ATOM 2367 C CA . ASP A 1 299 ? 10.572 -9.836 -14.221 1.00 68.38 299 ASP A CA 1
ATOM 2368 C C . ASP A 1 299 ? 11.635 -10.868 -14.603 1.00 68.38 299 ASP A C 1
ATOM 2370 O O . ASP A 1 299 ? 12.240 -10.796 -15.678 1.00 68.38 299 ASP A O 1
ATOM 2374 N N . TYR A 1 300 ? 11.801 -11.884 -13.757 1.00 76.00 300 TYR A N 1
ATOM 2375 C CA . TYR A 1 300 ? 12.659 -13.012 -14.094 1.00 76.00 300 TYR A CA 1
ATOM 2376 C C . TYR A 1 300 ? 12.114 -13.752 -15.316 1.00 76.00 300 TYR A C 1
ATOM 2378 O O . TYR A 1 300 ? 10.918 -14.047 -15.432 1.00 76.00 300 TYR A O 1
ATOM 2386 N N . THR A 1 301 ? 13.027 -14.123 -16.204 1.00 83.38 301 THR A N 1
ATOM 2387 C CA . THR A 1 301 ? 12.750 -15.021 -17.323 1.00 83.38 301 THR A CA 1
ATOM 2388 C C . THR A 1 301 ? 12.357 -16.418 -16.820 1.00 83.38 301 THR A C 1
ATOM 2390 O O . THR A 1 301 ? 12.756 -16.817 -15.720 1.00 83.38 301 THR A O 1
ATOM 2393 N N . PRO A 1 302 ? 11.628 -17.230 -17.611 1.00 88.69 302 PRO A N 1
ATOM 2394 C CA . PRO A 1 302 ? 11.304 -18.610 -17.238 1.00 88.69 302 PRO A CA 1
ATOM 2395 C C . PRO A 1 302 ? 12.523 -19.437 -16.806 1.00 88.69 302 PRO A C 1
ATOM 2397 O O . PRO A 1 302 ? 12.439 -20.221 -15.862 1.00 88.69 302 PRO A O 1
ATOM 2400 N N . GLN A 1 303 ? 13.675 -19.226 -17.446 1.00 85.12 303 GLN A N 1
ATOM 2401 C CA . GLN A 1 303 ? 14.930 -19.902 -17.124 1.00 85.12 303 GLN A CA 1
ATOM 2402 C C . GLN A 1 303 ? 15.478 -19.464 -15.761 1.00 85.12 303 GLN A C 1
ATOM 2404 O O . GLN A 1 303 ? 15.955 -20.293 -14.988 1.00 85.12 303 GLN A O 1
ATOM 2409 N N . GLU A 1 304 ? 15.393 -18.176 -15.430 1.00 78.19 304 GLU A N 1
ATOM 2410 C CA . GLU A 1 304 ? 15.783 -17.662 -14.114 1.00 78.19 304 GLU A CA 1
ATOM 2411 C C . GLU A 1 304 ? 14.849 -18.164 -13.009 1.00 78.19 304 GLU A C 1
ATOM 2413 O O . GLU A 1 304 ? 15.328 -18.579 -11.955 1.00 78.19 304 GLU A O 1
ATOM 2418 N N . LEU A 1 305 ? 13.539 -18.234 -13.266 1.00 85.56 305 LEU A N 1
ATOM 2419 C CA . LEU A 1 305 ? 12.576 -18.844 -12.342 1.00 85.56 305 LEU A CA 1
ATOM 2420 C C . LEU A 1 305 ? 12.909 -20.324 -12.079 1.00 85.56 305 LEU A C 1
ATOM 2422 O O . LEU A 1 305 ? 12.915 -20.754 -10.923 1.00 85.56 305 LEU A O 1
ATOM 2426 N N . CYS A 1 306 ? 13.265 -21.085 -13.121 1.00 87.94 306 CYS A N 1
ATOM 2427 C CA . CYS A 1 306 ? 13.724 -22.472 -12.984 1.00 87.94 306 CYS A CA 1
ATOM 2428 C C . CYS A 1 306 ? 14.997 -22.578 -12.135 1.00 87.94 306 CYS A C 1
ATOM 2430 O O . CYS A 1 306 ? 15.092 -23.442 -11.267 1.00 87.94 306 CYS A O 1
ATOM 2432 N N . ARG A 1 307 ? 15.962 -21.673 -12.326 1.00 80.56 307 ARG A N 1
ATOM 2433 C CA . ARG A 1 307 ? 17.195 -21.643 -11.521 1.00 80.56 307 ARG A CA 1
ATOM 2434 C C . ARG A 1 307 ? 16.912 -21.352 -10.051 1.00 80.56 307 ARG A C 1
ATOM 2436 O O . ARG A 1 307 ? 17.496 -21.996 -9.183 1.00 80.56 307 ARG A O 1
ATOM 2443 N N . ILE A 1 308 ? 15.998 -20.423 -9.758 1.00 77.50 308 ILE A N 1
ATOM 2444 C CA . ILE A 1 308 ? 15.562 -20.147 -8.382 1.00 77.50 308 ILE A CA 1
ATOM 2445 C C . ILE A 1 308 ? 14.920 -21.403 -7.775 1.00 77.50 308 ILE A C 1
ATOM 2447 O O . ILE A 1 308 ? 15.221 -21.741 -6.630 1.00 77.50 308 ILE A O 1
ATOM 2451 N N . PHE A 1 309 ? 14.097 -22.125 -8.541 1.00 87.94 309 PHE A N 1
ATOM 2452 C CA . PHE A 1 309 ? 13.486 -23.383 -8.103 1.00 87.94 309 PHE A CA 1
ATOM 2453 C C . PHE A 1 309 ? 14.548 -24.446 -7.788 1.00 87.94 309 PHE A C 1
ATOM 2455 O O . PHE A 1 309 ? 14.557 -25.004 -6.692 1.00 87.94 309 PHE A O 1
ATOM 2462 N N . CYS A 1 310 ? 15.504 -24.668 -8.696 1.00 85.94 310 CYS A N 1
ATOM 2463 C CA . CYS A 1 310 ? 16.615 -25.597 -8.483 1.00 85.94 310 CYS A CA 1
ATOM 2464 C C . CYS A 1 310 ? 17.460 -25.224 -7.261 1.00 85.94 310 CYS A C 1
ATOM 2466 O O . CYS A 1 310 ? 17.830 -26.102 -6.484 1.00 85.94 310 CYS A O 1
ATOM 2468 N N . LEU A 1 311 ? 17.714 -23.930 -7.039 1.00 78.25 311 LEU A N 1
ATOM 2469 C CA . LEU A 1 311 ? 18.421 -23.452 -5.853 1.00 78.25 311 LEU A CA 1
ATOM 2470 C C . LEU A 1 311 ? 17.642 -23.756 -4.562 1.00 78.25 311 LEU A C 1
ATOM 2472 O O . LEU A 1 311 ? 18.254 -24.125 -3.560 1.00 78.25 311 LEU A O 1
ATOM 2476 N N . MET A 1 312 ? 16.311 -23.613 -4.568 1.00 80.50 312 MET A N 1
ATOM 2477 C CA . MET A 1 312 ? 15.465 -23.979 -3.425 1.00 80.50 312 MET A CA 1
ATOM 2478 C C . MET A 1 312 ? 15.517 -25.484 -3.147 1.00 80.50 312 MET A C 1
ATOM 2480 O O . MET A 1 312 ? 15.714 -25.869 -1.996 1.00 80.50 312 MET A O 1
ATOM 2484 N N . CYS A 1 313 ? 15.416 -26.328 -4.177 1.00 89.69 313 CYS A N 1
ATOM 2485 C CA . CYS A 1 313 ? 15.570 -27.777 -4.037 1.00 89.69 313 CYS A CA 1
ATOM 2486 C C . CYS A 1 313 ? 16.943 -28.150 -3.469 1.00 89.69 313 CYS A C 1
ATOM 2488 O O . CYS A 1 313 ? 17.016 -28.851 -2.462 1.00 89.69 313 CYS A O 1
ATOM 2490 N N . TRP A 1 314 ? 18.021 -27.610 -4.042 1.00 86.06 314 TRP A N 1
ATOM 2491 C CA . TRP A 1 314 ? 19.386 -27.885 -3.597 1.00 86.06 314 TRP A CA 1
ATOM 2492 C C . TRP A 1 314 ? 19.611 -27.493 -2.131 1.00 86.06 314 TRP A C 1
ATOM 2494 O O . TRP A 1 314 ? 20.138 -28.288 -1.355 1.00 86.06 314 TRP A O 1
ATOM 2504 N N . LYS A 1 315 ? 19.138 -26.309 -1.711 1.00 77.69 315 LYS A N 1
ATOM 2505 C CA . LYS A 1 315 ? 19.219 -25.860 -0.307 1.00 77.69 315 LYS A CA 1
ATOM 2506 C C . LYS A 1 315 ? 18.471 -26.767 0.673 1.00 77.69 315 LYS A C 1
ATOM 2508 O O . LYS A 1 315 ? 18.821 -26.785 1.847 1.00 77.69 315 LYS A O 1
ATOM 2513 N N . ASN A 1 316 ? 17.462 -27.497 0.201 1.00 89.38 316 ASN A N 1
ATOM 2514 C CA . ASN A 1 316 ? 16.693 -28.457 0.994 1.00 89.38 316 ASN A CA 1
ATOM 2515 C C . ASN A 1 316 ? 17.166 -29.911 0.793 1.00 89.38 316 ASN A C 1
ATOM 2517 O O . ASN A 1 316 ? 16.490 -30.834 1.235 1.00 89.38 316 ASN A O 1
ATOM 2521 N N . GLY A 1 317 ? 18.314 -30.135 0.141 1.00 89.38 317 GLY A N 1
ATOM 2522 C CA . GLY A 1 317 ? 18.877 -31.474 -0.065 1.00 89.38 317 GLY A CA 1
ATOM 2523 C C . GLY A 1 317 ? 18.130 -32.323 -1.098 1.00 89.38 317 GLY A C 1
ATOM 2524 O O . GLY A 1 317 ? 18.214 -33.548 -1.056 1.00 89.38 317 GLY A O 1
ATOM 2525 N N . LEU A 1 318 ? 17.391 -31.687 -2.010 1.00 90.75 318 LEU A N 1
ATOM 2526 C CA . LEU A 1 318 ? 16.572 -32.358 -3.015 1.00 90.75 318 LEU A CA 1
ATOM 2527 C C . LEU A 1 318 ? 17.255 -32.373 -4.385 1.00 90.75 318 LEU A C 1
ATOM 2529 O O . LEU A 1 318 ? 17.762 -31.353 -4.859 1.00 90.75 318 LEU A O 1
ATOM 2533 N N . ALA A 1 319 ? 17.194 -33.525 -5.047 1.00 89.56 319 ALA A N 1
ATOM 2534 C CA . ALA A 1 319 ? 17.582 -33.738 -6.433 1.00 89.56 319 ALA A CA 1
ATOM 2535 C C . ALA A 1 319 ? 16.337 -33.797 -7.337 1.00 89.56 319 ALA A C 1
ATOM 2537 O O . ALA A 1 319 ? 15.286 -34.298 -6.935 1.00 89.56 319 ALA A O 1
ATOM 2538 N N . LEU A 1 320 ? 16.461 -33.299 -8.571 1.00 88.50 320 LEU A N 1
ATOM 2539 C CA . LEU A 1 320 ? 15.372 -33.261 -9.552 1.00 88.50 320 LEU A CA 1
ATOM 2540 C C . LEU A 1 320 ? 15.634 -34.261 -10.679 1.00 88.50 320 LEU A C 1
ATOM 2542 O O . LEU A 1 320 ? 16.762 -34.337 -11.168 1.00 88.50 320 LEU A O 1
ATOM 2546 N N . THR A 1 321 ? 14.601 -34.954 -11.161 1.00 88.56 321 THR A N 1
ATOM 2547 C CA . THR A 1 321 ? 14.721 -35.711 -12.416 1.00 88.56 321 THR A CA 1
ATOM 2548 C C . THR A 1 321 ? 14.767 -34.774 -13.631 1.00 88.56 321 THR A C 1
ATOM 2550 O O . THR A 1 321 ? 14.205 -33.673 -13.588 1.00 88.56 321 THR A O 1
ATOM 2553 N N . PRO A 1 322 ? 15.373 -35.203 -14.753 1.00 81.94 322 PRO A N 1
ATOM 2554 C CA . PRO A 1 322 ? 15.321 -34.451 -16.008 1.00 81.94 322 PRO A CA 1
ATOM 2555 C C . PRO A 1 322 ? 13.883 -34.148 -16.458 1.00 81.94 322 PRO A C 1
ATOM 2557 O O . PRO A 1 322 ? 13.569 -33.021 -16.840 1.00 81.94 322 PRO A O 1
ATOM 2560 N N . GLY A 1 323 ? 12.976 -35.120 -16.302 1.00 82.88 323 GLY A N 1
ATOM 2561 C CA . GLY A 1 323 ? 11.555 -34.955 -16.610 1.00 82.88 323 GLY A CA 1
ATOM 2562 C C . GLY A 1 323 ? 10.876 -33.863 -15.779 1.00 82.88 323 GLY A C 1
ATOM 2563 O O . GLY A 1 323 ? 10.017 -33.143 -16.294 1.00 82.88 323 GLY A O 1
ATOM 2564 N N . LEU A 1 324 ? 11.271 -33.695 -14.511 1.00 86.94 324 LEU A N 1
ATOM 2565 C CA . LEU A 1 324 ? 10.775 -32.608 -13.669 1.00 86.94 324 LEU A CA 1
ATOM 2566 C C . LEU A 1 324 ? 11.300 -31.249 -14.138 1.00 86.94 324 LEU A C 1
ATOM 2568 O O . LEU A 1 324 ? 10.526 -30.295 -14.195 1.00 86.94 324 LEU A O 1
ATOM 2572 N N . LYS A 1 325 ? 12.586 -31.152 -14.497 1.00 87.00 325 LYS A N 1
ATOM 2573 C CA . LYS A 1 325 ? 13.177 -29.903 -15.010 1.00 87.00 325 LYS A CA 1
ATOM 2574 C C . LYS A 1 325 ? 12.445 -29.409 -16.261 1.00 87.00 325 LYS A C 1
ATOM 2576 O O . LYS A 1 325 ? 12.088 -28.234 -16.325 1.00 87.00 325 LYS A O 1
ATOM 2581 N N . GLU A 1 326 ? 12.147 -30.306 -17.202 1.00 83.94 326 GLU A N 1
ATOM 2582 C CA . GLU A 1 326 ? 11.346 -29.999 -18.396 1.00 83.94 326 GLU A CA 1
ATOM 2583 C C . GLU A 1 326 ? 9.941 -29.507 -18.008 1.00 83.94 326 GLU A C 1
ATOM 2585 O O . GLU A 1 326 ? 9.488 -28.449 -18.451 1.00 83.94 326 GLU A O 1
ATOM 2590 N N . LYS A 1 327 ? 9.258 -30.232 -17.115 1.00 86.94 327 LYS A N 1
ATOM 2591 C CA . LYS A 1 327 ? 7.901 -29.879 -16.680 1.00 86.94 327 LYS A CA 1
ATOM 2592 C C . LYS A 1 327 ? 7.837 -28.510 -15.993 1.00 86.94 327 LYS A C 1
ATOM 2594 O O . LYS A 1 327 ? 6.911 -27.743 -16.261 1.00 86.94 327 LYS A O 1
ATOM 2599 N N . ILE A 1 328 ? 8.820 -28.181 -15.155 1.00 90.06 328 ILE A N 1
ATOM 2600 C CA . ILE A 1 328 ? 8.930 -26.878 -14.482 1.00 90.06 328 ILE A CA 1
ATOM 2601 C C . ILE A 1 328 ? 9.237 -25.756 -15.484 1.00 90.06 328 ILE A C 1
ATOM 2603 O O . ILE A 1 328 ? 8.633 -24.685 -15.397 1.00 90.06 328 ILE A O 1
ATOM 2607 N N . LEU A 1 329 ? 10.086 -26.005 -16.486 1.00 88.94 329 LEU A N 1
ATOM 2608 C CA . LEU A 1 329 ? 10.355 -25.035 -17.551 1.00 88.94 329 LEU A CA 1
ATOM 2609 C C . LEU A 1 329 ? 9.087 -24.680 -18.331 1.00 88.94 329 LEU A C 1
ATOM 2611 O O . LEU A 1 329 ? 8.790 -23.498 -18.521 1.00 88.94 329 LEU A O 1
ATOM 2615 N N . HIS A 1 330 ? 8.301 -25.677 -18.738 1.00 87.56 330 HIS A N 1
ATOM 2616 C CA . HIS A 1 330 ? 7.024 -25.443 -19.417 1.00 87.56 330 HIS A CA 1
ATOM 2617 C C . HIS A 1 330 ? 6.014 -24.729 -18.509 1.00 87.56 330 HIS A C 1
ATOM 2619 O O . HIS A 1 330 ? 5.319 -23.818 -18.961 1.00 87.56 330 HIS A O 1
ATOM 2625 N N . HIS A 1 331 ? 5.971 -25.092 -17.225 1.00 89.50 331 HIS A N 1
ATOM 2626 C CA . HIS A 1 331 ? 5.113 -24.445 -16.235 1.00 89.50 331 HIS A CA 1
ATOM 2627 C C . HIS A 1 331 ? 5.408 -22.943 -16.108 1.00 89.50 331 HIS A C 1
ATOM 2629 O O . HIS A 1 331 ? 4.512 -22.118 -16.293 1.00 89.50 331 HIS A O 1
ATOM 2635 N N . PHE A 1 332 ? 6.666 -22.565 -15.860 1.00 90.56 332 PHE A N 1
ATOM 2636 C CA . PHE A 1 332 ? 7.038 -21.154 -15.741 1.00 90.56 332 PHE A CA 1
ATOM 2637 C C . PHE A 1 332 ? 6.959 -20.404 -17.069 1.00 90.56 332 PHE A C 1
ATOM 2639 O O . PHE A 1 332 ? 6.642 -19.219 -17.063 1.00 90.56 332 PHE A O 1
ATOM 2646 N N . THR A 1 333 ? 7.171 -21.073 -18.204 1.00 89.12 333 THR A N 1
ATOM 2647 C CA . THR A 1 333 ? 6.976 -20.457 -19.526 1.00 89.12 333 THR A CA 1
ATOM 2648 C C . THR A 1 333 ? 5.516 -20.057 -19.740 1.00 89.12 333 THR A C 1
ATOM 2650 O O . THR A 1 333 ? 5.252 -18.935 -20.171 1.00 89.12 333 THR A O 1
ATOM 2653 N N . LEU A 1 334 ? 4.564 -20.930 -19.391 1.00 87.19 334 LEU A N 1
ATOM 2654 C CA . LEU A 1 334 ? 3.136 -20.626 -19.482 1.00 87.19 334 LEU A CA 1
ATOM 2655 C C . LEU A 1 334 ? 2.746 -19.477 -18.543 1.00 87.19 334 LEU A C 1
ATOM 2657 O O . LEU A 1 334 ? 2.174 -18.487 -18.990 1.00 87.19 334 LEU A O 1
ATOM 2661 N N . LEU A 1 335 ? 3.128 -19.562 -17.265 1.00 87.12 335 LEU A N 1
ATOM 2662 C CA . LEU A 1 335 ? 2.800 -18.525 -16.280 1.00 87.12 335 LEU A CA 1
ATOM 2663 C C . LEU A 1 335 ? 3.417 -17.168 -16.624 1.00 87.12 335 LEU A C 1
ATOM 2665 O O . LEU A 1 335 ? 2.799 -16.132 -16.394 1.00 87.12 335 LEU A O 1
ATOM 2669 N N . HIS A 1 336 ? 4.625 -17.160 -17.188 1.00 86.44 336 HIS A N 1
ATOM 2670 C CA . HIS A 1 336 ? 5.258 -15.934 -17.653 1.00 86.44 336 HIS A CA 1
ATOM 2671 C C . HIS A 1 336 ? 4.544 -15.366 -18.888 1.00 86.44 336 HIS A C 1
ATOM 2673 O O . HIS A 1 336 ? 4.435 -14.151 -19.016 1.00 86.44 336 HIS A O 1
ATOM 2679 N N . ARG A 1 337 ? 4.024 -16.205 -19.792 1.00 85.19 337 ARG A N 1
ATOM 2680 C CA . ARG A 1 337 ? 3.236 -15.761 -20.957 1.00 85.19 337 ARG A CA 1
ATOM 2681 C C . ARG A 1 337 ? 1.894 -15.149 -20.550 1.00 85.19 337 ARG A C 1
ATOM 2683 O O . ARG A 1 337 ? 1.485 -14.155 -21.136 1.00 85.19 337 ARG A O 1
ATOM 2690 N N . GLU A 1 338 ? 1.236 -15.726 -19.553 1.00 83.56 338 GLU A N 1
ATOM 2691 C CA . GLU A 1 338 ? -0.078 -15.291 -19.053 1.00 83.56 338 GLU A CA 1
ATOM 2692 C C . GLU A 1 338 ? 0.017 -14.225 -17.946 1.00 83.56 338 GLU A C 1
ATOM 2694 O O . GLU A 1 338 ? -0.967 -13.934 -17.262 1.00 83.56 338 GLU A O 1
ATOM 2699 N N . ARG A 1 339 ? 1.206 -13.644 -17.733 1.00 78.25 339 ARG A N 1
ATOM 2700 C CA . ARG A 1 339 ? 1.443 -12.717 -16.625 1.00 78.25 339 ARG A CA 1
ATOM 2701 C C . ARG A 1 339 ? 0.642 -11.420 -16.772 1.00 78.25 339 ARG A C 1
ATOM 2703 O O . ARG A 1 339 ? 0.548 -10.844 -17.851 1.00 78.25 339 ARG A O 1
ATOM 2710 N N . ALA A 1 340 ? 0.112 -10.949 -15.646 1.00 70.81 340 ALA A N 1
ATOM 2711 C CA . ALA A 1 340 ? -0.438 -9.605 -15.485 1.00 70.81 340 ALA A CA 1
ATOM 2712 C C . ALA A 1 340 ? 0.601 -8.679 -14.826 1.00 70.81 340 ALA A C 1
ATOM 2714 O O . ALA A 1 340 ? 1.612 -9.166 -14.323 1.00 70.81 340 ALA A O 1
ATOM 2715 N N . ASP A 1 341 ? 0.304 -7.379 -14.736 1.00 53.56 341 ASP A N 1
ATOM 2716 C CA . ASP A 1 341 ? 1.206 -6.320 -14.233 1.00 53.56 341 ASP A CA 1
ATOM 2717 C C . ASP A 1 341 ? 1.848 -6.579 -12.848 1.00 53.56 341 ASP A C 1
ATOM 2719 O O . ASP A 1 341 ? 2.854 -5.965 -12.517 1.00 53.56 341 ASP A O 1
ATOM 2723 N N . ASN A 1 342 ? 1.315 -7.507 -12.040 1.00 54.06 342 ASN A N 1
ATOM 2724 C CA . ASN A 1 342 ? 1.849 -7.869 -10.717 1.00 54.06 342 ASN A CA 1
ATOM 2725 C C . ASN A 1 342 ? 2.348 -9.327 -10.691 1.00 54.06 342 ASN A C 1
ATOM 2727 O O . ASN A 1 342 ? 1.825 -10.158 -9.937 1.00 54.06 342 ASN A O 1
ATOM 2731 N N . PHE A 1 343 ? 3.324 -9.671 -11.535 1.00 68.69 343 PHE A N 1
ATOM 2732 C CA . PHE A 1 343 ? 3.887 -11.021 -11.596 1.00 68.69 343 PHE A CA 1
ATOM 2733 C C . PHE A 1 343 ? 4.667 -11.371 -10.313 1.00 68.69 343 PHE A C 1
ATOM 2735 O O . PHE A 1 343 ? 5.540 -10.643 -9.848 1.00 68.69 343 PHE A O 1
ATOM 2742 N N . GLY A 1 344 ? 4.342 -12.513 -9.696 1.00 59.72 344 GLY A N 1
ATOM 2743 C CA . GLY A 1 344 ? 4.826 -12.866 -8.354 1.00 59.72 344 GLY A CA 1
ATOM 2744 C C . GLY A 1 344 ? 6.316 -13.229 -8.244 1.00 59.72 344 GLY A C 1
ATOM 2745 O O . GLY A 1 344 ? 6.790 -13.414 -7.121 1.00 59.72 344 GLY A O 1
ATOM 2746 N N . ASN A 1 345 ? 7.048 -13.361 -9.358 1.00 78.56 345 ASN A N 1
ATOM 2747 C CA . ASN A 1 345 ? 8.486 -13.673 -9.411 1.00 78.56 345 ASN A CA 1
ATOM 2748 C C . ASN A 1 345 ? 8.910 -14.763 -8.398 1.00 78.56 345 ASN A C 1
ATOM 2750 O O . ASN A 1 345 ? 8.364 -15.865 -8.393 1.00 78.56 345 ASN A O 1
ATOM 2754 N N . ALA A 1 346 ? 9.846 -14.476 -7.489 1.00 69.62 346 ALA A N 1
ATOM 2755 C CA . ALA A 1 346 ? 10.344 -15.448 -6.513 1.00 69.62 346 ALA A CA 1
ATOM 2756 C C . ALA A 1 346 ? 9.251 -16.019 -5.581 1.00 69.62 346 ALA A C 1
ATOM 2758 O O . ALA A 1 346 ? 9.383 -17.149 -5.109 1.00 69.62 346 ALA A O 1
ATOM 2759 N N . ARG A 1 347 ? 8.156 -15.280 -5.329 1.00 69.25 347 ARG A N 1
ATOM 2760 C CA . ARG A 1 347 ? 7.002 -15.786 -4.562 1.00 69.25 347 ARG A CA 1
ATOM 2761 C C . ARG A 1 347 ? 6.271 -16.883 -5.331 1.00 69.25 347 ARG A C 1
ATOM 2763 O O . ARG A 1 347 ? 5.889 -17.883 -4.738 1.00 69.25 347 ARG A O 1
ATOM 2770 N N . LEU A 1 348 ? 6.128 -16.719 -6.645 1.00 81.50 348 LEU A N 1
ATOM 2771 C CA . LEU A 1 348 ? 5.547 -17.736 -7.521 1.00 81.50 348 LEU A CA 1
ATOM 2772 C C . LEU A 1 348 ? 6.396 -19.014 -7.497 1.00 81.50 348 LEU A C 1
ATOM 2774 O O . LEU A 1 348 ? 5.850 -20.103 -7.337 1.00 81.50 348 LEU A O 1
ATOM 2778 N N . VAL A 1 349 ? 7.726 -18.881 -7.553 1.00 82.06 349 VAL A N 1
ATOM 2779 C CA . VAL A 1 349 ? 8.646 -20.027 -7.455 1.00 82.06 349 VAL A CA 1
ATOM 2780 C C . VAL A 1 349 ? 8.530 -20.734 -6.104 1.00 82.06 349 VAL A C 1
ATOM 2782 O O . VAL A 1 349 ? 8.480 -21.961 -6.067 1.00 82.06 349 VAL A O 1
ATOM 2785 N N . ARG A 1 350 ? 8.433 -19.981 -4.998 1.00 76.31 350 ARG A N 1
ATOM 2786 C CA . ARG A 1 350 ? 8.243 -20.551 -3.655 1.00 76.31 350 ARG A CA 1
ATOM 2787 C C . ARG A 1 350 ? 6.944 -21.345 -3.550 1.00 76.31 350 ARG A C 1
ATOM 2789 O O . ARG A 1 350 ? 6.977 -22.476 -3.084 1.00 76.31 350 ARG A O 1
ATOM 2796 N N . ASN A 1 351 ? 5.833 -20.784 -4.021 1.00 81.44 351 ASN A N 1
ATOM 2797 C CA . ASN A 1 351 ? 4.541 -21.470 -3.995 1.00 81.44 351 ASN A CA 1
ATOM 2798 C C . ASN A 1 351 ? 4.585 -22.765 -4.826 1.00 81.44 351 ASN A C 1
ATOM 2800 O O . ASN A 1 351 ? 4.067 -23.795 -4.400 1.00 81.44 351 ASN A O 1
ATOM 2804 N N . CYS A 1 352 ? 5.246 -22.731 -5.991 1.00 89.56 352 CYS A N 1
ATOM 2805 C CA . CYS A 1 352 ? 5.468 -23.921 -6.812 1.00 89.56 352 CYS A CA 1
ATOM 2806 C C . CYS A 1 352 ? 6.320 -24.966 -6.076 1.00 89.56 352 CYS A C 1
ATOM 2808 O O . CYS A 1 352 ? 5.985 -26.147 -6.093 1.00 89.56 352 CYS A O 1
ATOM 2810 N N . PHE A 1 353 ? 7.402 -24.545 -5.417 1.00 88.31 353 PHE A N 1
ATOM 2811 C CA . PHE A 1 353 ? 8.250 -25.421 -4.609 1.00 88.31 353 PHE A CA 1
ATOM 2812 C C . PHE A 1 353 ? 7.452 -26.094 -3.488 1.00 88.31 353 PHE A C 1
ATOM 2814 O O . PHE A 1 353 ? 7.436 -27.318 -3.412 1.00 88.31 353 PHE A O 1
ATOM 2821 N N . GLU A 1 354 ? 6.724 -25.325 -2.678 1.00 86.75 354 GLU A N 1
ATOM 2822 C CA . GLU A 1 354 ? 5.895 -25.853 -1.586 1.00 86.75 354 GLU A CA 1
ATOM 2823 C C . GLU A 1 354 ? 4.840 -26.852 -2.089 1.00 86.75 354 GLU A C 1
ATOM 2825 O O . GLU A 1 354 ? 4.663 -27.918 -1.497 1.00 86.75 354 GLU A O 1
ATOM 2830 N N . SER A 1 355 ? 4.190 -26.561 -3.222 1.00 91.06 355 SER A N 1
ATOM 2831 C CA . SER A 1 355 ? 3.239 -27.482 -3.857 1.00 91.06 355 SER A CA 1
ATOM 2832 C C . SER A 1 355 ? 3.894 -28.802 -4.266 1.00 91.06 355 SER A C 1
ATOM 2834 O O . SER A 1 355 ? 3.314 -29.865 -4.055 1.00 91.06 355 SER A O 1
ATOM 2836 N N . VAL A 1 356 ? 5.102 -28.747 -4.830 1.00 92.62 356 VAL A N 1
ATOM 2837 C CA . VAL A 1 356 ? 5.850 -29.933 -5.262 1.00 92.62 356 VAL A CA 1
ATOM 2838 C C . VAL A 1 356 ? 6.264 -30.797 -4.071 1.00 92.62 356 VAL A C 1
ATOM 2840 O O . VAL A 1 356 ? 6.129 -32.017 -4.134 1.00 92.62 356 VAL A O 1
ATOM 2843 N N . ILE A 1 357 ? 6.708 -30.190 -2.966 1.00 91.94 357 ILE A N 1
ATOM 2844 C CA . ILE A 1 357 ? 7.055 -30.930 -1.741 1.00 91.94 357 ILE A CA 1
ATOM 2845 C C . ILE A 1 357 ? 5.835 -31.639 -1.155 1.00 91.94 357 ILE A C 1
ATOM 2847 O O . ILE A 1 357 ? 5.918 -32.811 -0.786 1.00 91.94 357 ILE A O 1
ATOM 2851 N N . ASN A 1 358 ? 4.688 -30.961 -1.107 1.00 90.50 358 ASN A N 1
ATOM 2852 C CA . ASN A 1 358 ? 3.455 -31.569 -0.612 1.00 90.50 358 ASN A CA 1
ATOM 2853 C C . ASN A 1 358 ? 3.041 -32.778 -1.460 1.00 90.50 358 ASN A C 1
ATOM 2855 O O . ASN A 1 358 ? 2.686 -33.824 -0.916 1.00 90.50 358 ASN A O 1
ATOM 2859 N N . ALA A 1 359 ? 3.136 -32.667 -2.783 1.00 89.88 359 ALA A N 1
ATOM 2860 C CA . ALA A 1 359 ? 2.805 -33.768 -3.675 1.00 89.88 359 ALA A CA 1
ATOM 2861 C C . ALA A 1 359 ? 3.802 -34.934 -3.583 1.00 89.88 359 ALA A C 1
ATOM 2863 O O . ALA A 1 359 ? 3.383 -36.091 -3.529 1.00 89.88 359 ALA A O 1
ATOM 2864 N N . GLN A 1 360 ? 5.103 -34.645 -3.458 1.00 92.94 360 GLN A N 1
ATOM 2865 C CA . GLN A 1 360 ? 6.124 -35.660 -3.190 1.00 92.94 360 GLN A CA 1
ATOM 2866 C C . GLN A 1 360 ? 5.803 -36.424 -1.899 1.00 92.94 360 GLN A C 1
ATOM 2868 O O . GLN A 1 360 ? 5.833 -37.656 -1.886 1.00 92.94 360 GLN A O 1
ATOM 2873 N N . ALA A 1 361 ? 5.447 -35.715 -0.824 1.00 89.69 361 ALA A N 1
ATOM 2874 C CA . ALA A 1 361 ? 5.083 -36.327 0.450 1.00 89.69 361 ALA A CA 1
ATOM 2875 C C . ALA A 1 361 ? 3.861 -37.251 0.312 1.00 89.69 361 ALA A C 1
ATOM 2877 O O . ALA A 1 361 ? 3.893 -38.384 0.795 1.00 89.69 361 ALA A O 1
ATOM 2878 N N . MET A 1 362 ? 2.818 -36.815 -0.405 1.00 89.31 362 MET A N 1
ATOM 2879 C CA . MET A 1 362 ? 1.638 -37.643 -0.686 1.00 89.31 362 MET A CA 1
ATOM 2880 C C . MET A 1 362 ? 1.989 -38.891 -1.506 1.00 89.31 362 MET A C 1
ATOM 2882 O O . MET A 1 362 ? 1.551 -39.995 -1.179 1.00 89.31 362 MET A O 1
ATOM 2886 N N . ARG A 1 363 ? 2.819 -38.744 -2.545 1.00 91.06 363 ARG A N 1
ATOM 2887 C CA . ARG A 1 363 ? 3.284 -39.859 -3.378 1.00 91.06 363 ARG A CA 1
ATOM 2888 C C . ARG A 1 363 ? 4.050 -40.895 -2.555 1.00 91.06 363 ARG A C 1
ATOM 2890 O O . ARG A 1 363 ? 3.790 -42.088 -2.688 1.00 91.06 363 ARG A O 1
ATOM 2897 N N . LEU A 1 364 ? 4.984 -40.455 -1.710 1.00 90.31 364 LEU A N 1
ATOM 2898 C CA . LEU A 1 364 ? 5.790 -41.345 -0.867 1.00 90.31 364 LEU A CA 1
ATOM 2899 C C . LEU A 1 364 ? 4.944 -42.056 0.193 1.00 90.31 364 LEU A C 1
ATOM 2901 O O . LEU A 1 364 ? 5.116 -43.259 0.389 1.00 90.31 364 LEU A O 1
ATOM 2905 N N . ALA A 1 365 ? 3.999 -41.342 0.814 1.00 89.50 365 ALA A N 1
ATOM 2906 C CA . ALA A 1 365 ? 3.058 -41.920 1.769 1.00 89.50 365 ALA A CA 1
ATOM 2907 C C . ALA A 1 365 ? 2.214 -43.035 1.131 1.00 89.50 365 ALA A C 1
ATOM 2909 O O . ALA A 1 365 ? 2.089 -44.113 1.707 1.00 89.50 365 ALA A O 1
ATOM 2910 N N . ASN A 1 366 ? 1.707 -42.812 -0.085 1.00 89.81 366 ASN A N 1
ATOM 2911 C CA . ASN A 1 366 ? 0.918 -43.805 -0.817 1.00 89.81 366 ASN A CA 1
ATOM 2912 C C . ASN A 1 366 ? 1.752 -45.004 -1.297 1.00 89.81 366 ASN A C 1
ATOM 2914 O O . ASN A 1 366 ? 1.251 -46.124 -1.338 1.00 89.81 366 ASN A O 1
ATOM 2918 N N . ALA A 1 367 ? 3.017 -44.781 -1.663 1.00 87.12 367 ALA A N 1
ATOM 2919 C CA . ALA A 1 367 ? 3.918 -45.834 -2.128 1.00 87.12 367 ALA A CA 1
ATOM 2920 C C . ALA A 1 367 ? 4.559 -46.649 -0.987 1.00 87.12 367 ALA A C 1
ATOM 2922 O O . ALA A 1 367 ? 5.201 -47.661 -1.258 1.00 87.12 367 ALA A O 1
ATOM 2923 N N . GLY A 1 368 ? 4.446 -46.199 0.270 1.00 85.88 368 GLY A N 1
ATOM 2924 C CA . GLY A 1 368 ? 5.126 -46.815 1.416 1.00 85.88 368 GLY A CA 1
ATOM 2925 C C . GLY A 1 368 ? 6.658 -46.776 1.320 1.00 85.88 368 GLY A C 1
ATOM 2926 O O . GLY A 1 368 ? 7.337 -47.596 1.933 1.00 85.88 368 GLY A O 1
ATOM 2927 N N . SER A 1 369 ? 7.210 -45.853 0.526 1.00 78.75 369 SER A N 1
ATOM 2928 C CA . SER A 1 369 ? 8.640 -45.781 0.217 1.00 78.75 369 SER A CA 1
ATOM 2929 C C . SER A 1 369 ? 9.317 -44.693 1.045 1.00 78.75 369 SER A C 1
ATOM 2931 O O . SER A 1 369 ? 9.147 -43.506 0.775 1.00 78.75 369 SER A O 1
ATOM 2933 N N . PHE A 1 370 ? 10.144 -45.101 2.007 1.00 84.69 370 PHE A N 1
ATOM 2934 C CA . PHE A 1 370 ? 10.826 -44.196 2.947 1.00 84.69 370 PHE A CA 1
ATOM 2935 C C . PHE A 1 370 ? 12.356 -44.242 2.841 1.00 84.69 370 PHE A C 1
ATOM 2937 O O . PHE A 1 370 ? 13.066 -43.770 3.727 1.00 84.69 370 PHE A O 1
ATOM 2944 N N . GLU A 1 371 ? 12.890 -44.819 1.765 1.00 88.12 371 GLU A N 1
ATOM 2945 C CA . GLU A 1 371 ? 14.331 -44.841 1.528 1.00 88.12 371 GLU A CA 1
ATOM 2946 C C . GLU A 1 371 ? 14.876 -43.428 1.276 1.00 88.12 371 GLU A C 1
ATOM 2948 O O . GLU A 1 371 ? 14.230 -42.597 0.634 1.00 88.12 371 GLU A O 1
ATOM 2953 N N . LEU A 1 372 ? 16.112 -43.168 1.718 1.00 83.38 372 LEU A N 1
ATOM 2954 C CA . LEU A 1 372 ? 16.757 -41.853 1.611 1.00 83.38 372 LEU A CA 1
ATOM 2955 C C . LEU A 1 372 ? 16.750 -41.299 0.178 1.00 83.38 372 LEU A C 1
ATOM 2957 O O . LEU A 1 372 ? 16.544 -40.104 -0.034 1.00 83.38 372 LEU A O 1
ATOM 2961 N N . ARG A 1 373 ? 16.933 -42.167 -0.822 1.00 84.81 373 ARG A N 1
ATOM 2962 C CA . ARG A 1 373 ? 16.879 -41.775 -2.235 1.00 84.81 373 ARG A CA 1
ATOM 2963 C C . ARG A 1 373 ? 15.480 -41.318 -2.651 1.00 84.81 373 ARG A C 1
ATOM 2965 O O . ARG A 1 373 ? 15.362 -40.361 -3.401 1.00 84.81 373 ARG A O 1
ATOM 2972 N N . ALA A 1 374 ? 14.430 -41.973 -2.163 1.00 83.19 374 ALA A N 1
ATOM 2973 C CA . ALA A 1 374 ? 13.050 -41.605 -2.469 1.00 83.19 374 ALA A CA 1
ATOM 2974 C C . ALA A 1 374 ? 12.646 -40.290 -1.778 1.00 83.19 374 ALA A C 1
ATOM 2976 O O . ALA A 1 374 ? 11.940 -39.475 -2.370 1.00 83.19 374 ALA A O 1
ATOM 2977 N N . LEU A 1 375 ? 13.153 -40.058 -0.562 1.00 88.06 375 LEU A N 1
ATOM 2978 C CA . LEU A 1 375 ? 12.947 -38.819 0.197 1.00 88.06 375 LEU A CA 1
ATOM 2979 C C . LEU A 1 375 ? 13.674 -37.616 -0.418 1.00 88.06 375 LEU A C 1
ATOM 2981 O O . LEU A 1 375 ? 13.181 -36.495 -0.333 1.00 88.06 375 LEU A O 1
ATOM 2985 N N . THR A 1 376 ? 14.824 -37.839 -1.057 1.00 90.44 376 THR A N 1
ATOM 2986 C CA . THR A 1 376 ? 15.636 -36.766 -1.657 1.00 90.44 376 THR A CA 1
ATOM 2987 C C . THR A 1 376 ? 15.379 -36.553 -3.149 1.00 90.44 376 THR A C 1
ATOM 2989 O O . THR A 1 376 ? 15.839 -35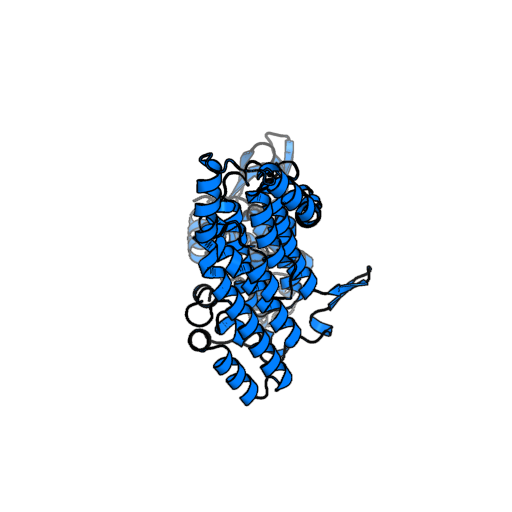.555 -3.694 1.00 90.44 376 THR A O 1
ATOM 2992 N N . LEU A 1 377 ? 14.636 -37.439 -3.825 1.00 90.94 377 LEU A N 1
ATOM 2993 C CA . LEU A 1 377 ? 14.344 -37.328 -5.257 1.00 90.94 377 LEU A CA 1
ATOM 2994 C C . LEU A 1 377 ? 12.912 -36.841 -5.524 1.00 90.94 377 LEU A C 1
ATOM 2996 O O . LEU A 1 377 ? 11.922 -37.486 -5.163 1.00 90.94 377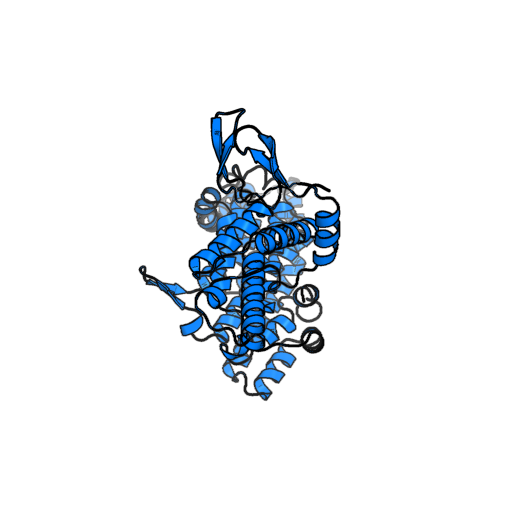 LEU A O 1
ATOM 3000 N N . VAL A 1 378 ? 12.819 -35.730 -6.249 1.00 91.75 378 VAL A N 1
ATOM 3001 C CA . VAL A 1 378 ? 11.569 -35.141 -6.739 1.00 91.75 378 VAL A CA 1
ATOM 3002 C C . VAL A 1 378 ? 11.478 -35.376 -8.247 1.00 91.75 378 VAL A C 1
ATOM 3004 O O . VAL A 1 378 ? 12.468 -35.201 -8.964 1.00 91.75 378 VAL A O 1
ATOM 3007 N N . ASN A 1 379 ? 10.311 -35.790 -8.742 1.00 90.38 379 ASN A N 1
ATOM 3008 C CA . ASN A 1 379 ? 10.126 -36.167 -10.145 1.00 90.38 379 ASN A CA 1
ATOM 3009 C C . ASN A 1 379 ? 8.884 -35.530 -10.785 1.00 90.38 379 ASN A C 1
ATOM 3011 O O . ASN A 1 379 ? 8.113 -34.817 -10.148 1.00 90.38 379 ASN A O 1
ATOM 3015 N N . GLU A 1 380 ? 8.703 -35.763 -12.082 1.00 87.38 380 GLU A N 1
ATOM 3016 C CA . GLU A 1 380 ? 7.655 -35.152 -12.900 1.00 87.38 380 GLU A CA 1
ATOM 3017 C C . GLU A 1 380 ? 6.216 -35.515 -12.503 1.00 87.38 380 GLU A C 1
ATOM 3019 O O . GLU A 1 380 ? 5.281 -34.869 -12.990 1.00 87.38 380 GLU A O 1
ATOM 3024 N N . ALA A 1 381 ? 6.022 -36.515 -11.639 1.00 85.12 381 ALA A N 1
ATOM 3025 C CA . ALA A 1 381 ? 4.716 -36.867 -11.091 1.00 85.12 381 ALA A CA 1
ATOM 3026 C C . ALA A 1 381 ? 4.300 -35.973 -9.910 1.00 85.12 381 ALA A C 1
ATOM 3028 O O . ALA A 1 381 ? 3.128 -35.982 -9.557 1.00 85.12 381 ALA A O 1
ATOM 3029 N N . ASP A 1 382 ? 5.225 -35.209 -9.316 1.00 86.56 382 ASP A N 1
ATOM 3030 C CA . ASP A 1 382 ? 4.944 -34.393 -8.127 1.00 86.56 382 ASP A CA 1
ATOM 3031 C C . ASP A 1 382 ? 4.185 -33.089 -8.443 1.00 86.56 382 ASP A C 1
ATOM 3033 O O . ASP A 1 382 ? 3.160 -32.827 -7.829 1.00 86.56 382 ASP A O 1
ATOM 3037 N N . PRO A 1 383 ? 4.604 -32.229 -9.387 1.00 83.19 383 PRO A N 1
ATOM 3038 C CA . PRO A 1 383 ? 3.831 -31.020 -9.669 1.00 83.19 383 PRO A CA 1
ATOM 3039 C C . PRO A 1 383 ? 2.531 -31.324 -10.420 1.00 83.19 383 PRO A C 1
ATOM 3041 O O . PRO A 1 383 ? 2.574 -31.900 -11.507 1.00 83.19 383 PRO A O 1
ATOM 3044 N N . ASP A 1 384 ? 1.406 -30.778 -9.963 1.00 75.50 384 ASP A N 1
ATOM 3045 C CA . ASP A 1 384 ? 0.254 -30.529 -10.834 1.00 75.50 384 ASP A CA 1
ATOM 3046 C C . ASP A 1 384 ? 0.498 -29.240 -11.620 1.00 75.50 384 ASP A C 1
ATOM 3048 O O . ASP A 1 384 ? 0.691 -28.164 -11.052 1.00 75.50 384 ASP A O 1
ATOM 3052 N N . SER A 1 385 ? 0.545 -29.344 -12.950 1.00 74.06 385 SER A N 1
ATOM 3053 C CA . SER A 1 385 ? 0.862 -28.210 -13.820 1.00 74.06 385 SER A CA 1
ATOM 3054 C C . SER A 1 385 ? -0.246 -27.981 -14.846 1.00 74.06 385 SER A C 1
ATOM 3056 O O . SER A 1 385 ? -0.559 -28.903 -15.599 1.00 74.06 385 SER A O 1
ATOM 3058 N N . PRO A 1 386 ? -0.784 -26.753 -14.985 1.00 72.38 386 PRO A N 1
ATOM 3059 C CA . PRO A 1 386 ? -1.712 -26.424 -16.069 1.00 72.38 386 PRO A CA 1
ATOM 3060 C C . PRO A 1 386 ? -1.078 -26.584 -17.462 1.00 72.38 386 PRO A C 1
ATOM 3062 O O . PRO A 1 386 ? -1.791 -26.725 -18.448 1.00 72.38 386 PRO A O 1
ATOM 3065 N N . ALA A 1 387 ? 0.256 -26.644 -17.554 1.00 74.12 387 ALA A N 1
ATOM 3066 C CA . ALA A 1 387 ? 0.975 -26.901 -18.798 1.00 74.12 387 ALA A CA 1
ATOM 3067 C C . ALA A 1 387 ? 1.031 -28.395 -19.192 1.00 74.12 387 ALA A C 1
ATOM 3069 O O . ALA A 1 387 ? 1.726 -28.736 -20.147 1.00 74.12 387 ALA A O 1
ATOM 3070 N N . GLN A 1 388 ? 0.343 -29.301 -18.479 1.00 75.56 388 GLN A N 1
ATOM 3071 C CA . GLN A 1 388 ? 0.432 -30.752 -18.707 1.00 75.56 388 GLN A CA 1
ATOM 3072 C C . GLN A 1 388 ? 0.036 -31.161 -20.137 1.00 75.56 388 GLN A C 1
ATOM 3074 O O . GLN A 1 388 ? 0.714 -31.991 -20.742 1.00 75.56 388 GLN A O 1
ATOM 3079 N N . SER A 1 389 ? -1.029 -30.569 -20.688 1.00 71.12 389 SER A N 1
ATOM 3080 C CA . SER A 1 389 ? -1.482 -30.820 -22.065 1.00 71.12 389 SER A CA 1
ATOM 3081 C C . SER A 1 389 ? -0.457 -30.335 -23.092 1.00 71.12 389 SER A C 1
ATOM 3083 O O . SER A 1 389 ? -0.053 -31.087 -23.974 1.00 71.12 389 SER A O 1
ATOM 3085 N N . PHE A 1 390 ? 0.050 -29.114 -22.914 1.00 73.25 390 PHE A N 1
ATOM 3086 C CA . PHE A 1 390 ? 1.069 -28.526 -23.781 1.00 73.25 390 PHE A CA 1
ATOM 3087 C C . PHE A 1 390 ? 2.392 -29.312 -23.759 1.00 73.25 390 PHE A C 1
ATOM 3089 O O . PHE A 1 390 ? 3.023 -29.506 -24.797 1.00 73.25 390 PHE A O 1
ATOM 3096 N N . LEU A 1 391 ? 2.801 -29.809 -22.587 1.00 75.38 391 LEU A N 1
ATOM 3097 C CA . LEU A 1 391 ? 3.984 -30.659 -22.435 1.00 75.38 391 LEU A CA 1
ATOM 3098 C C . LEU A 1 391 ? 3.824 -32.001 -23.169 1.00 75.38 391 LEU A C 1
ATOM 3100 O O . LEU A 1 391 ? 4.770 -32.470 -23.801 1.00 75.38 391 LEU A O 1
ATOM 3104 N N . ALA A 1 392 ? 2.637 -32.615 -23.111 1.00 76.69 392 ALA A N 1
ATOM 3105 C CA . ALA A 1 392 ? 2.363 -33.869 -23.812 1.00 76.69 392 ALA A CA 1
ATOM 3106 C C . ALA A 1 392 ? 2.485 -33.705 -25.338 1.00 76.69 392 ALA A C 1
ATOM 3108 O O . ALA A 1 392 ? 3.151 -34.513 -25.988 1.00 76.69 392 ALA A O 1
ATOM 3109 N N . ASP A 1 393 ? 1.928 -32.625 -25.890 1.00 75.25 393 ASP A N 1
ATOM 3110 C CA . ASP A 1 393 ? 2.029 -32.301 -27.317 1.00 75.25 393 ASP A CA 1
ATOM 3111 C C . ASP A 1 393 ? 3.473 -31.983 -27.738 1.00 75.25 393 ASP A C 1
ATOM 3113 O O . ASP A 1 393 ? 3.925 -32.384 -28.814 1.00 75.25 393 ASP A O 1
ATOM 3117 N N . TYR A 1 394 ? 4.228 -31.277 -26.891 1.00 73.38 394 TYR A N 1
ATOM 3118 C CA . TYR A 1 394 ? 5.630 -30.940 -27.150 1.00 73.38 394 TYR A CA 1
ATOM 3119 C C . TYR A 1 394 ? 6.520 -32.189 -27.230 1.00 73.38 394 TYR A C 1
ATOM 3121 O O . TYR A 1 394 ? 7.276 -32.350 -28.194 1.00 73.38 394 TYR A O 1
ATOM 3129 N N . ARG A 1 395 ? 6.370 -33.122 -26.279 1.00 74.56 395 ARG A N 1
ATOM 3130 C CA . ARG A 1 395 ? 7.107 -34.398 -26.264 1.00 74.56 395 ARG A CA 1
ATOM 3131 C C . ARG A 1 395 ? 6.833 -35.244 -27.508 1.00 74.56 395 ARG A C 1
ATOM 3133 O O . ARG A 1 395 ? 7.752 -35.862 -28.041 1.00 74.56 395 ARG A O 1
ATOM 3140 N N . GLN A 1 396 ? 5.601 -35.230 -28.024 1.00 71.75 396 GLN A N 1
ATOM 3141 C CA . GLN A 1 396 ? 5.260 -35.928 -29.272 1.00 71.75 396 GLN A CA 1
ATOM 3142 C C . GLN A 1 396 ? 5.970 -35.333 -30.495 1.00 71.75 396 GLN A C 1
ATOM 3144 O O . GLN A 1 396 ? 6.372 -36.070 -31.395 1.00 71.75 396 GLN A O 1
ATOM 3149 N N . LYS A 1 397 ? 6.170 -34.009 -30.520 1.00 69.38 397 LYS A N 1
ATOM 3150 C CA . LYS A 1 397 ? 6.850 -33.306 -31.619 1.00 69.38 397 LYS A CA 1
ATOM 3151 C C . LYS A 1 397 ? 8.373 -33.496 -31.623 1.00 69.38 397 LYS A C 1
ATOM 3153 O O . LYS A 1 397 ? 8.998 -33.140 -32.620 1.00 69.38 397 LYS A O 1
ATOM 3158 N N . LYS A 1 398 ? 8.970 -34.028 -30.543 1.00 65.25 398 LYS A N 1
ATOM 3159 C CA . LYS A 1 398 ? 10.429 -34.199 -30.364 1.00 65.25 398 LYS A CA 1
ATOM 3160 C C . LYS A 1 398 ? 11.241 -32.928 -30.669 1.00 65.25 398 LYS A C 1
ATOM 3162 O O . LYS A 1 398 ? 12.358 -33.006 -31.181 1.00 65.25 398 LYS A O 1
ATOM 3167 N N . LYS A 1 399 ? 10.678 -31.747 -30.394 1.00 65.19 399 LYS A N 1
ATOM 3168 C CA . LYS A 1 399 ? 11.404 -30.479 -30.537 1.00 65.19 399 LYS A CA 1
ATOM 3169 C C . LYS A 1 399 ? 12.388 -30.337 -29.372 1.00 65.19 399 LYS A C 1
ATOM 3171 O O . LYS A 1 399 ? 12.040 -30.596 -28.225 1.00 65.19 399 LYS A O 1
ATOM 3176 N N . GLY A 1 400 ? 13.629 -29.965 -29.674 1.00 67.31 400 GLY A N 1
ATOM 3177 C CA . GLY A 1 400 ? 14.634 -29.642 -28.662 1.00 67.31 400 GLY A CA 1
ATOM 3178 C C . GLY A 1 400 ? 14.448 -28.229 -28.102 1.00 67.31 400 GLY A C 1
ATOM 3179 O O . GLY A 1 400 ? 13.784 -27.389 -28.709 1.00 67.31 400 GLY A O 1
ATOM 3180 N N . HIS A 1 401 ? 15.070 -27.935 -26.965 1.00 72.94 401 HIS A N 1
ATOM 3181 C CA . HIS A 1 401 ? 15.143 -26.571 -26.449 1.00 72.94 401 HIS A CA 1
ATOM 3182 C C . HIS A 1 401 ? 16.198 -25.761 -27.209 1.00 72.94 401 HIS A C 1
ATOM 3184 O O . HIS A 1 401 ? 17.261 -26.274 -27.570 1.00 72.94 401 HIS A O 1
ATOM 3190 N N . LEU A 1 402 ? 15.930 -24.473 -27.423 1.00 78.56 402 LEU A N 1
ATOM 3191 C CA . LEU A 1 402 ? 16.934 -23.541 -27.933 1.00 78.56 402 LEU A CA 1
ATOM 3192 C C . LEU A 1 402 ? 17.651 -22.865 -26.779 1.00 78.56 402 LEU A C 1
ATOM 3194 O O . LEU A 1 402 ? 17.016 -22.198 -25.973 1.00 78.56 402 LEU A O 1
ATOM 3198 N N . VAL A 1 403 ? 18.972 -22.954 -26.716 1.00 79.69 403 VAL A N 1
ATOM 3199 C CA . VAL A 1 403 ? 19.740 -22.192 -25.730 1.00 79.69 403 VAL A CA 1
ATOM 3200 C C . VAL A 1 403 ? 20.525 -21.107 -26.442 1.00 79.69 403 VAL A C 1
ATOM 3202 O O . VAL A 1 403 ? 21.314 -21.370 -27.351 1.00 79.69 403 VAL A O 1
ATOM 3205 N N . LYS A 1 404 ? 20.302 -19.870 -26.006 1.00 82.69 404 LYS A N 1
ATOM 3206 C CA . LYS A 1 404 ? 21.004 -18.689 -26.494 1.00 82.69 404 LYS A CA 1
ATOM 3207 C C . LYS A 1 404 ? 22.260 -18.462 -25.652 1.00 82.69 404 LYS A C 1
ATOM 3209 O O . LYS A 1 404 ? 22.183 -18.409 -24.427 1.00 82.69 404 LYS A O 1
ATOM 3214 N N . CYS A 1 405 ? 23.414 -18.300 -26.296 1.00 80.00 405 CYS A N 1
ATOM 3215 C CA . CYS A 1 405 ? 24.635 -17.911 -25.597 1.00 80.00 405 CYS A CA 1
ATOM 3216 C C . CYS A 1 405 ? 24.499 -16.468 -25.071 1.00 80.00 405 CYS A C 1
ATOM 3218 O O . CYS A 1 405 ? 24.344 -15.559 -25.888 1.00 80.00 405 CYS A O 1
ATOM 3220 N N . PRO A 1 406 ? 24.660 -16.212 -23.760 1.00 78.44 406 PRO A N 1
ATOM 3221 C CA . PRO A 1 406 ? 24.482 -14.878 -23.176 1.00 78.44 406 PRO A CA 1
ATOM 3222 C C . PRO A 1 406 ? 25.575 -13.878 -23.582 1.00 78.44 406 PRO A C 1
ATOM 3224 O O . PRO A 1 406 ? 25.464 -12.689 -23.310 1.00 78.44 406 PRO A O 1
ATOM 3227 N N . HIS A 1 407 ? 26.659 -14.343 -24.209 1.00 83.56 407 HIS A N 1
ATOM 3228 C CA . HIS A 1 407 ? 27.798 -13.500 -24.572 1.00 83.56 407 HIS A CA 1
ATOM 3229 C C . HIS A 1 407 ? 27.821 -13.056 -26.034 1.00 83.56 407 HIS A C 1
ATOM 3231 O O . HIS A 1 407 ? 28.505 -12.090 -26.357 1.00 83.56 407 HIS A O 1
ATOM 3237 N N . CYS A 1 408 ? 27.177 -13.800 -26.934 1.00 88.06 408 CYS A N 1
ATOM 3238 C CA . CYS A 1 408 ? 27.251 -13.540 -28.379 1.00 88.06 408 CYS A CA 1
ATOM 3239 C C . CYS A 1 408 ? 25.955 -13.855 -29.130 1.00 88.06 408 CYS A C 1
ATOM 3241 O O . CYS A 1 408 ? 25.945 -13.857 -30.363 1.00 88.06 408 CYS A O 1
ATOM 3243 N N . ASP A 1 409 ? 24.894 -14.184 -28.392 1.00 84.06 409 ASP A N 1
ATOM 3244 C CA . ASP A 1 409 ? 23.549 -14.423 -28.899 1.00 84.06 409 ASP A CA 1
ATOM 3245 C C . ASP A 1 409 ? 23.394 -15.568 -29.909 1.00 84.06 409 ASP A C 1
ATOM 3247 O O . ASP A 1 409 ? 22.332 -15.734 -30.504 1.00 84.06 409 ASP A O 1
ATOM 3251 N N . HIS A 1 410 ? 24.424 -16.399 -30.082 1.00 84.69 410 HIS A N 1
ATOM 3252 C CA . HIS A 1 410 ? 24.341 -17.581 -30.932 1.00 84.69 410 HIS A CA 1
ATOM 3253 C C . HIS A 1 410 ? 23.395 -18.629 -30.327 1.00 84.69 410 HIS A C 1
ATOM 3255 O O . HIS A 1 410 ? 23.416 -18.856 -29.115 1.00 84.69 410 HIS A O 1
ATOM 3261 N N . LEU A 1 411 ? 22.577 -19.252 -31.176 1.00 83.75 411 LEU A N 1
ATOM 3262 C CA . LEU A 1 411 ? 21.557 -20.228 -30.795 1.00 83.75 411 LEU A CA 1
ATOM 3263 C C . LEU A 1 411 ? 22.073 -21.651 -31.002 1.00 83.75 411 LEU A C 1
ATOM 3265 O O . LEU A 1 411 ? 22.574 -21.982 -32.072 1.00 83.75 411 LEU A O 1
ATOM 3269 N N . TYR A 1 412 ? 21.883 -22.489 -29.991 1.00 80.94 412 TYR A N 1
ATOM 3270 C CA . TYR A 1 412 ? 22.158 -23.922 -30.030 1.00 80.94 412 TYR A CA 1
ATOM 3271 C C . TYR A 1 412 ? 20.868 -24.697 -29.769 1.00 80.94 412 TYR A C 1
ATOM 3273 O O . TYR A 1 412 ? 19.993 -24.206 -29.056 1.00 80.94 412 TYR A O 1
ATOM 3281 N N . SER A 1 413 ? 20.751 -25.903 -30.323 1.00 77.56 413 SER A N 1
ATOM 3282 C CA . SER A 1 413 ? 19.631 -26.810 -30.058 1.00 77.56 413 SER A CA 1
ATOM 3283 C C . SER A 1 413 ? 20.094 -27.956 -29.167 1.00 77.56 413 SER A C 1
ATOM 3285 O O . SER A 1 413 ? 21.128 -28.565 -29.436 1.00 77.56 413 SER A O 1
ATOM 3287 N N . TRP A 1 414 ? 19.324 -28.228 -28.118 1.00 73.62 414 TRP A N 1
ATOM 3288 C CA . TRP A 1 414 ? 19.579 -29.288 -27.147 1.00 73.62 414 TRP A CA 1
ATOM 3289 C C . TRP A 1 414 ? 18.359 -30.183 -27.040 1.00 73.62 414 TRP A C 1
ATOM 3291 O O . TRP A 1 414 ? 17.229 -29.696 -27.111 1.00 73.62 414 TRP A O 1
ATOM 3301 N N . THR A 1 415 ? 18.566 -31.480 -26.843 1.00 65.56 415 THR A N 1
ATOM 3302 C CA . THR A 1 415 ? 17.452 -32.385 -26.560 1.00 65.56 415 THR A CA 1
ATOM 3303 C C . THR A 1 415 ? 17.220 -32.470 -25.044 1.00 65.56 415 THR A C 1
ATOM 3305 O O . THR A 1 415 ? 18.182 -32.332 -24.284 1.00 65.56 415 THR A O 1
ATOM 3308 N N . PRO A 1 416 ? 15.973 -32.656 -24.572 1.00 57.28 416 PRO A N 1
ATOM 3309 C CA . PRO A 1 416 ? 15.659 -32.708 -23.138 1.00 57.28 416 PRO A CA 1
ATOM 3310 C C . PRO A 1 416 ? 16.390 -33.819 -22.366 1.00 57.28 416 PRO A C 1
ATOM 3312 O O . PRO A 1 416 ? 16.505 -33.752 -21.146 1.00 57.28 416 PRO A O 1
ATOM 3315 N N . GLU A 1 417 ? 16.894 -34.840 -23.064 1.00 62.19 417 GLU A N 1
ATOM 3316 C CA . GLU A 1 417 ? 17.636 -35.964 -22.484 1.00 62.19 417 GLU A CA 1
ATOM 3317 C C . GLU A 1 417 ? 19.111 -35.634 -22.193 1.00 62.19 417 GLU A C 1
ATOM 3319 O O . GLU A 1 417 ? 19.810 -36.431 -21.570 1.00 62.19 417 GLU A O 1
ATOM 3324 N N . MET A 1 418 ? 19.610 -34.482 -22.651 1.00 63.97 418 MET A N 1
ATOM 3325 C CA . MET A 1 418 ? 20.989 -34.060 -22.415 1.00 63.97 418 MET A CA 1
ATOM 3326 C C . MET A 1 418 ? 21.123 -33.395 -21.037 1.00 63.97 418 MET A C 1
ATOM 3328 O O . MET A 1 418 ? 20.644 -32.284 -20.822 1.00 63.97 418 MET A O 1
ATOM 3332 N N . GLU A 1 419 ? 21.836 -34.035 -20.105 1.00 63.66 419 GLU A N 1
ATOM 3333 C CA . GLU A 1 419 ? 22.168 -33.468 -18.785 1.00 63.66 419 GLU A CA 1
ATOM 3334 C C . GLU A 1 419 ? 23.344 -32.478 -18.864 1.00 63.66 419 GLU A C 1
ATOM 3336 O O . GLU A 1 419 ? 24.404 -32.679 -18.271 1.00 63.66 419 GLU A O 1
ATOM 3341 N N . ILE A 1 420 ? 23.185 -31.402 -19.634 1.00 63.94 420 ILE A N 1
ATOM 3342 C CA . ILE A 1 420 ? 24.254 -30.422 -19.847 1.00 63.94 420 ILE A CA 1
ATOM 3343 C C . ILE A 1 420 ? 23.913 -29.141 -19.092 1.00 63.94 420 ILE A C 1
ATOM 3345 O O . ILE A 1 420 ? 22.982 -28.414 -19.425 1.00 63.94 420 ILE A O 1
ATOM 3349 N N . VAL A 1 421 ? 24.681 -28.880 -18.034 1.00 68.75 421 VAL A N 1
ATOM 3350 C CA . VAL A 1 421 ? 24.520 -27.689 -17.187 1.00 68.75 421 VAL A CA 1
ATOM 3351 C C . VAL A 1 421 ? 25.352 -26.526 -17.727 1.00 68.75 421 VAL A C 1
ATOM 3353 O O . VAL A 1 421 ? 24.876 -25.392 -17.764 1.00 68.75 421 VAL A O 1
ATOM 3356 N N . GLU A 1 422 ? 26.565 -26.802 -18.208 1.00 78.12 422 GLU A N 1
ATOM 3357 C CA . GLU A 1 422 ? 27.487 -25.819 -18.781 1.00 78.12 422 GLU A CA 1
ATOM 3358 C C . GLU A 1 422 ? 28.005 -26.279 -20.146 1.00 78.12 422 GLU A C 1
ATOM 3360 O O . GLU A 1 422 ? 28.346 -27.446 -20.332 1.00 78.12 422 GLU A O 1
ATOM 3365 N N . ALA A 1 423 ? 28.088 -25.347 -21.096 1.00 80.94 423 ALA A N 1
ATOM 3366 C CA . ALA A 1 423 ? 28.623 -25.586 -22.431 1.00 80.94 423 ALA A CA 1
ATOM 3367 C C . ALA A 1 423 ? 29.600 -24.479 -22.842 1.00 80.94 423 ALA A C 1
ATOM 3369 O O . ALA A 1 423 ? 29.477 -23.327 -22.420 1.00 80.94 423 ALA A O 1
ATOM 3370 N N . ILE A 1 424 ? 30.557 -24.823 -23.706 1.00 85.38 424 ILE A N 1
ATOM 3371 C CA . ILE A 1 424 ? 31.466 -23.859 -24.332 1.00 85.38 424 ILE A CA 1
ATOM 3372 C C . ILE A 1 424 ? 30.834 -23.383 -25.638 1.00 85.38 424 ILE A C 1
ATOM 3374 O O . ILE A 1 424 ? 30.555 -24.180 -26.533 1.00 85.38 424 ILE A O 1
ATOM 3378 N N . CYS A 1 425 ? 30.617 -22.076 -25.773 1.00 85.81 425 CYS A N 1
ATOM 3379 C CA . CYS A 1 425 ? 30.102 -21.512 -27.014 1.00 85.81 425 CYS A CA 1
ATOM 3380 C C . CYS A 1 425 ? 31.160 -21.617 -28.120 1.00 85.81 425 CYS A C 1
ATOM 3382 O O . CYS A 1 425 ? 32.194 -20.958 -28.046 1.00 85.81 425 CYS A O 1
ATOM 3384 N N . GLN A 1 426 ? 30.876 -22.359 -29.191 1.00 89.69 426 GLN A N 1
ATOM 3385 C CA . GLN A 1 426 ? 31.783 -22.505 -30.336 1.00 89.69 426 GLN A CA 1
ATOM 3386 C C . GLN A 1 426 ? 32.052 -21.187 -31.081 1.00 89.69 426 GLN A C 1
ATOM 3388 O O . GLN A 1 426 ? 33.069 -21.061 -31.755 1.00 89.69 426 GLN A O 1
ATOM 3393 N N . ARG A 1 427 ? 31.175 -20.183 -30.945 1.00 89.25 427 ARG A N 1
ATOM 3394 C CA . ARG A 1 427 ? 31.346 -18.870 -31.588 1.00 89.25 427 ARG A CA 1
ATOM 3395 C C . ARG A 1 427 ? 32.261 -17.919 -30.815 1.00 89.25 427 ARG A C 1
ATOM 3397 O O . ARG A 1 427 ? 33.038 -17.202 -31.433 1.00 89.25 427 ARG A O 1
ATOM 3404 N N . CYS A 1 428 ? 32.129 -17.843 -29.490 1.00 90.69 428 CYS A N 1
ATOM 3405 C CA . CYS A 1 428 ? 32.864 -16.863 -28.675 1.00 90.69 428 CYS A CA 1
ATOM 3406 C C . CYS A 1 428 ? 33.844 -17.482 -27.672 1.00 90.69 428 CYS A C 1
ATOM 3408 O O . CYS A 1 428 ? 34.501 -16.744 -26.943 1.00 90.69 428 CYS A O 1
ATOM 3410 N N . GLY A 1 429 ? 33.919 -18.813 -27.600 1.00 88.19 429 GLY A N 1
ATOM 3411 C CA . GLY A 1 429 ? 34.817 -19.558 -26.716 1.00 88.19 429 GLY A CA 1
ATOM 3412 C C . GLY A 1 429 ? 34.492 -19.458 -25.223 1.00 88.19 429 GLY A C 1
ATOM 3413 O O . GLY A 1 429 ? 35.242 -19.987 -24.411 1.00 88.19 429 GLY A O 1
ATOM 3414 N N . LYS A 1 430 ? 33.407 -18.774 -24.836 1.00 86.44 430 LYS A N 1
ATOM 3415 C CA . LYS A 1 430 ? 33.024 -18.587 -23.429 1.00 86.44 430 LYS A CA 1
ATOM 3416 C C . LYS A 1 430 ? 32.108 -19.704 -22.938 1.00 86.44 430 LYS A C 1
ATOM 3418 O O . LYS A 1 430 ? 31.205 -20.127 -23.666 1.00 86.44 430 LYS A O 1
ATOM 3423 N N . ASN A 1 431 ? 32.305 -20.106 -21.686 1.00 85.56 431 ASN A N 1
ATOM 3424 C CA . ASN A 1 431 ? 31.406 -21.013 -20.978 1.00 85.56 431 ASN A CA 1
ATOM 3425 C C . ASN A 1 431 ? 30.092 -20.302 -20.655 1.00 85.56 431 ASN A C 1
ATOM 3427 O O . ASN A 1 431 ? 30.090 -19.121 -20.308 1.00 85.56 431 ASN A O 1
ATOM 3431 N N . TYR A 1 432 ? 28.978 -21.016 -20.754 1.00 76.94 432 TYR A N 1
ATOM 3432 C CA . TYR A 1 432 ? 27.677 -20.511 -20.341 1.00 76.94 432 TYR A CA 1
ATOM 3433 C C . TYR A 1 432 ? 26.801 -21.632 -19.789 1.00 76.94 432 TYR A C 1
ATOM 3435 O O . TYR A 1 432 ? 26.889 -22.783 -20.219 1.00 76.94 432 TYR A O 1
ATOM 3443 N N . ASN A 1 433 ? 25.933 -21.274 -18.842 1.00 75.25 433 ASN A N 1
ATOM 3444 C CA . ASN A 1 433 ? 24.933 -22.188 -18.311 1.00 75.25 433 ASN A CA 1
ATOM 3445 C C . ASN A 1 433 ? 23.845 -22.425 -19.371 1.00 75.25 433 ASN A C 1
ATOM 3447 O O . ASN A 1 433 ? 23.236 -21.472 -19.864 1.00 75.25 433 ASN A O 1
ATOM 3451 N N . CYS A 1 434 ? 23.615 -23.691 -19.705 1.00 74.94 434 CYS A N 1
ATOM 3452 C CA . CYS A 1 434 ? 22.637 -24.139 -20.697 1.00 74.94 434 CYS A CA 1
ATOM 3453 C C . CYS A 1 434 ? 21.597 -25.104 -20.116 1.00 74.94 434 CYS A C 1
ATOM 3455 O O . CYS A 1 434 ? 20.860 -25.733 -20.867 1.00 74.94 434 CYS A O 1
ATOM 3457 N N . GLU A 1 435 ? 21.495 -25.144 -18.784 1.00 75.38 435 GLU A N 1
ATOM 3458 C CA . GLU A 1 435 ? 20.600 -26.038 -18.046 1.00 75.38 435 GLU A CA 1
ATOM 3459 C C . GLU A 1 435 ? 19.119 -25.855 -18.418 1.00 75.38 435 GLU A C 1
ATOM 3461 O O . GLU A 1 435 ? 18.353 -26.815 -18.407 1.00 75.38 435 GLU A O 1
ATOM 3466 N N . PHE A 1 436 ? 18.716 -24.630 -18.773 1.00 78.94 436 PHE A N 1
ATOM 3467 C CA . PHE A 1 436 ? 17.364 -24.314 -19.227 1.00 78.94 436 PHE A CA 1
ATOM 3468 C C . PHE A 1 436 ? 17.408 -23.526 -20.536 1.00 78.94 436 PHE A C 1
ATOM 3470 O O . PHE A 1 436 ? 18.107 -22.515 -20.643 1.00 78.94 436 PHE A O 1
ATOM 3477 N N . GLY A 1 437 ? 16.635 -23.977 -21.526 1.00 73.12 437 GLY A N 1
ATOM 3478 C CA . GLY A 1 437 ? 16.498 -23.317 -22.824 1.00 73.12 437 GLY A CA 1
ATOM 3479 C C . GLY A 1 437 ? 15.159 -22.609 -23.020 1.00 73.12 437 GLY A C 1
ATOM 3480 O O . GLY A 1 437 ? 14.352 -22.454 -22.106 1.00 73.12 437 GLY A O 1
ATOM 3481 N N . ILE A 1 438 ? 14.936 -22.134 -24.236 1.00 77.38 438 ILE A N 1
ATOM 3482 C CA . ILE A 1 438 ? 13.694 -21.556 -24.736 1.00 77.38 438 ILE A CA 1
ATOM 3483 C C . ILE A 1 438 ? 12.889 -22.695 -25.361 1.00 77.38 438 ILE A C 1
ATOM 3485 O O . ILE A 1 438 ? 13.408 -23.456 -26.185 1.00 77.38 438 ILE A O 1
ATOM 3489 N N . VAL A 1 439 ? 11.625 -22.812 -24.962 1.00 70.44 439 VAL A N 1
ATOM 3490 C CA . VAL A 1 439 ? 10.685 -23.778 -25.538 1.00 70.44 439 VAL A CA 1
ATOM 3491 C C . VAL A 1 439 ? 10.326 -23.329 -26.957 1.00 70.44 439 VAL A C 1
ATOM 3493 O O . VAL A 1 439 ? 9.887 -22.197 -27.151 1.00 70.44 439 VAL A O 1
ATOM 3496 N N . GLN A 1 440 ? 10.544 -24.194 -27.952 1.00 63.44 440 GLN A N 1
ATOM 3497 C CA . GLN A 1 440 ? 10.163 -23.924 -29.341 1.00 63.44 440 GLN A CA 1
ATOM 3498 C C . GLN A 1 440 ? 8.654 -24.142 -29.535 1.00 63.44 440 GLN A C 1
ATOM 3500 O O . GLN A 1 440 ? 8.153 -25.222 -29.222 1.00 63.44 440 GLN A O 1
ATOM 3505 N N . GLU A 1 441 ? 7.943 -23.152 -30.086 1.00 58.78 441 GLU A N 1
ATOM 3506 C CA . GLU A 1 441 ? 6.537 -23.300 -30.515 1.00 58.78 441 GLU A CA 1
ATOM 3507 C C . GLU A 1 441 ? 6.408 -24.258 -31.711 1.00 58.78 441 GLU A C 1
ATOM 3509 O O . GLU A 1 441 ? 7.229 -24.163 -32.656 1.00 58.78 441 GLU A O 1
#

Sequence (441 aa):
MKALVRNFATNPLMPGCVLASIMGDPQSRLAQSWDYATLAHFNKQGTLDIVSHFQSAGLINDEQAAKIIGSDTQFVTAFKQLVPKIPDVGYVTGCDAASVERLARALFSAKLLAEKLEILTPPQLSYEKTPKGTVDLLESLYDAFRKIVGGAWSVFFPLQDFSLATDASAQFWMACLYTGRTDEMVNGFVGLFRREHRVRLLALNRGHVKEKGIHLRDVITEYLDNSKDKITKLHEVGGDYVRQGLDHAFNDIVQVVGKLKLPPLVVLYYEFLTQEMERFINSNPGFHSRFTRFIEFPDYTPQELCRIFCLMCWKNGLALTPGLKEKILHHFTLLHRERADNFGNARLVRNCFESVINAQAMRLANAGSFELRALTLVNEADPDSPAQSFLADYRQKKKGHLVKCPHCDHLYSWTPEMEIVEAICQRCGKNYNCEFGIVQE

Mean predicted aligned error: 15.92 Å

Radius of gyration: 28.4 Å; Cα contacts (8 Å, |Δi|>4): 502; chains: 1; bounding box: 56×103×57 Å

Foldseek 3Di:
DLVQLVQCPQPPQGAQLLVLLLFAALVCSLVDDDDPVVSVVSSVDHLLVSLVVRCVVVRDDPVLSVQLVVLSCLLSVLLVLCLVCLCLLCVLLVHDSVLSNLLLSLLSNLVSSLSNNVSRPDPVLQWDQDPVGIDGLSVLLLLLVLQLLLQLLCLSAPLVRQDPSNLLNLLCSCLSRPDPRSVSNNCSNDDCRPPVNVVVVVVVVVPPDPDPDDDPVVVRVVVSVVSSVSSVVSCVSNVVDLVVDSVVSVVSNVVSVVSSSGHPSNVSSNVSSVVSSVCSQVSDPSNVVSSPDDDDDDADDLVRLLVLLVVVLVVVLADEDLQQSLQSSLQSNVCVVVDDPCRPHSNVSVVQNVQLLVQLVVVCVVVVPDDPNSNRYGYPRRDDGPCPVVSVVLVVVQFFFWAADPPPRDIDGDGSPDPAQWDQDPVPRDIDGPNDGHRDD

Nearest PDB structures (foldseek):
  3syk-assembly1_A  TM=7.618E-01  e=2.986E-04  Cereibacter sphaeroides
  3syl-assembly1_B  TM=6.211E-01  e=3.546E-04  Cereibacter sphaeroides
  9csi-assembly1_A  TM=1.792E-01  e=2.667E+00  Acinetobacter baumannii
  6yue-assembly1_A-2  TM=1.602E-01  e=9.256E+00  Escherichia coli K-12

pLDDT: mean 77.1, std 14.37, range [39.16, 96.94]

Secondary structure (DSSP, 8-state):
-TTTTT--SS-SSS-HHHHHHT-S-TTGGGT----HHHHHHHTTS-HHHHHHHHHHTTSS-HHHHHHHHHHHHHHHHHHHHHGGGHHHHHHHHTS-HHHHHHHHHHHHHHHHHHHHHHHHS-HHHHEEEETTEEEEHHHHHHHHHHHHHHHHHHHHS-TT---HHHHHHHHHHHHHHH-S-HHHHHHSS-GGGSHHHHHHHHHHHTT---SS---HHHHHHHHHHHHHHHHHHHHHHHHHHHTT-HHHHHHHHHHHHHHTT--HHHHHHHHHHHHHHHHHHHT-HHHHHH-S-----PPPPHHHHHHHHHHHHHHTT-EE-HHHHHHHHHHHHHHHHT--SS--HHHHHHHHHHHHHHHHHHHHHHHT---HHHHHEE-TTS---TTHHHHHHHHHHTPPEEEE-TTT--EEEE-TT---SEEE-TTT--EEE-SS-BPP-

Solvent-accessible surface area (backbone atoms only — not comparable to full-atom values): 24705 Å² total; per-residue (Å²): 108,77,71,56,67,66,38,42,85,60,29,79,56,56,17,25,38,51,56,59,54,66,50,42,56,68,78,55,28,62,73,60,80,76,54,71,68,58,37,57,50,35,32,72,36,49,72,66,59,53,45,50,53,40,39,76,69,68,42,45,54,71,69,50,47,52,50,47,53,50,52,50,52,48,51,52,52,28,51,63,66,35,57,83,48,31,58,51,50,9,64,52,66,74,42,56,38,68,49,49,47,47,35,51,40,32,48,55,22,54,50,55,48,47,54,47,44,57,70,50,45,59,65,84,63,42,47,46,85,49,100,92,45,78,43,54,44,60,57,50,38,50,48,23,55,39,38,46,52,22,26,51,46,38,62,78,46,44,94,86,54,85,42,76,43,44,49,51,45,42,31,42,49,47,16,69,61,70,47,96,46,46,66,46,42,42,56,38,55,64,68,68,67,42,77,80,38,42,56,58,54,55,50,53,74,69,72,70,76,92,65,99,64,83,57,67,69,57,57,51,47,55,53,51,61,74,44,42,68,62,49,50,53,42,36,60,52,5,56,69,40,65,76,71,35,64,68,54,32,56,48,47,35,55,53,39,52,63,68,53,62,60,31,71,64,51,52,54,34,50,52,49,36,49,49,39,48,52,50,48,51,68,72,38,73,69,44,69,76,67,53,92,67,81,84,83,79,74,80,72,50,41,50,54,46,45,50,53,41,51,51,53,34,48,77,70,64,35,46,73,38,62,62,24,55,54,52,49,41,48,36,36,43,51,54,61,71,70,53,59,100,79,65,56,54,72,59,48,38,49,54,51,51,56,50,27,52,53,33,42,51,52,53,31,63,74,67,72,50,78,48,69,67,57,74,28,50,46,46,56,84,26,56,90,50,95,39,53,67,61,51,54,56,44,62,73,66,68,68,42,30,38,33,64,40,93,88,75,66,50,78,44,81,42,54,82,85,59,92,48,52,67,45,70,37,90,88,77,71,47,75,43,78,47,68,58,50,44,83,70,132